Protein AF-0000000085999072 (afdb_homodimer)

Foldseek 3Di:
DPPPPPPVRVVVVVVVVLQVQLVVLLQCQPPVRNPPFQAWEDEPPDTGTDHLVLLLVQFVQSVVVQVPDDPPPNHSYHYDYLAHPVLVVQLVSCSRRVDGDDDDLVSLLRNLVVCQVRVRVSSNVVSLVVCLVVDDLVCLLVQLVSCVVGNVVSNVSSLVVCLVVVVCVVVSCPDPSLVCCCVPPVVSNVVSVVSNVVSVVD/DPPPPPPVRVVVVVVVVLQVQLVVLLQCQPPVRNPPFQAWEDEPPDTGTDHLVLLLVQFVQSVVVQVPPDPPPNHSYHYDHLAHPVLVVQLVSCSRRVDGDDDDLVSLLRNLVVCQVRVRVSSNVVSLVVCLVVDDLVCLLVQLVSCVVGNVVSNVSSLVVCLVVVVCVVVSCPDPSLVCCCVPPVVSNVVSVVSNVVSVVD

Sequence (404 aa):
MRVIPKVDDEKDIKNKFLNELSNDLSRLLDPETASFVDVHLKCGSVAIPAHKSILSMRSPVFSAMFSSEMEETRQNEVNITDVDVPVLRMMLKYVYTGKVENLTVSSAGDLLYAADKYQLKGLKTRCSDYLKSTVSIENVLGILSLGDLLDPDLKMFAMDFICEKCDEFPDLERTEEWKNLQKEKVPLAFEVLTSLVKSKGKMRVIPKVDDEKDIKNKFLNELSNDLSRLLDPETASFVDVHLKCGSVAIPAHKSILSMRSPVFSAMFSSEMEETRQNEVNITDVDVPVLRMMLKYVYTGKVENLTVSSAGDLLYAADKYQLKGLKTRCSDYLKSTVSIENVLGILSLGDLLDPDLKMFAMDFICEKCDEFPDLERTEEWKNLQKEKVPLAFEVLTSLVKSKGK

pLDDT: mean 90.83, std 13.06, range [29.77, 98.75]

Secondary structure (DSSP, 8-state):
------HHHHHHHHHHHHHHHHHHHHGGGSTTT--S--EEEEETTEEEEE-HHHHHHH-HHHHHHHHSS-GGG--SEEE--SS-HHHHHHHHHHHHHS---S--HHHHHHHHHHHHHTT-HHHHHHHHHHHHHT--TTTHHHHHHHHHHH-HHHHHHHHHHHHHTGGGHHHHHTSHHHHHHHHH-HHHHHHHHHHHHHHHT-/------HHHHHHHHHHHHHHHHHHHHGGGSTTT--S--EEEEETTEEEEE-HHHHHHH-HHHHHHHHSS-GGG--SEEE--SS-HHHHHHHHHHHHHS---S--HHHHHHHHHHHHHTT-HHHHHHHHHHHHHT--TTTHHHHHHHHHHH-HHHHHHHHHHHHHTGGGHHHHHTSHHHHHHHHH-HHHHHHHHHHHHHHHT-

InterPro domains:
  IPR000210 BTB/POZ domain [PF00651] (34-133)
  IPR000210 BTB/POZ domain [PS50097] (37-104)
  IPR000210 BTB/POZ domain [SM00225] (37-135)
  IPR011333 SKP1/BTB/POZ domain superfamily [G3DSA:3.30.710.10] (9-135)
  IPR011333 SKP1/BTB/POZ domain superfamily [SSF54695] (17-133)

Structure (mmCIF, N/CA/C/O backbone):
data_AF-0000000085999072-model_v1
#
loop_
_entity.id
_entity.type
_entity.pdbx_description
1 polymer 'Speckle-type POZ protein'
#
loop_
_atom_site.group_PDB
_atom_site.id
_atom_site.type_symbol
_atom_site.label_atom_id
_atom_site.label_alt_id
_atom_site.label_comp_id
_atom_site.label_asym_id
_atom_site.label_entity_id
_atom_site.label_seq_id
_atom_site.pdbx_PDB_ins_code
_atom_site.Cartn_x
_atom_site.Cartn_y
_atom_site.Cartn_z
_atom_site.occupancy
_atom_site.B_iso_or_equiv
_atom_site.auth_seq_id
_atom_site.auth_comp_id
_atom_site.auth_asym_id
_atom_site.auth_atom_id
_atom_site.pdbx_PDB_model_num
ATOM 1 N N . MET A 1 1 ? -24.406 -23.891 -7.879 1 29.77 1 MET A N 1
ATOM 2 C CA . MET A 1 1 ? -24.578 -22.438 -7.906 1 29.77 1 MET A CA 1
ATOM 3 C C . MET A 1 1 ? -23.25 -21.734 -7.676 1 29.77 1 MET A C 1
ATOM 5 O O . MET A 1 1 ? -22.531 -22.031 -6.719 1 29.77 1 MET A O 1
ATOM 9 N N . ARG A 1 2 ? -22.734 -21.234 -8.734 1 36.88 2 ARG A N 1
ATOM 10 C CA . ARG A 1 2 ? -21.438 -20.547 -8.844 1 36.88 2 ARG A CA 1
ATOM 11 C C . ARG A 1 2 ? -21.328 -19.422 -7.824 1 36.88 2 ARG A C 1
ATOM 13 O O . ARG A 1 2 ? -22.078 -18.438 -7.895 1 36.88 2 ARG A O 1
ATOM 20 N N . VAL A 1 3 ? -20.969 -19.75 -6.637 1 39.78 3 VAL A N 1
ATOM 21 C CA . VAL A 1 3 ? -21.031 -18.672 -5.645 1 39.78 3 VAL A CA 1
ATOM 22 C C . VAL A 1 3 ? -20.141 -17.516 -6.078 1 39.78 3 VAL A C 1
ATOM 24 O O . VAL A 1 3 ? -18.906 -17.656 -6.129 1 39.78 3 VAL A O 1
ATOM 27 N N . ILE A 1 4 ? -20.672 -16.734 -7.016 1 45.19 4 ILE A N 1
ATOM 28 C CA . ILE A 1 4 ? -20.062 -15.445 -7.332 1 45.19 4 ILE A CA 1
ATOM 29 C C . ILE A 1 4 ? -19.797 -14.672 -6.043 1 45.19 4 ILE A C 1
ATOM 31 O O . ILE A 1 4 ? -20.703 -14.43 -5.25 1 45.19 4 ILE A O 1
ATOM 35 N N . PRO A 1 5 ? -18.609 -14.844 -5.699 1 51.5 5 PRO A N 1
ATOM 36 C CA . PRO A 1 5 ? -18.438 -14.055 -4.477 1 51.5 5 PRO A CA 1
ATOM 37 C C . PRO A 1 5 ? -19.172 -12.711 -4.543 1 51.5 5 PRO A C 1
ATOM 39 O O . PRO A 1 5 ? -19.156 -12.047 -5.582 1 51.5 5 PRO A O 1
ATOM 42 N N . LYS A 1 6 ? -19.938 -12.438 -3.668 1 56.44 6 LYS A N 1
ATOM 43 C CA . LYS A 1 6 ? -20.656 -11.172 -3.57 1 56.44 6 LYS A CA 1
ATOM 44 C C . LYS A 1 6 ? -19.703 -9.984 -3.617 1 56.44 6 LYS A C 1
ATOM 46 O O . LYS A 1 6 ? -18.562 -10.086 -3.16 1 56.44 6 LYS A O 1
ATOM 51 N N . VAL A 1 7 ? -20.031 -9.078 -4.395 1 52.16 7 VAL A N 1
ATOM 52 C CA . VAL A 1 7 ? -19.328 -7.816 -4.602 1 52.16 7 VAL A CA 1
ATOM 53 C C . VAL A 1 7 ? -18.672 -7.379 -3.299 1 52.16 7 VAL A C 1
ATOM 55 O O . VAL A 1 7 ? -17.531 -6.91 -3.305 1 52.16 7 VAL A O 1
ATOM 58 N N . ASP A 1 8 ? -19.344 -7.488 -2.303 1 62.47 8 ASP A N 1
ATOM 59 C CA . ASP A 1 8 ? -18.844 -7.129 -0.979 1 62.47 8 ASP A CA 1
ATOM 60 C C . ASP A 1 8 ? -17.641 -7.992 -0.591 1 62.47 8 ASP A C 1
ATOM 62 O O . ASP A 1 8 ? -16.719 -7.516 0.059 1 62.47 8 ASP A O 1
ATOM 66 N N . ASP A 1 9 ? -17.625 -9.117 -1.223 1 74.94 9 ASP A N 1
ATOM 67 C CA . ASP A 1 9 ? -16.562 -10.07 -0.912 1 74.94 9 ASP A CA 1
ATOM 68 C C . ASP A 1 9 ? -15.258 -9.688 -1.609 1 74.94 9 ASP A C 1
ATOM 70 O O . ASP A 1 9 ? -14.188 -9.703 -0.993 1 74.94 9 ASP A O 1
ATOM 74 N N . GLU A 1 10 ? -15.445 -9.023 -2.77 1 80.56 10 GLU A N 1
ATOM 75 C CA . GLU A 1 10 ? -14.258 -8.656 -3.533 1 80.56 10 GLU A CA 1
ATOM 76 C C . GLU A 1 10 ? -13.57 -7.43 -2.939 1 80.56 10 GLU A C 1
ATOM 78 O O . GLU A 1 10 ? -12.344 -7.359 -2.898 1 80.56 10 GLU A O 1
ATOM 83 N N . LYS A 1 11 ? -14.43 -6.492 -2.482 1 83.38 11 LYS A N 1
ATOM 84 C CA . LYS A 1 11 ? -13.883 -5.301 -1.841 1 83.38 11 LYS A CA 1
ATOM 85 C C . LYS A 1 11 ? -13.125 -5.66 -0.567 1 83.38 11 LYS A C 1
ATOM 87 O O . LYS A 1 11 ? -12.062 -5.094 -0.288 1 83.38 11 LYS A O 1
ATOM 92 N N . ASP A 1 12 ? -13.664 -6.582 0.081 1 86.94 12 ASP A N 1
ATOM 93 C CA . ASP A 1 12 ? -13.039 -7.004 1.332 1 86.94 12 ASP A CA 1
ATOM 94 C C . ASP A 1 12 ? -11.711 -7.711 1.074 1 86.94 12 ASP A C 1
ATOM 96 O O . ASP A 1 12 ? -10.75 -7.516 1.814 1 86.94 12 ASP A O 1
ATOM 100 N N . ILE A 1 13 ? -11.695 -8.453 0.094 1 87.5 13 ILE A N 1
ATOM 101 C CA . ILE A 1 13 ? -10.484 -9.18 -0.268 1 87.5 13 ILE A CA 1
ATOM 102 C C . ILE A 1 13 ? -9.398 -8.195 -0.715 1 87.5 13 ILE A C 1
ATOM 104 O O . ILE A 1 13 ? -8.25 -8.289 -0.276 1 87.5 13 ILE A O 1
ATOM 108 N N . LYS A 1 14 ? -9.82 -7.242 -1.545 1 89.5 14 LYS A N 1
ATOM 109 C CA . LYS A 1 14 ? -8.891 -6.215 -2.004 1 89.5 14 LYS A CA 1
ATOM 110 C C . LYS A 1 14 ? -8.305 -5.441 -0.828 1 89.5 14 LYS A C 1
ATOM 112 O O . LYS A 1 14 ? -7.094 -5.207 -0.775 1 89.5 14 LYS A O 1
ATOM 117 N N . ASN A 1 15 ? -9.172 -5.109 0.082 1 92.88 15 ASN A N 1
ATOM 118 C CA . ASN A 1 15 ? -8.734 -4.355 1.251 1 92.88 15 ASN A CA 1
ATOM 119 C C . ASN A 1 15 ? -7.746 -5.148 2.1 1 92.88 15 ASN A C 1
ATOM 121 O O . ASN A 1 15 ? -6.828 -4.578 2.688 1 92.88 15 ASN A O 1
ATOM 125 N N . LYS A 1 16 ? -7.961 -6.434 2.102 1 93.62 16 LYS A N 1
ATOM 126 C CA . LYS A 1 16 ? -7.059 -7.297 2.855 1 93.62 16 LYS A CA 1
ATOM 127 C C . LYS A 1 16 ? -5.645 -7.25 2.285 1 93.62 16 LYS A C 1
ATOM 129 O O . LYS A 1 16 ? -4.672 -7.109 3.029 1 93.62 16 LYS A O 1
ATOM 134 N N . PHE A 1 17 ? -5.492 -7.305 1.039 1 94.56 17 PHE A N 1
ATOM 135 C CA . PHE A 1 17 ? -4.188 -7.332 0.393 1 94.56 17 PHE A CA 1
ATOM 136 C C . PHE A 1 17 ? -3.52 -5.961 0.462 1 94.56 17 PHE A C 1
ATOM 138 O O . PHE A 1 17 ? -2.301 -5.867 0.625 1 94.56 17 PHE A O 1
ATOM 145 N N . LEU A 1 18 ? -4.363 -4.945 0.362 1 96.19 18 LEU A N 1
ATOM 146 C CA . LEU A 1 18 ? -3.824 -3.596 0.5 1 96.19 18 LEU A CA 1
ATOM 147 C C . LEU A 1 18 ? -3.283 -3.367 1.907 1 96.19 18 LEU A C 1
ATOM 149 O O . LEU A 1 18 ? -2.236 -2.738 2.08 1 96.19 18 LEU A O 1
ATOM 153 N N . ASN A 1 19 ? -3.969 -3.896 2.85 1 96.38 19 ASN A N 1
ATOM 154 C CA . ASN A 1 19 ? -3.5 -3.791 4.227 1 96.38 19 ASN A CA 1
ATOM 155 C C . ASN A 1 19 ? -2.203 -4.566 4.438 1 96.38 19 ASN A C 1
ATOM 157 O O . ASN A 1 19 ? -1.328 -4.129 5.188 1 96.38 19 ASN A O 1
ATOM 161 N N . GLU A 1 20 ? -2.146 -5.707 3.814 1 96.56 20 GLU A N 1
ATOM 162 C CA . GLU A 1 20 ? -0.912 -6.484 3.885 1 96.56 20 GLU A CA 1
ATOM 163 C C . GLU A 1 20 ? 0.271 -5.691 3.338 1 96.56 20 GLU A C 1
ATOM 165 O O . GLU A 1 20 ? 1.336 -5.645 3.957 1 96.56 20 GLU A O 1
ATOM 170 N N . LEU A 1 21 ? 0.053 -5.09 2.221 1 97.75 21 LEU A N 1
ATOM 171 C CA . LEU A 1 21 ? 1.086 -4.25 1.623 1 97.75 21 LEU A CA 1
ATOM 172 C C . LEU A 1 21 ? 1.495 -3.133 2.576 1 97.75 21 LEU A C 1
ATOM 174 O O . LEU A 1 21 ? 2.684 -2.947 2.848 1 97.75 21 LEU A O 1
ATOM 178 N N . SER A 1 22 ? 0.526 -2.428 3.031 1 98.06 22 SER A N 1
ATOM 179 C CA . SER A 1 22 ? 0.737 -1.31 3.945 1 98.06 22 SER A CA 1
ATOM 180 C C . SER A 1 22 ? 1.521 -1.743 5.18 1 98.06 22 SER A C 1
ATOM 182 O O . SER A 1 22 ? 2.473 -1.071 5.586 1 98.06 22 SER A O 1
ATOM 184 N N . ASN A 1 23 ? 1.133 -2.865 5.723 1 97 23 ASN A N 1
ATOM 185 C CA . ASN A 1 23 ? 1.793 -3.375 6.922 1 97 23 ASN A CA 1
ATOM 186 C C . ASN A 1 23 ? 3.25 -3.738 6.648 1 97 23 ASN A C 1
ATOM 188 O O . ASN A 1 23 ? 4.125 -3.486 7.477 1 97 23 ASN A O 1
ATOM 192 N N . ASP A 1 24 ? 3.461 -4.312 5.57 1 97.06 24 ASP A N 1
ATOM 193 C CA . ASP A 1 24 ? 4.832 -4.66 5.211 1 97.06 24 ASP A CA 1
ATOM 194 C C . ASP A 1 24 ? 5.695 -3.41 5.062 1 97.06 24 ASP A C 1
ATOM 196 O O . ASP A 1 24 ? 6.816 -3.359 5.566 1 97.06 24 ASP A O 1
ATOM 200 N N . LEU A 1 25 ? 5.164 -2.441 4.406 1 97.62 25 LEU A N 1
ATOM 201 C CA . LEU A 1 25 ? 5.93 -1.224 4.16 1 97.62 25 LEU A CA 1
ATOM 202 C C . LEU A 1 25 ? 6.191 -0.473 5.461 1 97.62 25 LEU A C 1
ATOM 204 O O . LEU A 1 25 ? 7.184 0.249 5.574 1 97.62 25 LEU A O 1
ATOM 208 N N . SER A 1 26 ? 5.289 -0.641 6.422 1 97.56 26 SER A N 1
ATOM 209 C CA . SER A 1 26 ? 5.504 -0.017 7.723 1 97.56 26 SER A CA 1
ATOM 210 C C . SER A 1 26 ? 6.801 -0.507 8.359 1 97.56 26 SER A C 1
ATOM 212 O O . SER A 1 26 ? 7.449 0.231 9.109 1 97.56 26 SER A O 1
ATOM 214 N N . ARG A 1 27 ? 7.168 -1.698 8.016 1 97.06 27 ARG A N 1
ATOM 215 C CA . ARG A 1 27 ? 8.367 -2.295 8.602 1 97.06 27 ARG A CA 1
ATOM 216 C C . ARG A 1 27 ? 9.625 -1.647 8.055 1 97.06 27 ARG A C 1
ATOM 218 O O . ARG A 1 27 ? 10.703 -1.758 8.648 1 97.06 27 ARG A O 1
ATOM 225 N N . LEU A 1 28 ? 9.516 -0.99 6.965 1 96.81 28 LEU A N 1
ATOM 226 C CA . LEU A 1 28 ? 10.656 -0.272 6.398 1 96.81 28 LEU A CA 1
ATOM 227 C C . LEU A 1 28 ? 11.008 0.946 7.25 1 96.81 28 LEU A C 1
ATOM 229 O O . LEU A 1 28 ? 12.117 1.466 7.164 1 96.81 28 LEU A O 1
ATOM 233 N N . LEU A 1 29 ? 10.055 1.404 8.008 1 95.25 29 LEU A N 1
ATOM 234 C CA . LEU A 1 29 ? 10.258 2.578 8.852 1 95.25 29 LEU A CA 1
ATOM 235 C C . LEU A 1 29 ? 10.82 2.182 10.211 1 95.25 29 LEU A C 1
ATOM 237 O O . LEU A 1 29 ? 11.25 3.039 10.984 1 95.25 29 LEU A O 1
ATOM 241 N N . ASP A 1 30 ? 10.773 0.914 10.453 1 93.88 30 ASP A N 1
ATOM 242 C CA . ASP A 1 30 ? 11.297 0.401 11.719 1 93.88 30 ASP A CA 1
ATOM 243 C C . ASP A 1 30 ? 12.82 0.287 11.672 1 93.88 30 ASP A C 1
ATOM 245 O O . ASP A 1 30 ? 13.367 -0.466 10.867 1 93.88 30 ASP A O 1
ATOM 249 N N . PRO A 1 31 ? 13.477 1.003 12.586 1 89 31 PRO A N 1
ATOM 250 C CA . PRO A 1 31 ? 14.945 0.998 12.578 1 89 31 PRO A CA 1
ATOM 251 C C . PRO A 1 31 ? 15.531 -0.407 12.703 1 89 31 PRO A C 1
ATOM 253 O O . PRO A 1 31 ? 16.641 -0.663 12.234 1 89 31 PRO A O 1
ATOM 256 N N . GLU A 1 32 ? 14.852 -1.344 13.242 1 90.19 32 GLU A N 1
ATOM 257 C CA . GLU A 1 32 ? 15.344 -2.701 13.461 1 90.19 32 GLU A CA 1
ATOM 258 C C . GLU A 1 32 ? 15.25 -3.533 12.188 1 90.19 32 GLU A C 1
ATOM 260 O O . GLU A 1 32 ? 16 -4.496 12.008 1 90.19 32 GLU A O 1
ATOM 265 N N . THR A 1 33 ? 14.359 -3.135 11.305 1 89.06 33 THR A N 1
ATOM 266 C CA . THR A 1 33 ? 14.109 -3.988 10.148 1 89.06 33 THR A CA 1
ATOM 267 C C . THR A 1 33 ? 14.391 -3.24 8.852 1 89.06 33 THR A C 1
ATOM 269 O O . THR A 1 33 ? 14.391 -3.836 7.77 1 89.06 33 THR A O 1
ATOM 272 N N . ALA A 1 34 ? 14.602 -1.971 9.016 1 87.19 34 ALA A N 1
ATOM 273 C CA . ALA A 1 34 ? 14.836 -1.176 7.816 1 87.19 34 ALA A CA 1
ATOM 274 C C . ALA A 1 34 ? 16.078 -1.667 7.07 1 87.19 34 ALA A C 1
ATOM 276 O O . ALA A 1 34 ? 17.094 -1.988 7.688 1 87.19 34 ALA A O 1
ATOM 277 N N . SER A 1 35 ? 15.883 -1.943 5.828 1 90.38 35 SER A N 1
ATOM 278 C CA . SER A 1 35 ? 16.984 -2.361 4.965 1 90.38 35 SER A CA 1
ATOM 279 C C . SER A 1 35 ? 17.062 -1.488 3.719 1 90.38 35 SER A C 1
ATOM 281 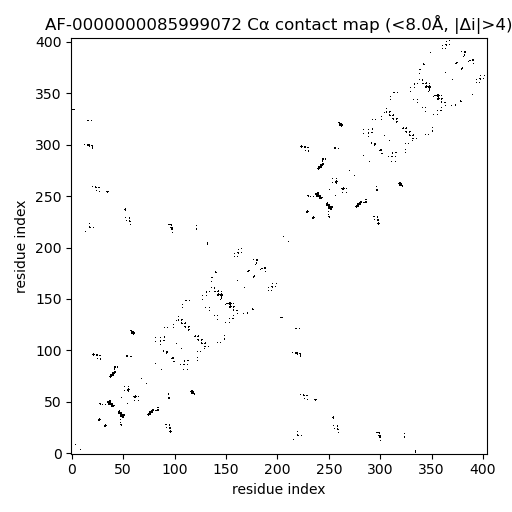O O . SER A 1 35 ? 16.094 -0.833 3.346 1 90.38 35 SER A O 1
ATOM 283 N N . PHE A 1 36 ? 18.281 -1.332 3.246 1 92.94 36 PHE A N 1
ATOM 284 C CA . PHE A 1 36 ? 18.547 -0.635 1.995 1 92.94 36 PHE A CA 1
ATOM 285 C C . PHE A 1 36 ? 18.188 0.842 2.109 1 92.94 36 PHE A C 1
ATOM 287 O O . PHE A 1 36 ? 17.641 1.429 1.174 1 92.94 36 PHE A O 1
ATOM 294 N N . VAL A 1 37 ? 18.422 1.36 3.283 1 94.06 37 VAL A N 1
ATOM 295 C CA . VAL A 1 37 ? 18.281 2.793 3.527 1 94.06 37 VAL A CA 1
ATOM 296 C C . VAL A 1 37 ? 19.266 3.566 2.654 1 94.06 37 VAL A C 1
ATOM 298 O O . VAL A 1 37 ? 20.438 3.203 2.561 1 94.06 37 VAL A O 1
ATOM 301 N N . ASP A 1 38 ? 18.719 4.629 2.016 1 93.62 38 ASP A N 1
ATOM 302 C CA . ASP A 1 38 ? 19.625 5.367 1.147 1 93.62 38 ASP A CA 1
ATOM 303 C C . ASP A 1 38 ? 19.531 6.871 1.396 1 93.62 38 ASP A C 1
ATOM 305 O O . ASP A 1 38 ? 20.141 7.664 0.681 1 93.62 38 ASP A O 1
ATOM 309 N N . VAL A 1 39 ? 18.812 7.27 2.424 1 94.69 39 VAL A N 1
ATOM 310 C CA . VAL A 1 39 ? 18.766 8.664 2.834 1 94.69 39 VAL A CA 1
ATOM 311 C C . VAL A 1 39 ? 18.391 8.758 4.312 1 94.69 39 VAL A C 1
ATOM 313 O O . VAL A 1 39 ? 17.672 7.895 4.836 1 94.69 39 VAL A O 1
ATOM 316 N N . HIS A 1 40 ? 18.891 9.711 4.965 1 95.94 40 HIS A N 1
ATOM 317 C CA . HIS A 1 40 ? 18.516 10.023 6.34 1 95.94 40 HIS A CA 1
ATOM 318 C C . HIS A 1 40 ? 17.875 11.406 6.438 1 95.94 40 HIS A C 1
ATOM 320 O O . HIS A 1 40 ? 18.453 12.391 5.98 1 95.94 40 HIS A O 1
ATOM 326 N N . LEU A 1 41 ? 16.719 11.5 7.004 1 96.38 41 LEU A N 1
ATOM 327 C CA . LEU A 1 41 ? 16.047 12.766 7.273 1 96.38 41 LEU A CA 1
ATOM 328 C C . LEU A 1 41 ? 16.422 13.297 8.656 1 96.38 41 LEU A C 1
ATOM 330 O O . LEU A 1 41 ? 16.016 12.727 9.672 1 96.38 41 LEU A O 1
ATOM 334 N N . LYS A 1 42 ? 17.125 14.312 8.625 1 96.75 42 LYS A N 1
ATOM 335 C CA . LYS A 1 42 ? 17.609 14.898 9.867 1 96.75 42 LYS A CA 1
ATOM 336 C C . LYS A 1 42 ? 16.641 15.961 10.391 1 96.75 42 LYS A C 1
ATOM 338 O O . LYS A 1 42 ? 16.281 16.875 9.656 1 96.75 42 LYS A O 1
ATOM 343 N N . CYS A 1 43 ? 16.203 15.82 11.531 1 96.31 43 CYS A N 1
ATOM 344 C CA . CYS A 1 43 ? 15.305 16.734 12.227 1 96.31 43 CYS A CA 1
ATOM 345 C C . CYS A 1 43 ? 15.789 16.984 13.656 1 96.31 43 CYS A C 1
ATOM 347 O O . CYS A 1 43 ? 15.547 16.156 14.547 1 96.31 43 CYS A O 1
ATOM 349 N N . GLY A 1 44 ? 16.406 18.109 13.898 1 92.62 44 GLY A N 1
ATOM 350 C CA . GLY A 1 44 ? 17.094 18.328 15.172 1 92.62 44 GLY A CA 1
ATOM 351 C C . GLY A 1 44 ? 18.203 17.328 15.422 1 92.62 44 GLY A C 1
ATOM 352 O O . GLY A 1 44 ? 19.125 17.219 14.609 1 92.62 44 GLY A O 1
ATOM 353 N N . SER A 1 45 ? 18.094 16.547 16.516 1 94 45 SER A N 1
ATOM 354 C CA . SER A 1 45 ? 19.141 15.602 16.891 1 94 45 SER A CA 1
ATOM 355 C C . SER A 1 45 ? 18.844 14.203 16.359 1 94 45 SER A C 1
ATOM 357 O O . SER A 1 45 ? 19.641 13.289 16.531 1 94 45 SER A O 1
ATOM 359 N N . VAL A 1 46 ? 17.766 14.141 15.695 1 95.81 46 VAL A N 1
ATOM 360 C CA . VAL A 1 46 ? 17.359 12.812 15.258 1 95.81 46 VAL A CA 1
ATOM 361 C C . VAL A 1 46 ? 17.578 12.672 13.75 1 95.81 46 VAL A C 1
ATOM 363 O O . VAL A 1 46 ? 17.406 13.633 13 1 95.81 46 VAL A O 1
ATOM 366 N N . ALA A 1 47 ? 18 11.523 13.398 1 95.38 47 ALA A N 1
ATOM 367 C CA . ALA A 1 47 ? 18.125 11.156 11.992 1 95.38 47 ALA A CA 1
ATOM 368 C C . ALA A 1 47 ? 17.281 9.922 11.672 1 95.38 47 ALA A C 1
ATOM 370 O O . ALA A 1 47 ? 17.531 8.836 12.203 1 95.38 47 ALA A O 1
ATOM 371 N N . ILE A 1 48 ? 16.328 10.078 10.805 1 96.5 48 ILE A N 1
ATOM 372 C CA . ILE A 1 48 ? 15.414 8.992 10.492 1 96.5 48 ILE A CA 1
ATOM 373 C C . ILE A 1 48 ? 15.797 8.352 9.156 1 96.5 48 ILE A C 1
ATOM 375 O O . ILE A 1 48 ? 15.797 9.023 8.125 1 96.5 48 ILE A O 1
ATOM 379 N N . PRO A 1 49 ? 16.156 7.07 9.227 1 96.5 49 PRO A N 1
ATOM 380 C CA . PRO A 1 49 ? 16.438 6.379 7.965 1 96.5 49 PRO A CA 1
ATOM 381 C C . PRO A 1 49 ? 15.195 6.266 7.074 1 96.5 49 PRO A C 1
ATOM 383 O O . PRO A 1 49 ? 14.094 6.039 7.57 1 96.5 49 PRO A O 1
ATOM 386 N N . ALA A 1 50 ? 15.367 6.508 5.742 1 96.81 50 ALA A N 1
ATOM 387 C CA . ALA A 1 50 ? 14.266 6.465 4.789 1 96.81 50 ALA A CA 1
ATOM 388 C C . ALA A 1 50 ? 14.742 6 3.414 1 96.81 50 ALA A C 1
ATOM 390 O O . ALA A 1 50 ? 15.867 5.531 3.268 1 96.81 50 ALA A O 1
ATOM 391 N N . HIS A 1 51 ? 13.914 5.945 2.469 1 96.5 51 HIS A N 1
ATOM 392 C CA . HIS A 1 51 ? 14.18 5.457 1.121 1 96.5 51 HIS A CA 1
ATOM 393 C C . HIS A 1 51 ? 13.773 6.48 0.07 1 96.5 51 HIS A C 1
ATOM 395 O O . HIS A 1 51 ? 12.602 6.852 -0.02 1 96.5 51 HIS A O 1
ATOM 401 N N . LYS A 1 52 ? 14.703 6.895 -0.735 1 96.06 52 LYS A N 1
ATOM 402 C CA . LYS A 1 52 ? 14.461 7.953 -1.712 1 96.06 52 LYS A CA 1
ATOM 403 C C . LYS A 1 52 ? 13.359 7.559 -2.691 1 96.06 52 LYS A C 1
ATOM 405 O O . LYS A 1 52 ? 12.547 8.398 -3.09 1 96.06 52 LYS A O 1
ATOM 410 N N . SER A 1 53 ? 13.312 6.281 -3.084 1 95.81 53 SER A N 1
ATOM 411 C CA . SER A 1 53 ? 12.336 5.824 -4.066 1 95.81 53 SER A CA 1
ATOM 412 C C . SER A 1 53 ? 10.906 6.035 -3.568 1 95.81 53 SE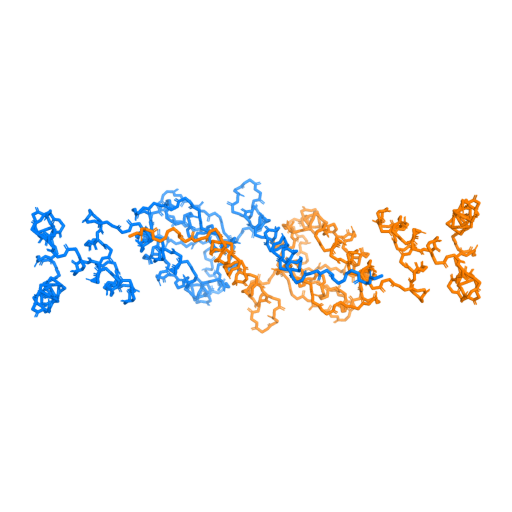R A C 1
ATOM 414 O O . SER A 1 53 ? 10.062 6.555 -4.297 1 95.81 53 SER A O 1
ATOM 416 N N . ILE A 1 54 ? 10.664 5.672 -2.312 1 97.44 54 ILE A N 1
ATOM 417 C CA . ILE A 1 54 ? 9.328 5.777 -1.729 1 97.44 54 ILE A CA 1
ATOM 418 C C . ILE A 1 54 ? 8.984 7.246 -1.489 1 97.44 54 ILE A C 1
ATOM 420 O O . ILE A 1 54 ? 7.902 7.703 -1.868 1 97.44 54 ILE A O 1
ATOM 424 N N . LEU A 1 55 ? 9.945 7.984 -0.939 1 97.44 55 LEU A N 1
ATOM 425 C CA . LEU A 1 55 ? 9.719 9.398 -0.663 1 97.44 55 LEU A CA 1
ATOM 426 C C . LEU A 1 55 ? 9.422 10.164 -1.948 1 97.44 55 LEU A C 1
ATOM 428 O O . LEU A 1 55 ? 8.461 10.93 -2.012 1 97.44 55 LEU A O 1
ATOM 432 N N . SER A 1 56 ? 10.242 9.953 -2.967 1 96.38 56 SER A N 1
ATOM 433 C CA . SER A 1 56 ? 10.125 10.688 -4.219 1 96.38 56 SER A CA 1
ATOM 434 C C . SER A 1 56 ? 8.82 10.352 -4.938 1 96.38 56 SER A C 1
ATOM 436 O O . SER A 1 56 ? 8.227 11.211 -5.594 1 96.38 56 SER A O 1
ATOM 438 N N . MET A 1 57 ? 8.445 9.109 -4.82 1 96.94 57 MET A N 1
ATOM 439 C CA . MET A 1 57 ? 7.238 8.688 -5.523 1 96.94 57 MET A CA 1
ATOM 440 C C . MET A 1 57 ? 5.992 9.281 -4.875 1 96.94 57 MET A C 1
ATOM 442 O O . MET A 1 57 ? 5.027 9.617 -5.562 1 96.94 57 MET A O 1
ATOM 446 N N . ARG A 1 58 ? 5.992 9.445 -3.586 1 97.75 58 ARG A N 1
ATOM 447 C CA . ARG A 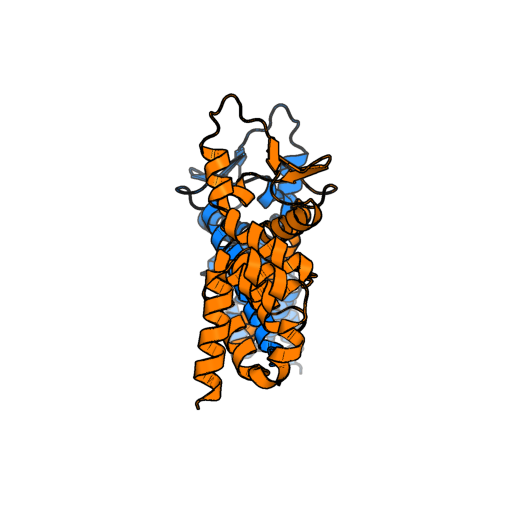1 58 ? 4.793 9.836 -2.854 1 97.75 58 ARG A CA 1
ATOM 448 C C . ARG A 1 58 ? 4.719 11.352 -2.701 1 97.75 58 ARG A C 1
ATOM 450 O O . ARG A 1 58 ? 3.639 11.914 -2.494 1 97.75 58 ARG A O 1
ATOM 457 N N . SER A 1 59 ? 5.832 12.047 -2.818 1 98 59 SER A N 1
ATOM 458 C CA . SER A 1 59 ? 5.891 13.484 -2.617 1 98 59 SER A CA 1
ATOM 459 C C . SER A 1 59 ? 6.676 14.172 -3.73 1 98 59 SER A C 1
ATOM 461 O O . SER A 1 59 ? 7.891 13.977 -3.848 1 98 59 SER A O 1
ATOM 463 N N . PRO A 1 60 ? 6.078 15.062 -4.469 1 96.88 60 PRO A N 1
ATOM 464 C CA . PRO A 1 60 ? 6.793 15.836 -5.484 1 96.88 60 PRO A CA 1
ATOM 465 C C . PRO A 1 60 ? 7.93 16.672 -4.898 1 96.88 60 PRO A C 1
ATOM 467 O O . PRO A 1 60 ? 8.93 16.922 -5.574 1 96.88 60 PRO A O 1
ATOM 470 N N . VAL A 1 61 ? 7.793 17.062 -3.736 1 96.81 61 VAL A N 1
ATOM 471 C CA . VAL A 1 61 ? 8.812 17.875 -3.08 1 96.81 61 VAL A CA 1
ATOM 472 C C . VAL A 1 61 ? 10.062 17.031 -2.834 1 96.81 61 VAL A C 1
ATOM 474 O O . VAL A 1 61 ? 11.18 17.453 -3.162 1 96.81 61 VAL A O 1
ATOM 477 N N . PHE A 1 62 ? 9.867 15.852 -2.297 1 95.62 62 PHE A N 1
ATOM 478 C CA . PHE A 1 62 ? 11.016 14.961 -2.135 1 95.62 62 PHE A CA 1
ATOM 479 C C . PHE A 1 62 ? 11.602 14.578 -3.488 1 95.62 62 PHE A C 1
ATOM 481 O O . PHE A 1 62 ? 12.82 14.469 -3.633 1 95.62 62 PHE A O 1
ATOM 488 N N . SER A 1 63 ? 10.695 14.375 -4.453 1 94.88 63 SER A N 1
ATOM 489 C CA . SER A 1 63 ? 11.156 14.055 -5.801 1 94.88 63 SER A CA 1
ATOM 490 C C . SER A 1 63 ? 12.086 15.141 -6.336 1 94.88 63 SER A C 1
ATOM 492 O O . SER A 1 63 ? 13.164 14.844 -6.852 1 94.88 63 SER A O 1
ATOM 494 N N . ALA A 1 64 ? 11.727 16.344 -6.191 1 93.19 64 ALA A N 1
ATOM 495 C CA . ALA A 1 64 ? 12.523 17.484 -6.648 1 93.19 64 ALA A CA 1
ATOM 496 C C . ALA A 1 64 ? 13.836 17.578 -5.875 1 93.19 64 ALA A C 1
ATOM 498 O O . ALA A 1 64 ? 14.891 17.859 -6.453 1 93.19 64 ALA A O 1
ATOM 499 N N . MET A 1 65 ? 13.734 17.297 -4.629 1 90.5 65 MET A N 1
ATOM 500 C CA . MET A 1 65 ? 14.898 17.391 -3.758 1 90.5 65 MET A CA 1
ATOM 501 C C . MET A 1 65 ? 15.977 16.391 -4.199 1 90.5 65 MET A C 1
ATOM 503 O O . MET A 1 65 ? 17.172 16.719 -4.18 1 90.5 65 MET A O 1
ATOM 507 N N . PHE A 1 66 ? 15.531 15.242 -4.602 1 90.88 66 PHE A N 1
ATOM 508 C CA . PHE A 1 66 ? 16.484 14.188 -4.914 1 90.88 66 PHE A CA 1
ATOM 509 C C . PHE A 1 66 ? 16.875 14.234 -6.387 1 90.88 66 PHE A C 1
ATOM 511 O O . PHE A 1 66 ? 17.859 13.609 -6.789 1 90.88 66 PHE A O 1
ATOM 518 N N . SER A 1 67 ? 16.109 14.812 -7.25 1 84.38 67 SER A N 1
ATOM 519 C CA . SER A 1 67 ? 16.453 14.945 -8.664 1 84.38 67 SER A CA 1
ATOM 520 C C . SER A 1 67 ? 17.516 16.016 -8.867 1 84.38 67 SER A C 1
ATOM 522 O O . SER A 1 67 ? 18.328 15.938 -9.797 1 84.38 67 SER A O 1
ATOM 524 N N . SER A 1 68 ? 17.375 17.156 -8.203 1 71.88 68 SER A N 1
ATOM 525 C CA . SER A 1 68 ? 18.312 18.266 -8.344 1 71.88 68 SER A CA 1
ATOM 526 C C . SER A 1 68 ? 19.703 17.891 -7.824 1 71.88 68 SER A C 1
ATOM 528 O O . SER A 1 68 ? 20.688 18.578 -8.133 1 71.88 68 SER A O 1
ATOM 530 N N . GLU A 1 69 ? 19.781 16.984 -6.938 1 56.84 69 GLU A N 1
ATOM 531 C CA . GLU A 1 69 ? 21.078 16.672 -6.379 1 56.84 69 GLU A CA 1
ATOM 532 C C . GLU A 1 69 ? 22 16.062 -7.43 1 56.84 69 GLU A C 1
ATOM 534 O O . GLU A 1 69 ? 21.609 15.133 -8.141 1 56.84 69 GLU A O 1
ATOM 539 N N . MET A 1 70 ? 22.906 16.859 -7.965 1 51.22 70 MET A N 1
ATOM 540 C CA . MET A 1 70 ? 24 16.375 -8.781 1 51.22 70 MET A CA 1
ATOM 541 C C . MET A 1 70 ? 24.578 15.086 -8.195 1 51.22 70 MET A C 1
ATOM 543 O O . MET A 1 70 ? 24.562 14.891 -6.977 1 51.22 70 MET A O 1
ATOM 547 N N . GLU A 1 71 ? 24.797 14.047 -9.039 1 49.22 71 GLU A N 1
ATOM 548 C CA . GLU A 1 71 ? 25.297 12.695 -8.789 1 49.22 71 GLU A CA 1
ATOM 549 C C . GLU A 1 71 ? 26.328 12.688 -7.664 1 49.22 71 GLU A C 1
ATOM 551 O O . GLU A 1 71 ? 26.328 11.773 -6.836 1 49.22 71 GLU A O 1
ATOM 556 N N . GLU A 1 72 ? 27.328 13.625 -7.773 1 47.97 72 GLU A N 1
ATOM 557 C CA . GLU A 1 72 ? 28.562 13.609 -6.988 1 47.97 72 GLU A CA 1
ATOM 558 C C . GLU A 1 72 ? 28.281 13.906 -5.52 1 47.97 72 GLU A C 1
ATOM 560 O O . GLU A 1 72 ? 29.031 13.469 -4.637 1 47.97 72 GLU A O 1
ATOM 565 N N . THR A 1 73 ? 27.438 14.891 -5.184 1 49.22 73 THR A N 1
ATOM 566 C CA . THR A 1 73 ? 27.359 15.305 -3.789 1 49.22 73 THR A CA 1
ATOM 567 C C . THR A 1 73 ? 26.078 14.773 -3.148 1 49.22 73 THR A C 1
ATOM 569 O O . THR A 1 73 ? 25.141 15.531 -2.9 1 49.22 73 THR A O 1
ATOM 572 N N . ARG A 1 74 ? 25.516 13.648 -3.672 1 51.53 74 ARG A N 1
ATOM 573 C CA . ARG A 1 74 ? 24.297 13.07 -3.092 1 51.53 74 ARG A CA 1
ATOM 574 C C . ARG A 1 74 ? 24.484 12.82 -1.599 1 51.53 74 ARG A C 1
ATOM 576 O O . ARG A 1 74 ? 25.156 11.867 -1.2 1 51.53 74 ARG A O 1
ATOM 583 N N . GLN A 1 75 ? 24.484 13.812 -0.728 1 62.12 75 GLN A N 1
ATOM 584 C CA . GLN A 1 75 ? 24.484 13.586 0.714 1 62.12 75 GLN A CA 1
ATOM 585 C C . GLN A 1 75 ? 23.25 12.805 1.144 1 62.12 75 GLN A C 1
ATOM 587 O O . GLN A 1 75 ? 22.125 13.133 0.743 1 62.12 75 GLN A O 1
ATOM 592 N N . ASN A 1 76 ? 23.344 11.562 1.385 1 85.5 76 ASN A N 1
ATOM 593 C CA . ASN A 1 76 ? 22.312 10.664 1.889 1 85.5 76 ASN A CA 1
ATOM 594 C C . ASN A 1 76 ? 21.688 11.195 3.174 1 85.5 76 ASN A C 1
ATOM 596 O O . ASN A 1 76 ? 21.438 10.43 4.109 1 85.5 76 ASN A O 1
ATOM 600 N N . GLU A 1 77 ? 21.672 12.695 3.141 1 91.62 77 GLU A N 1
ATOM 601 C CA . GLU A 1 77 ? 21 13.32 4.281 1 91.62 77 GLU A CA 1
ATOM 602 C C . GLU A 1 77 ? 20.156 14.516 3.846 1 91.62 77 GLU A C 1
ATOM 604 O O . GLU A 1 77 ? 20.578 15.289 2.984 1 91.62 77 GLU A O 1
ATOM 609 N N . VAL A 1 78 ? 19.016 14.703 4.355 1 93.44 78 VAL A N 1
ATOM 610 C CA . VAL A 1 78 ? 18.125 15.836 4.148 1 93.44 78 VAL A CA 1
ATOM 611 C C . VAL A 1 78 ? 17.781 16.484 5.492 1 93.44 78 VAL A C 1
ATOM 613 O O . VAL A 1 78 ? 17.344 15.805 6.422 1 93.44 78 VAL A O 1
ATOM 616 N N . ASN A 1 79 ? 18 17.75 5.578 1 94.88 79 ASN A N 1
ATOM 617 C CA . ASN A 1 79 ? 17.688 18.484 6.805 1 94.88 79 ASN A CA 1
ATOM 618 C C . ASN A 1 79 ? 16.25 18.984 6.801 1 94.88 79 ASN A C 1
ATOM 620 O O . ASN A 1 79 ? 15.867 19.781 5.934 1 94.88 79 ASN A O 1
ATOM 624 N N . ILE A 1 80 ? 15.5 18.5 7.758 1 96.25 80 ILE A N 1
ATOM 625 C CA . ILE A 1 80 ? 14.117 18.922 7.941 1 96.25 80 ILE A CA 1
ATOM 626 C C . ILE A 1 80 ? 14.023 19.891 9.125 1 96.25 80 ILE A C 1
ATOM 628 O O . ILE A 1 80 ? 14.172 19.469 10.273 1 96.25 80 ILE A O 1
ATOM 632 N N . THR A 1 81 ? 13.711 21.109 8.852 1 95.12 81 THR A N 1
ATOM 633 C CA . THR A 1 81 ? 13.75 22.125 9.906 1 95.12 81 THR A CA 1
ATOM 634 C C . THR A 1 81 ? 12.359 22.703 10.148 1 95.12 81 THR A C 1
ATOM 636 O O . THR A 1 81 ? 12.133 23.391 11.141 1 95.12 81 THR A O 1
ATOM 639 N N . ASP A 1 82 ? 11.453 22.375 9.344 1 94.56 82 ASP A N 1
ATOM 640 C CA . ASP A 1 82 ? 10.156 23.047 9.352 1 94.56 82 ASP A CA 1
ATOM 641 C C . ASP A 1 82 ? 9.109 22.203 10.078 1 94.56 82 ASP A C 1
ATOM 643 O O . ASP A 1 82 ? 7.965 22.641 10.242 1 94.56 82 ASP A O 1
ATOM 647 N N . VAL A 1 83 ? 9.461 21.047 10.469 1 95.06 83 VAL A N 1
ATOM 648 C CA . VAL A 1 83 ? 8.547 20.141 11.164 1 95.06 83 VAL A CA 1
ATOM 649 C C . VAL A 1 83 ? 9.258 19.531 12.375 1 95.06 83 VAL A C 1
ATOM 651 O O . VAL A 1 83 ? 10.469 19.312 12.352 1 95.06 83 VAL A O 1
ATOM 654 N N . ASP A 1 84 ? 8.5 19.312 13.469 1 96.19 84 ASP A N 1
ATOM 655 C CA . ASP A 1 84 ? 9.109 18.641 14.609 1 96.19 84 ASP A CA 1
ATOM 656 C C . ASP A 1 84 ? 9.094 17.125 14.422 1 96.19 84 ASP A C 1
ATOM 658 O O . ASP A 1 84 ? 8.461 16.609 13.492 1 96.19 84 ASP A O 1
ATOM 662 N N . VAL A 1 85 ? 9.797 16.422 15.281 1 97.06 85 VAL A N 1
ATOM 663 C CA . VAL A 1 85 ? 10.07 15 15.109 1 97.06 85 VAL A CA 1
ATOM 664 C C . VAL A 1 85 ? 8.766 14.211 15.141 1 97.06 85 VAL A C 1
ATOM 666 O O . VAL A 1 85 ? 8.523 13.367 14.273 1 97.06 85 VAL A O 1
ATOM 669 N N . PRO A 1 86 ? 7.84 14.5 16.094 1 96.94 86 PRO A N 1
ATOM 670 C CA . PRO A 1 86 ? 6.602 13.719 16.109 1 96.94 86 PRO A CA 1
ATOM 671 C C . PRO A 1 86 ? 5.777 13.883 14.836 1 96.94 86 PRO A C 1
ATOM 673 O O . PRO A 1 86 ? 5.23 12.898 14.32 1 96.94 86 PRO A O 1
ATOM 676 N N . VAL A 1 87 ? 5.75 15.062 14.297 1 97.38 87 VAL A N 1
ATOM 677 C CA . VAL A 1 87 ? 4.98 15.344 13.086 1 97.38 87 VAL A CA 1
ATOM 678 C C . VAL A 1 87 ? 5.668 14.711 11.883 1 97.38 87 VAL A C 1
ATOM 680 O O . VAL A 1 87 ? 5.004 14.156 11 1 97.38 87 VAL A O 1
ATOM 683 N N . LEU A 1 88 ? 6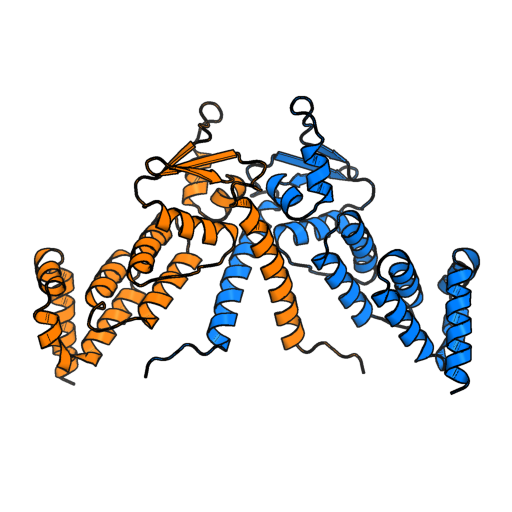.992 14.773 11.891 1 98 88 LEU A N 1
ATOM 684 C CA . LEU A 1 88 ? 7.742 14.133 10.812 1 98 88 LEU A CA 1
ATOM 685 C C . LEU A 1 88 ? 7.465 12.633 10.781 1 98 88 LEU A C 1
ATOM 687 O O . LEU A 1 88 ? 7.25 12.062 9.711 1 98 88 LEU A O 1
ATOM 691 N N . ARG A 1 89 ? 7.43 12.047 11.945 1 97.44 89 ARG A N 1
ATOM 692 C CA . ARG A 1 89 ? 7.18 10.617 12.031 1 97.44 89 ARG A CA 1
ATOM 693 C C . ARG A 1 89 ? 5.777 10.273 11.531 1 97.44 89 ARG A C 1
ATOM 695 O O . ARG A 1 89 ? 5.582 9.266 10.852 1 97.44 89 ARG A O 1
ATOM 702 N N . MET A 1 90 ? 4.793 11.102 11.859 1 98.06 90 MET A N 1
ATOM 703 C CA . MET A 1 90 ? 3.436 10.883 11.367 1 98.06 90 MET A CA 1
ATOM 704 C C . MET A 1 90 ? 3.379 11.031 9.852 1 98.06 90 MET A C 1
ATOM 706 O O . MET A 1 90 ? 2.721 10.242 9.172 1 98.06 90 MET A O 1
ATOM 710 N N . MET A 1 91 ? 4.051 12.031 9.367 1 98.5 91 MET A N 1
ATOM 711 C CA . MET A 1 91 ? 4.102 12.242 7.922 1 98.5 91 MET A CA 1
ATOM 712 C C . MET A 1 91 ? 4.734 11.055 7.215 1 98.5 91 MET A C 1
ATOM 714 O O . MET A 1 91 ? 4.203 10.562 6.219 1 98.5 91 MET A O 1
ATOM 718 N N . LEU A 1 92 ? 5.828 10.547 7.762 1 98.38 92 LEU A N 1
ATOM 719 C CA . LEU A 1 92 ? 6.527 9.414 7.16 1 98.38 92 LEU A CA 1
ATOM 720 C C . LEU A 1 92 ? 5.668 8.148 7.219 1 98.38 92 LEU A C 1
ATOM 722 O O . LEU A 1 92 ? 5.676 7.348 6.281 1 98.38 92 LEU A O 1
ATOM 726 N N . LYS A 1 93 ? 5.012 8.008 8.312 1 98.31 93 LYS A N 1
ATOM 727 C CA . LYS A 1 93 ? 4.102 6.867 8.406 1 98.31 93 LYS A CA 1
ATOM 728 C C . LYS A 1 93 ? 3.086 6.883 7.27 1 98.31 93 LYS A C 1
ATOM 730 O O . LYS A 1 93 ? 2.85 5.855 6.629 1 98.31 93 LYS A O 1
ATOM 735 N N . TYR A 1 94 ? 2.529 8.016 6.996 1 98.56 94 TYR A N 1
ATOM 736 C CA . TYR A 1 94 ? 1.582 8.125 5.895 1 98.56 94 TYR A CA 1
ATOM 737 C C . TYR A 1 94 ? 2.258 7.832 4.559 1 98.56 94 TYR A C 1
ATOM 739 O O . TYR A 1 94 ? 1.694 7.141 3.709 1 98.56 94 TYR A O 1
ATOM 747 N N . VAL A 1 95 ? 3.381 8.375 4.383 1 98.75 95 VAL A N 1
ATOM 748 C CA . VAL A 1 95 ? 4.094 8.227 3.121 1 98.75 95 VAL A CA 1
ATOM 749 C C . VAL A 1 95 ? 4.34 6.75 2.838 1 98.75 95 VAL A C 1
ATOM 751 O O . VAL A 1 95 ? 4.16 6.289 1.708 1 98.75 95 VAL A O 1
ATOM 754 N N . TYR A 1 96 ? 4.676 5.992 3.857 1 98.38 96 TYR A N 1
ATOM 755 C CA . TYR A 1 96 ? 5.047 4.594 3.658 1 98.38 96 TYR A CA 1
ATOM 756 C C . TYR A 1 96 ? 3.814 3.699 3.645 1 98.38 96 TYR A C 1
ATOM 758 O O . TYR A 1 96 ? 3.791 2.674 2.961 1 98.38 96 TYR A O 1
ATOM 766 N N . THR A 1 97 ? 2.773 4.078 4.355 1 98.12 97 THR A N 1
ATOM 767 C CA . THR A 1 97 ? 1.753 3.072 4.629 1 98.12 97 THR A CA 1
ATOM 768 C C . THR A 1 97 ? 0.386 3.541 4.137 1 98.12 97 THR A C 1
ATOM 770 O O . THR A 1 97 ? -0.548 2.742 4.031 1 98.12 97 THR A O 1
ATOM 773 N N . GLY A 1 98 ? 0.227 4.809 3.941 1 97.69 98 GLY A N 1
ATOM 774 C CA . GLY A 1 98 ? -1.069 5.363 3.588 1 97.69 98 GLY A CA 1
ATOM 775 C C . GLY A 1 98 ? -1.997 5.52 4.777 1 97.69 98 GLY A C 1
ATOM 776 O O . GLY A 1 98 ? -3.166 5.875 4.617 1 97.69 98 GLY A O 1
ATOM 777 N N . LYS A 1 99 ? -1.489 5.348 5.965 1 96.75 99 LYS A N 1
ATOM 778 C CA . LYS A 1 99 ? -2.328 5.387 7.16 1 96.75 99 LYS A CA 1
ATOM 779 C C . LYS A 1 99 ? -1.998 6.598 8.023 1 96.75 99 LYS A C 1
ATOM 781 O O . LYS A 1 99 ? -0.853 7.055 8.055 1 96.75 99 LYS A O 1
ATOM 786 N N . VAL A 1 100 ? -2.938 7.086 8.547 1 94.56 100 VAL A N 1
ATOM 787 C CA . VAL A 1 100 ? -2.812 8.148 9.539 1 94.56 100 VAL A CA 1
ATOM 788 C C . VAL A 1 100 ? -3.439 7.695 10.859 1 94.56 100 VAL A C 1
ATOM 790 O O . VAL A 1 100 ? -4.625 7.359 10.906 1 94.56 100 VAL A O 1
ATOM 793 N N . GLU A 1 101 ? -2.629 7.645 11.883 1 91.62 101 GLU A N 1
ATOM 794 C CA . GLU A 1 101 ? -3.127 7.152 13.164 1 91.62 101 GLU A CA 1
ATOM 795 C C . GLU A 1 101 ? -2.869 8.156 14.281 1 91.62 101 GLU A C 1
ATOM 797 O O . GLU A 1 101 ? -1.996 9.023 14.156 1 91.62 101 GLU A O 1
ATOM 802 N N . ASN A 1 102 ? -3.727 8.156 15.234 1 92.5 102 ASN A N 1
ATOM 803 C CA . ASN A 1 102 ? -3.535 8.844 16.5 1 92.5 102 ASN A CA 1
ATOM 804 C C . ASN A 1 102 ? -3.477 10.359 16.328 1 92.5 102 ASN A C 1
ATOM 806 O O . ASN A 1 102 ? -2.605 11.023 16.891 1 92.5 102 ASN A O 1
ATOM 810 N N . LEU A 1 103 ? -4.348 10.836 15.547 1 95.44 103 LEU A N 1
ATOM 811 C CA . LEU A 1 103 ? -4.418 12.273 15.352 1 95.44 103 LEU A CA 1
ATOM 812 C C . LEU A 1 103 ? -5.016 12.969 16.562 1 95.44 103 LEU A C 1
ATOM 814 O O . LEU A 1 103 ? -5.957 12.453 17.172 1 95.44 103 LEU A O 1
ATOM 818 N N . THR A 1 104 ? -4.465 14.023 16.938 1 95.25 104 THR A N 1
ATOM 819 C CA . THR A 1 104 ? -5.035 14.984 17.875 1 95.25 104 THR A CA 1
ATOM 820 C C . THR A 1 104 ? -5.281 16.328 17.188 1 95.25 104 THR A C 1
ATOM 822 O O . THR A 1 104 ? -4.773 16.562 16.094 1 95.25 104 THR A O 1
ATOM 825 N N . VAL A 1 105 ? -6.047 17.156 17.844 1 92.25 105 VAL A N 1
ATOM 826 C CA . VAL A 1 105 ? -6.336 18.453 17.234 1 92.25 105 VAL A CA 1
ATOM 827 C C . VAL A 1 105 ? -5.035 19.219 17 1 92.25 105 VAL A C 1
ATOM 829 O O . VAL A 1 105 ? -4.828 19.781 15.922 1 92.25 105 VAL A O 1
ATOM 832 N N . SER A 1 106 ? -4.18 19.172 17.953 1 92.69 106 SER A N 1
ATOM 833 C CA . SER A 1 106 ? -2.914 19.891 17.844 1 92.69 106 SER A CA 1
ATOM 834 C C . SER A 1 106 ? -2.035 19.297 16.75 1 92.69 106 SER A C 1
ATOM 836 O O . SER A 1 106 ? -1.527 20.016 15.891 1 92.69 106 SER A O 1
ATOM 838 N N . SER A 1 107 ? -1.93 17.984 16.734 1 96.25 107 SER A N 1
ATOM 839 C CA . SER A 1 107 ? -1.057 17.359 15.742 1 96.25 107 SER A CA 1
ATOM 840 C C . SER A 1 107 ? -1.64 17.469 14.344 1 96.25 107 SER A C 1
ATOM 842 O O . SER A 1 107 ? -0.898 17.547 13.359 1 96.25 107 SER A O 1
ATOM 844 N N . ALA A 1 108 ? -2.936 17.469 14.312 1 97.5 108 ALA A N 1
ATOM 845 C CA . ALA A 1 108 ? -3.586 17.547 13.008 1 97.5 108 ALA A CA 1
ATOM 846 C C . ALA A 1 108 ? -3.266 18.875 12.32 1 97.5 108 ALA A C 1
ATOM 848 O O . ALA A 1 108 ? -3.053 18.922 11.102 1 97.5 108 ALA A O 1
ATOM 849 N N . GLY A 1 109 ? -3.266 19.953 13.039 1 97 109 GLY A N 1
ATOM 850 C CA . GLY A 1 109 ? -2.887 21.25 12.477 1 97 109 GLY A CA 1
ATOM 851 C C . GLY A 1 109 ? -1.467 21.266 11.945 1 97 109 GLY A C 1
ATOM 852 O O . GLY A 1 109 ? -1.228 21.703 10.82 1 97 109 GLY A O 1
ATOM 853 N N . ASP A 1 110 ? -0.592 20.781 12.781 1 97.19 110 ASP A N 1
ATOM 854 C CA . ASP A 1 110 ? 0.81 20.734 12.375 1 97.19 110 ASP A CA 1
ATOM 855 C C . ASP A 1 110 ? 1.004 19.828 11.164 1 97.19 110 ASP A C 1
ATOM 857 O O . ASP A 1 110 ? 1.776 20.141 10.258 1 97.19 110 ASP A O 1
ATOM 861 N N . LEU A 1 111 ? 0.325 18.734 11.18 1 98.19 111 LEU A N 1
ATOM 862 C CA . LEU A 1 111 ? 0.435 17.766 10.094 1 98.19 111 LEU A CA 1
ATOM 863 C C . LEU A 1 111 ? -0.167 18.328 8.805 1 98.19 111 LEU A C 1
ATOM 865 O O . LEU A 1 111 ? 0.322 18.047 7.711 1 98.19 111 LEU A O 1
ATOM 869 N N . LEU A 1 112 ? -1.214 19.141 8.953 1 98.19 112 LEU A N 1
ATOM 870 C CA . LEU A 1 112 ? -1.802 19.797 7.793 1 98.19 112 LEU A CA 1
ATOM 871 C C . LEU A 1 112 ? -0.785 20.688 7.105 1 98.19 112 LEU A C 1
ATOM 873 O O . LEU A 1 112 ? -0.671 20.688 5.879 1 98.19 112 LEU A O 1
ATOM 877 N N . TYR A 1 113 ? -0.019 21.391 7.859 1 97.19 113 TYR A N 1
ATOM 878 C CA . TYR A 1 113 ? 1.044 22.234 7.328 1 97.19 113 TYR A CA 1
ATOM 879 C C . TYR A 1 113 ? 2.084 21.406 6.59 1 97.19 113 TYR A C 1
ATOM 881 O O . TYR A 1 113 ? 2.488 21.75 5.473 1 97.19 113 TYR A O 1
ATOM 889 N N . ALA A 1 114 ? 2.502 20.359 7.211 1 98.12 114 ALA A N 1
ATOM 890 C CA . ALA A 1 114 ? 3.506 19.484 6.609 1 98.12 114 ALA A CA 1
ATOM 891 C C . ALA A 1 114 ? 2.982 18.859 5.32 1 98.12 114 ALA A C 1
ATOM 893 O O . ALA A 1 114 ? 3.693 18.797 4.316 1 98.12 114 ALA A O 1
ATOM 894 N N . ALA A 1 115 ? 1.741 18.406 5.426 1 98.5 115 ALA A N 1
ATOM 895 C CA . ALA A 1 115 ? 1.121 17.766 4.27 1 98.5 115 ALA A CA 1
ATOM 896 C C . ALA A 1 115 ? 1.059 18.719 3.082 1 98.5 115 ALA A C 1
ATOM 898 O O . ALA A 1 115 ? 1.31 18.328 1.942 1 98.5 115 ALA A O 1
ATOM 899 N N . ASP A 1 116 ? 0.689 19.938 3.354 1 98.19 116 ASP A N 1
ATOM 900 C CA . ASP A 1 116 ? 0.637 20.938 2.299 1 98.19 116 ASP A CA 1
ATOM 901 C C . ASP A 1 116 ? 2.031 21.234 1.747 1 98.19 116 ASP A C 1
ATOM 903 O O . ASP A 1 116 ? 2.223 21.297 0.531 1 98.19 116 ASP A O 1
ATOM 907 N N . LYS A 1 117 ? 2.961 21.375 2.574 1 98 117 LYS A N 1
ATOM 908 C CA . LYS A 1 117 ? 4.32 21.734 2.182 1 98 117 LYS A CA 1
ATOM 909 C C . LYS A 1 117 ? 4.957 20.625 1.348 1 98 117 LYS A C 1
ATOM 911 O O . LYS A 1 117 ? 5.652 20.891 0.366 1 98 117 LYS A O 1
ATOM 916 N N . TYR A 1 118 ? 4.738 19.422 1.736 1 98.19 118 TYR A N 1
ATOM 917 C CA . TYR A 1 118 ? 5.371 18.297 1.051 1 98.19 118 TYR A CA 1
ATOM 918 C C . TYR A 1 118 ? 4.441 17.703 0.001 1 98.19 118 TYR A C 1
ATOM 920 O O . TYR A 1 118 ? 4.715 16.641 -0.549 1 98.19 118 TYR A O 1
ATOM 928 N N . GLN A 1 119 ? 3.348 18.344 -0.21 1 98.31 119 GLN A N 1
ATOM 929 C CA . GLN A 1 119 ? 2.389 18.031 -1.265 1 98.31 119 GLN A CA 1
ATOM 930 C C . GLN A 1 119 ? 1.882 16.594 -1.144 1 98.31 119 GLN A C 1
ATOM 932 O O . GLN A 1 119 ? 1.929 15.836 -2.111 1 98.31 119 GLN A O 1
ATOM 937 N N . LEU A 1 120 ? 1.443 16.281 0.011 1 98.19 120 LEU A N 1
ATOM 938 C CA . LEU A 1 120 ? 0.781 15.016 0.294 1 98.19 120 LEU A CA 1
ATOM 939 C C . LEU A 1 120 ? -0.733 15.188 0.343 1 98.19 120 LEU A C 1
ATOM 941 O O . LEU A 1 120 ? -1.304 15.398 1.416 1 98.19 120 LEU A O 1
ATOM 945 N N . LYS A 1 121 ? -1.343 15.016 -0.761 1 96.31 121 LYS A N 1
ATOM 946 C CA . LYS A 1 121 ? -2.744 15.383 -0.933 1 96.31 121 LYS A CA 1
ATOM 947 C C . LYS A 1 121 ? -3.646 14.555 -0.021 1 96.31 121 LYS A C 1
ATOM 949 O O . LYS A 1 121 ? -4.527 15.102 0.648 1 96.31 121 LYS A O 1
ATOM 954 N N . GLY A 1 122 ? -3.424 13.242 -0.019 1 96.62 122 GLY A N 1
ATOM 955 C CA . GLY A 1 122 ? -4.25 12.406 0.833 1 96.62 122 GLY A CA 1
ATOM 956 C C . GLY A 1 122 ? -4.105 12.727 2.309 1 96.62 122 GLY A C 1
ATOM 957 O O . GLY A 1 122 ? -5.09 12.734 3.047 1 96.62 122 GLY A O 1
ATOM 958 N N . LEU A 1 123 ? -2.963 12.961 2.707 1 98 123 LEU A N 1
ATOM 959 C CA . LEU A 1 123 ? -2.711 13.312 4.102 1 98 123 LEU A CA 1
ATOM 960 C C . LEU A 1 123 ? -3.383 14.633 4.465 1 98 123 LEU A C 1
ATOM 962 O O . LEU A 1 123 ? -3.969 14.758 5.543 1 98 123 LEU A O 1
ATOM 966 N N . LYS A 1 124 ? -3.268 15.586 3.574 1 97.69 124 LYS A N 1
ATOM 967 C CA . LYS A 1 124 ? -3.916 16.875 3.783 1 97.69 124 LYS A CA 1
ATOM 968 C C . LYS A 1 124 ? -5.422 16.719 3.963 1 97.69 124 LYS A C 1
ATOM 970 O O . LYS A 1 124 ? -6.008 17.281 4.891 1 97.69 124 LYS A O 1
ATOM 975 N N . THR A 1 125 ? -5.953 15.938 3.15 1 96.44 125 THR A N 1
ATOM 976 C CA . THR A 1 125 ? -7.387 15.688 3.211 1 96.44 125 THR A CA 1
ATOM 977 C C . THR A 1 125 ? -7.77 15.039 4.539 1 96.44 125 THR A C 1
ATOM 979 O O . THR A 1 125 ? -8.75 15.438 5.172 1 96.44 125 THR A O 1
ATOM 982 N N . ARG A 1 126 ? -7.016 14.062 4.922 1 95.94 126 ARG A N 1
ATOM 983 C CA . ARG A 1 126 ? -7.297 13.359 6.168 1 95.94 126 ARG A CA 1
ATOM 984 C C . ARG A 1 126 ? -7.23 14.297 7.363 1 95.94 126 ARG A C 1
ATOM 986 O O . ARG A 1 126 ? -8.078 14.234 8.258 1 95.94 126 ARG A O 1
ATOM 993 N N . CYS A 1 127 ? -6.254 15.109 7.371 1 97.5 127 CYS A N 1
ATOM 994 C CA . CYS A 1 127 ? -6.117 16.062 8.461 1 97.5 127 CYS A CA 1
ATOM 995 C C . CYS A 1 127 ? -7.281 17.047 8.477 1 97.5 127 CYS A C 1
ATOM 997 O O . CYS A 1 127 ? -7.855 17.328 9.531 1 97.5 127 CYS A O 1
ATOM 999 N N . SER A 1 128 ? -7.641 17.547 7.312 1 97.06 128 SER A N 1
ATOM 1000 C CA . SER A 1 128 ? -8.766 18.469 7.207 1 97.06 128 SER A CA 1
ATOM 1001 C C . SER A 1 128 ? -10.062 17.828 7.688 1 97.06 128 SER A C 1
ATOM 1003 O O . SER A 1 128 ? -10.812 18.422 8.461 1 97.06 128 SER A O 1
ATOM 1005 N N . ASP A 1 129 ? -10.258 16.641 7.262 1 95.94 129 ASP A N 1
ATOM 1006 C CA . ASP A 1 129 ? -11.453 15.914 7.672 1 95.94 129 ASP A CA 1
ATOM 1007 C C . ASP A 1 129 ? -11.484 15.719 9.188 1 95.94 129 ASP A C 1
ATOM 1009 O O . ASP A 1 129 ? -12.547 15.828 9.812 1 95.94 129 ASP A O 1
ATOM 1013 N N . TYR A 1 130 ? -10.438 15.383 9.742 1 96.62 130 TYR A N 1
ATOM 1014 C CA . TYR A 1 130 ? -10.352 15.195 11.188 1 96.62 130 TYR A CA 1
ATOM 1015 C C . TYR A 1 130 ? -10.688 16.484 11.93 1 96.62 130 TYR A C 1
ATOM 1017 O O . TYR A 1 130 ? -11.461 16.469 12.891 1 96.62 130 TYR A O 1
ATOM 1025 N N . LEU A 1 131 ? -10.125 17.547 11.469 1 97.25 131 LEU A N 1
ATOM 1026 C CA . LEU A 1 131 ? -10.359 18.828 12.102 1 97.25 131 LEU A CA 1
ATOM 1027 C C . LEU A 1 131 ? -11.828 19.234 12 1 97.25 131 LEU A C 1
ATOM 1029 O O . LEU A 1 131 ? -12.398 19.766 12.953 1 97.25 131 LEU A O 1
ATOM 1033 N N . LYS A 1 132 ? -12.438 18.953 10.883 1 97.12 132 LYS A N 1
ATOM 1034 C CA . LYS A 1 132 ? -13.859 19.219 10.719 1 97.12 132 LYS A CA 1
ATOM 1035 C C . LYS A 1 132 ? -14.688 18.406 11.711 1 97.12 132 LYS A C 1
ATOM 1037 O O . LYS A 1 132 ? -15.656 18.906 12.289 1 97.12 132 LYS A O 1
ATOM 1042 N N . SER A 1 133 ? -14.211 17.219 11.906 1 95.94 133 SER A N 1
ATOM 1043 C CA . SER A 1 133 ? -14.984 16.297 12.742 1 95.94 133 SER A CA 1
ATOM 1044 C C . SER A 1 133 ? -14.812 16.641 14.227 1 95.94 133 SER A C 1
ATOM 1046 O O . SER A 1 133 ? -15.602 16.203 15.062 1 95.94 133 SER A O 1
ATOM 1048 N N . THR A 1 134 ? -13.82 17.391 14.547 1 96 134 THR A N 1
ATOM 1049 C CA . THR A 1 134 ? -13.523 17.672 15.945 1 96 134 THR A CA 1
ATOM 1050 C C . THR A 1 134 ? -13.734 19.156 16.266 1 96 134 THR A C 1
ATOM 1052 O O . THR A 1 134 ? -13.266 19.641 17.297 1 96 134 THR A O 1
ATOM 1055 N N . VAL A 1 135 ? -14.391 19.828 15.422 1 96.5 135 VAL A N 1
ATOM 1056 C CA . VAL A 1 135 ? -14.547 21.266 15.555 1 96.5 135 VAL A CA 1
ATOM 1057 C C . VAL A 1 135 ? -15.383 21.594 16.797 1 96.5 135 VAL A C 1
ATOM 1059 O O . VAL A 1 135 ? -16.312 20.859 17.125 1 96.5 135 VAL A O 1
ATOM 1062 N N . SER A 1 136 ? -15.047 22.516 17.516 1 94.19 136 SER A N 1
ATOM 1063 C CA . SER A 1 136 ? -15.75 23.078 18.656 1 94.19 136 SER A CA 1
ATOM 1064 C C . SER A 1 136 ? -15.484 24.562 18.812 1 94.19 136 SER A C 1
ATOM 1066 O O . SER A 1 136 ? -14.672 25.141 18.062 1 94.19 136 SER A O 1
ATOM 1068 N N . ILE A 1 137 ? -16.156 25.188 19.703 1 91.94 137 ILE A N 1
ATOM 1069 C CA . ILE A 1 137 ? -16 26.609 19.953 1 91.94 137 ILE A CA 1
ATOM 1070 C C . ILE A 1 137 ? -14.586 26.891 20.438 1 91.94 137 ILE A C 1
ATOM 1072 O O . ILE A 1 137 ? -14.023 27.953 20.172 1 91.94 137 ILE A O 1
ATOM 1076 N N . GLU A 1 138 ? -13.961 25.922 21.062 1 91.56 138 GLU A N 1
ATOM 1077 C CA . GLU A 1 138 ? -12.648 26.094 21.672 1 91.56 138 GLU A CA 1
ATOM 1078 C C . GLU A 1 138 ? -11.547 26.078 20.609 1 91.56 138 GLU A C 1
ATOM 1080 O O . GLU A 1 138 ? -10.484 26.688 20.812 1 91.56 138 GLU A O 1
ATOM 1085 N N . ASN A 1 139 ? -11.859 25.391 19.484 1 94.44 139 ASN A N 1
ATOM 1086 C CA . ASN A 1 139 ? -10.758 25.234 18.547 1 94.44 139 ASN A CA 1
ATOM 1087 C C . ASN A 1 139 ? -11.102 25.812 17.172 1 94.44 139 ASN A C 1
ATOM 1089 O O . ASN A 1 139 ? -10.258 25.828 16.281 1 94.44 139 ASN A O 1
ATOM 1093 N N . VAL A 1 140 ? -12.227 26.422 16.969 1 96.44 140 VAL A N 1
ATOM 1094 C CA . VAL A 1 140 ? -12.742 26.812 15.664 1 96.44 140 VAL A CA 1
ATOM 1095 C C . VAL A 1 140 ? -11.891 27.922 15.078 1 96.44 140 VAL A C 1
ATOM 1097 O O . VAL A 1 140 ? -11.672 27.984 13.867 1 96.44 140 VAL A O 1
ATOM 1100 N N . LEU A 1 141 ? -11.406 28.828 15.867 1 95.62 141 LEU A N 1
ATOM 1101 C CA . LEU A 1 141 ? -10.602 29.938 15.352 1 95.62 141 LEU A CA 1
ATOM 1102 C C . LEU A 1 141 ? -9.266 29.438 14.812 1 95.62 141 LEU A C 1
ATOM 1104 O O . LEU A 1 141 ? -8.773 29.938 13.797 1 95.62 141 LEU A O 1
ATOM 1108 N N . GLY A 1 142 ? -8.703 28.484 15.531 1 95.25 142 GLY A N 1
ATOM 1109 C CA . GLY A 1 142 ? -7.504 27.844 15.016 1 95.25 142 GLY A CA 1
ATOM 1110 C C . GLY A 1 142 ? -7.723 27.141 13.688 1 95.25 142 GLY A C 1
ATOM 1111 O O . GLY A 1 142 ? -6.898 27.25 12.781 1 95.25 142 GLY A O 1
ATOM 1112 N N . ILE A 1 143 ? -8.812 26.469 13.578 1 97.12 143 ILE A N 1
ATOM 1113 C CA . ILE A 1 143 ? -9.18 25.766 12.359 1 97.12 143 ILE A CA 1
ATOM 1114 C C . ILE A 1 143 ? -9.391 26.766 11.227 1 97.12 143 ILE A C 1
ATOM 1116 O O . ILE A 1 143 ? -8.969 26.531 10.094 1 97.12 143 ILE A O 1
ATOM 1120 N N . LEU A 1 144 ?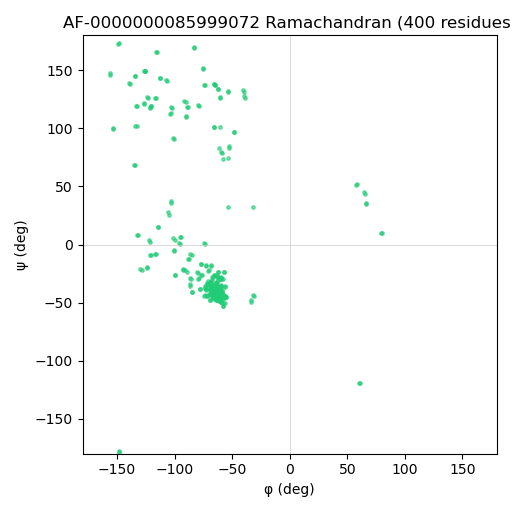 -10.023 27.859 11.562 1 97.38 144 LEU A N 1
ATOM 1121 C CA . LEU A 1 144 ? -10.258 28.922 10.586 1 97.38 144 LEU A CA 1
ATOM 1122 C C . LEU A 1 144 ? -8.945 29.469 10.039 1 97.38 144 LEU A C 1
ATOM 1124 O O . LEU A 1 144 ? -8.789 29.625 8.828 1 97.38 144 LEU A O 1
ATOM 1128 N N . SER A 1 145 ? -8.047 29.719 10.883 1 95.88 145 SER A N 1
ATOM 1129 C CA . SER A 1 145 ? -6.746 30.25 10.477 1 95.88 145 SER A CA 1
ATOM 1130 C C . SER A 1 145 ? -6.004 29.266 9.578 1 95.88 145 SER A C 1
ATOM 1132 O O . SER A 1 145 ? -5.422 29.656 8.562 1 95.88 145 SER A O 1
ATOM 1134 N N . LEU A 1 146 ? -6.016 28.016 9.992 1 96.06 146 LEU A N 1
ATOM 1135 C CA . LEU A 1 146 ? -5.387 26.953 9.195 1 96.06 146 LEU A CA 1
ATOM 1136 C C . LEU A 1 146 ? -6.031 26.859 7.816 1 96.06 146 LEU A C 1
ATOM 1138 O O . LEU A 1 146 ? -5.332 26.75 6.809 1 96.06 146 LEU A O 1
ATOM 1142 N N . GLY A 1 147 ? -7.344 26.859 7.84 1 97.81 147 GLY A N 1
ATOM 1143 C CA . GLY A 1 147 ? -8.062 26.812 6.578 1 97.81 147 GLY A CA 1
ATOM 1144 C C . GLY A 1 147 ? -7.746 28 5.676 1 97.81 147 GLY A C 1
ATOM 1145 O O . GLY A 1 147 ? -7.559 27.828 4.469 1 97.81 147 GLY A O 1
ATOM 1146 N N . ASP A 1 148 ? -7.676 29.125 6.254 1 97.19 148 ASP A N 1
ATOM 1147 C CA . ASP A 1 148 ? -7.391 30.344 5.496 1 97.19 148 ASP A CA 1
ATOM 1148 C C . ASP A 1 148 ? -6.043 30.25 4.789 1 97.19 148 ASP A C 1
ATOM 1150 O O . ASP A 1 148 ? -5.883 30.75 3.672 1 97.19 148 ASP A O 1
ATOM 1154 N N . LEU A 1 149 ? -5.164 29.641 5.391 1 95.81 149 LEU A N 1
ATOM 1155 C CA . LEU A 1 149 ? -3.801 29.562 4.879 1 95.81 149 LEU A CA 1
ATOM 1156 C C . LEU A 1 149 ? -3.656 28.391 3.916 1 95.81 149 LEU A C 1
ATOM 1158 O O . LEU A 1 149 ? -2.965 28.484 2.9 1 95.81 149 LEU A O 1
ATOM 1162 N N . LEU A 1 150 ? -4.367 27.25 4.18 1 96.94 150 LEU A N 1
ATOM 1163 C CA . LEU A 1 150 ? -3.922 26.016 3.537 1 96.94 150 LEU A CA 1
ATOM 1164 C C . LEU A 1 150 ? -5.078 25.328 2.822 1 96.94 150 LEU A C 1
ATOM 1166 O O . LEU A 1 150 ? -4.859 24.5 1.938 1 96.94 150 LEU A O 1
ATOM 1170 N N . ASP A 1 151 ? -6.301 25.594 3.191 1 97.12 151 ASP A N 1
ATOM 1171 C CA . ASP A 1 151 ? -7.43 24.797 2.723 1 97.12 151 ASP A CA 1
ATOM 1172 C C . ASP A 1 151 ? -8.719 25.625 2.715 1 97.12 151 ASP A C 1
ATOM 1174 O O . ASP A 1 151 ? -9.453 25.641 3.703 1 97.12 151 ASP A O 1
ATOM 1178 N N . PRO A 1 152 ? -9.102 26.109 1.604 1 97.12 152 PRO A N 1
ATOM 1179 C CA . PRO A 1 152 ? -10.289 26.953 1.515 1 97.12 152 PRO A CA 1
ATOM 1180 C C . PRO A 1 152 ? -11.555 26.25 1.979 1 97.12 152 PRO A C 1
ATOM 1182 O O . PRO A 1 152 ? -12.445 26.891 2.551 1 97.12 152 PRO A O 1
ATOM 1185 N N . ASP A 1 153 ? -11.641 25.031 1.699 1 97.38 153 ASP A N 1
ATOM 1186 C CA . ASP A 1 153 ? -12.82 24.297 2.141 1 97.38 153 ASP A CA 1
ATOM 1187 C C . ASP A 1 153 ? -12.883 24.219 3.664 1 97.38 153 ASP A C 1
ATOM 1189 O O . ASP A 1 153 ? -13.969 24.312 4.25 1 97.38 153 ASP A O 1
ATOM 1193 N N . LEU A 1 154 ? -11.789 24.016 4.234 1 97.94 154 LEU A N 1
ATOM 1194 C CA . LEU A 1 154 ? -11.727 23.984 5.691 1 97.94 154 LEU A CA 1
ATOM 1195 C C . LEU A 1 154 ? -12.07 25.344 6.273 1 97.94 154 LEU A C 1
ATOM 1197 O O . LEU A 1 154 ? -12.75 25.438 7.297 1 97.94 154 LEU A O 1
ATOM 1201 N N . LYS A 1 155 ? -11.625 26.391 5.617 1 97.94 155 LYS A N 1
ATOM 1202 C CA . LYS A 1 155 ? -11.961 27.75 6.031 1 97.94 155 LYS A CA 1
ATOM 1203 C C . LYS A 1 155 ? -13.477 27.969 6.004 1 97.94 155 LYS A C 1
ATOM 1205 O O . LYS A 1 155 ? -14.047 28.453 6.977 1 97.94 155 LYS A O 1
ATOM 1210 N N . MET A 1 156 ? -14.031 27.594 4.91 1 97.38 156 MET A N 1
ATOM 1211 C CA . MET A 1 156 ? -15.469 27.781 4.75 1 97.38 156 MET A CA 1
ATOM 1212 C C . MET A 1 156 ? -16.234 26.984 5.805 1 97.38 156 MET A C 1
ATOM 1214 O O . MET A 1 156 ? -17.234 27.469 6.352 1 97.38 156 MET A O 1
ATOM 1218 N N . PHE A 1 157 ? -15.781 25.859 6.051 1 97.88 157 PHE A N 1
ATOM 1219 C CA . PHE A 1 157 ? -16.422 25.031 7.062 1 97.88 157 PHE A CA 1
ATOM 1220 C C . PHE A 1 157 ? -16.375 25.703 8.43 1 97.88 157 PHE A C 1
ATOM 1222 O O . PHE A 1 157 ? -17.391 25.75 9.133 1 97.88 157 PHE A O 1
ATOM 1229 N N . ALA A 1 158 ? -15.219 26.172 8.789 1 97.38 158 ALA A N 1
ATOM 1230 C CA . ALA A 1 158 ? -15.055 26.859 10.078 1 97.38 158 ALA A CA 1
ATOM 1231 C C . ALA A 1 158 ? -15.938 28.094 10.156 1 97.38 158 ALA A C 1
ATOM 1233 O O . ALA A 1 158 ? -16.578 28.344 11.18 1 97.38 158 ALA A O 1
ATOM 1234 N N . MET A 1 159 ? -16.031 28.766 9.055 1 96.38 159 MET A N 1
ATOM 1235 C CA . MET A 1 159 ? -16.875 29.953 8.969 1 96.38 159 MET A CA 1
ATOM 1236 C C . MET A 1 159 ? -18.328 29.594 9.18 1 96.38 159 MET A C 1
ATOM 1238 O O . MET A 1 159 ? -19.047 30.266 9.93 1 96.38 159 MET A O 1
ATOM 1242 N N . ASP A 1 160 ? -18.734 28.609 8.539 1 96.62 160 ASP A N 1
ATOM 1243 C CA . ASP A 1 160 ? -20.109 28.156 8.672 1 96.62 160 ASP A CA 1
ATOM 1244 C C . ASP A 1 160 ? -20.406 27.734 10.109 1 96.62 160 ASP A C 1
ATOM 1246 O O . ASP A 1 160 ? -21.5 28.016 10.625 1 96.62 160 ASP A O 1
ATOM 1250 N N . PHE A 1 161 ? -19.531 27.109 10.695 1 96.75 161 PHE A N 1
ATOM 1251 C CA . PHE A 1 161 ? -19.703 26.672 12.078 1 96.75 161 PHE A CA 1
ATOM 1252 C C . PHE A 1 161 ? -19.875 27.875 13 1 96.75 161 PHE A C 1
ATOM 1254 O O . PHE A 1 161 ? -20.75 27.891 13.867 1 96.75 161 PHE A O 1
ATOM 1261 N N . ILE A 1 162 ? -19.016 28.828 12.812 1 95.38 162 ILE A N 1
ATOM 1262 C CA . ILE A 1 162 ? -19.062 30.047 13.625 1 95.38 162 ILE A CA 1
ATOM 1263 C C . ILE A 1 162 ? -20.422 30.719 13.453 1 95.38 162 ILE A C 1
ATOM 1265 O O . ILE A 1 162 ? -21.031 31.156 14.43 1 95.38 162 ILE A O 1
ATOM 1269 N N . CYS A 1 163 ? -20.891 30.766 12.266 1 94 163 CYS A N 1
ATOM 1270 C CA . CYS A 1 163 ? -22.156 31.406 11.977 1 94 163 CYS A CA 1
ATOM 1271 C C . CYS A 1 163 ? -23.312 30.625 12.586 1 94 163 CYS A C 1
ATOM 1273 O O . CYS A 1 163 ? -24.281 31.203 13.07 1 94 163 CYS A O 1
ATOM 1275 N N . GLU A 1 164 ? -23.172 29.391 12.492 1 93.62 164 GLU A N 1
ATOM 1276 C CA . GLU A 1 164 ? -24.203 28.531 13.078 1 93.62 164 GLU A CA 1
ATOM 1277 C C . GLU A 1 164 ? -24.281 28.703 14.586 1 93.62 164 GLU A C 1
ATOM 1279 O O . GLU A 1 164 ? -25.359 28.594 15.188 1 93.62 164 GLU A O 1
ATOM 1284 N N . LYS A 1 165 ? -23.172 28.953 15.172 1 91.56 165 LYS A N 1
ATOM 1285 C CA . LYS A 1 165 ? -23.109 29.109 16.625 1 91.56 165 LYS A CA 1
ATOM 1286 C C . LYS A 1 165 ? -23 30.578 17.016 1 91.56 165 LYS A C 1
ATOM 1288 O O . LYS A 1 165 ? -22.312 30.922 17.984 1 91.56 165 LYS A O 1
ATOM 1293 N N . CYS A 1 166 ? -23.688 31.359 16.281 1 85.88 166 CYS A N 1
ATOM 1294 C CA . CYS A 1 166 ? -23.578 32.812 16.422 1 85.88 166 CYS A CA 1
ATOM 1295 C C . CYS A 1 166 ? -23.953 33.25 17.828 1 85.88 166 CYS A C 1
ATOM 1297 O O . CYS A 1 166 ? -23.375 34.219 18.359 1 85.88 166 CYS A O 1
ATOM 1299 N N . ASP A 1 167 ? -24.797 32.5 18.453 1 88.62 167 ASP A N 1
ATOM 1300 C CA . ASP A 1 167 ? -25.234 32.844 19.797 1 88.62 167 ASP A CA 1
ATOM 1301 C C . ASP A 1 167 ? -24.094 32.688 20.797 1 88.62 167 ASP A C 1
ATOM 1303 O O . ASP A 1 167 ? -24.109 33.312 21.859 1 88.62 167 ASP A O 1
ATOM 1307 N N . GLU A 1 168 ? -23.094 31.984 20.438 1 89 168 GLU A N 1
ATOM 1308 C CA . GLU A 1 168 ? -21.969 31.734 21.328 1 89 168 GLU A CA 1
ATOM 1309 C C . GLU A 1 168 ? -20.781 32.625 20.984 1 89 168 GLU A C 1
ATOM 1311 O O . GLU A 1 168 ? -19.719 32.531 21.594 1 89 168 GLU A O 1
ATOM 1316 N N . PHE A 1 169 ? -21.031 33.469 20.094 1 89.56 169 PHE A N 1
ATOM 1317 C CA 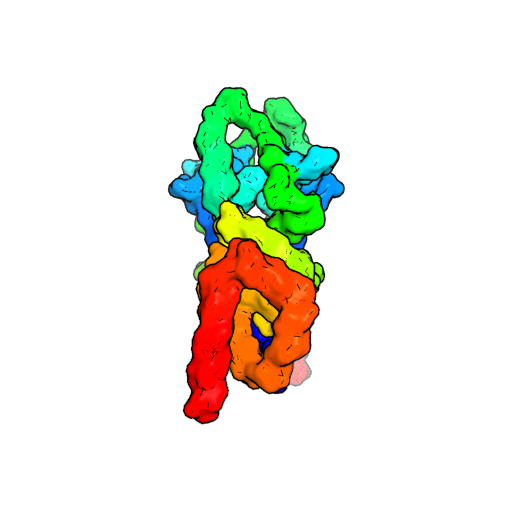. PHE A 1 169 ? -19.953 34.344 19.609 1 89.56 169 PHE A CA 1
ATOM 1318 C C . PHE A 1 169 ? -19.406 35.219 20.734 1 89.56 169 PHE A C 1
ATOM 1320 O O . PHE A 1 169 ? -18.203 35.438 20.828 1 89.56 169 PHE A O 1
ATOM 1327 N N . PRO A 1 170 ? -20.234 35.688 21.625 1 90.19 170 PRO A N 1
ATOM 1328 C CA . PRO A 1 170 ? -19.688 36.469 22.719 1 90.19 170 PRO A CA 1
ATOM 1329 C C . PRO A 1 170 ? -18.625 35.719 23.516 1 90.19 170 PRO A C 1
ATOM 1331 O O . PRO A 1 170 ? -17.656 36.344 23.969 1 90.19 170 PRO A O 1
ATOM 1334 N N . ASP A 1 171 ? -18.75 34.469 23.703 1 91.19 171 ASP A N 1
ATOM 1335 C CA . ASP A 1 171 ? -17.75 33.656 24.391 1 91.19 171 ASP A CA 1
ATOM 1336 C C . ASP A 1 171 ? -16.469 33.531 23.547 1 91.19 171 ASP A C 1
ATOM 1338 O O . ASP A 1 171 ? -15.359 33.594 24.078 1 91.19 171 ASP A O 1
ATOM 1342 N N . LEU A 1 172 ? -16.656 33.438 22.281 1 92.31 172 LEU A N 1
ATOM 1343 C CA . LEU A 1 172 ? -15.555 33.344 21.344 1 92.31 172 LEU A CA 1
ATOM 1344 C C . LEU A 1 172 ? -14.75 34.625 21.297 1 92.31 172 LEU A C 1
ATOM 1346 O O . LEU A 1 172 ? -13.523 34.594 21.234 1 92.31 172 LEU A O 1
ATOM 1350 N N . GLU A 1 173 ? -15.43 35.688 21.344 1 91.69 173 GLU A N 1
ATOM 1351 C CA . GLU A 1 173 ? -14.828 37 21.281 1 91.69 173 GLU A CA 1
ATOM 1352 C C . GLU A 1 173 ? -13.891 37.25 22.453 1 91.69 173 GLU A C 1
ATOM 1354 O O . GLU A 1 173 ? -12.914 38 22.344 1 91.69 173 GLU A O 1
ATOM 1359 N N . ARG A 1 174 ? -14.109 36.625 23.609 1 92.19 174 ARG A N 1
ATOM 1360 C CA . ARG A 1 174 ? -13.359 36.844 24.844 1 92.19 174 ARG A CA 1
ATOM 1361 C C . ARG A 1 174 ? -12.078 36 24.875 1 92.19 174 ARG A C 1
ATOM 1363 O O . ARG A 1 174 ? -11.211 36.219 25.719 1 92.19 174 ARG A O 1
ATOM 1370 N N . THR A 1 175 ? -12 35.156 23.953 1 91.94 175 THR A N 1
ATOM 1371 C CA . THR A 1 175 ? -10.844 34.281 23.938 1 91.94 175 THR A CA 1
ATOM 1372 C C . THR A 1 175 ? -9.602 35 23.453 1 91.94 175 THR A C 1
ATOM 1374 O O . THR A 1 175 ? -9.703 36 22.734 1 91.94 175 THR A O 1
ATOM 1377 N N . GLU A 1 176 ? -8.438 34.531 23.953 1 93.56 176 GLU A N 1
ATOM 1378 C CA . GLU A 1 176 ? -7.16 35.094 23.484 1 93.56 176 GLU A CA 1
ATOM 1379 C C . GLU A 1 176 ? -6.965 34.844 22 1 93.56 176 GLU A C 1
ATOM 1381 O O . GLU A 1 176 ? -6.352 35.656 21.297 1 93.56 176 GLU A O 1
ATOM 1386 N N . GLU A 1 177 ? -7.504 33.781 21.531 1 92.62 177 GLU A N 1
ATOM 1387 C CA . GLU A 1 177 ? -7.379 33.406 20.125 1 92.62 177 GLU A CA 1
ATOM 1388 C C . GLU A 1 177 ? -8.039 34.469 19.219 1 92.62 177 GLU A C 1
ATOM 1390 O O . GLU A 1 177 ? -7.5 34.812 18.172 1 92.62 177 GLU A O 1
ATOM 1395 N N . TRP A 1 178 ? -9.141 34.906 19.625 1 94.75 178 TRP A N 1
ATOM 1396 C CA . TRP A 1 178 ? -9.844 35.938 18.859 1 94.75 178 TRP A CA 1
ATOM 1397 C C . TRP A 1 178 ? -9.07 37.25 18.844 1 94.75 178 TRP A C 1
ATOM 1399 O O . TRP A 1 178 ? -8.93 37.875 17.797 1 94.75 178 TRP A O 1
ATOM 1409 N N . LYS A 1 179 ? -8.555 37.594 19.984 1 94.75 179 LYS A N 1
ATOM 1410 C CA . LYS A 1 179 ? -7.762 38.812 20.078 1 94.75 179 LYS A CA 1
ATOM 1411 C C . LYS A 1 179 ? -6.523 38.719 19.188 1 94.75 179 LYS A C 1
ATOM 1413 O O . LYS A 1 179 ? -6.18 39.719 18.516 1 94.75 179 LYS A O 1
ATOM 1418 N N . ASN A 1 180 ? -5.949 37.625 19.219 1 94.25 180 ASN A N 1
ATOM 1419 C CA . ASN A 1 180 ? -4.785 37.406 18.359 1 94.25 180 ASN A CA 1
ATOM 1420 C C . ASN A 1 180 ? -5.156 37.5 16.891 1 94.25 180 ASN A C 1
ATOM 1422 O O . ASN A 1 180 ? -4.398 38.031 16.078 1 94.25 180 ASN A O 1
ATOM 1426 N N . LEU A 1 181 ? -6.281 36.938 16.562 1 93.88 181 LEU A N 1
ATOM 1427 C CA . LEU A 1 181 ? -6.762 36.969 15.195 1 93.88 181 LEU A CA 1
ATOM 1428 C C . LEU A 1 181 ? -6.996 38.406 14.75 1 93.88 181 LEU A C 1
ATOM 1430 O O . LEU A 1 181 ? -6.645 38.781 13.625 1 93.88 181 LEU A O 1
ATOM 1434 N N . GLN A 1 182 ? -7.539 39.188 15.586 1 93.62 182 GLN A N 1
ATOM 1435 C CA . GLN A 1 182 ? -7.828 40.594 15.312 1 93.62 182 GLN A CA 1
ATOM 1436 C C . GLN A 1 182 ? -6.547 41.375 15.094 1 93.62 182 GLN A C 1
ATOM 1438 O O . GLN A 1 182 ? -6.527 42.344 14.312 1 93.62 182 GLN A O 1
ATOM 1443 N N . LYS A 1 183 ? -5.516 41 15.758 1 94.69 183 LYS A N 1
ATOM 1444 C CA . LYS A 1 183 ? -4.254 41.719 15.688 1 94.69 183 LYS A CA 1
ATOM 1445 C C . LYS A 1 183 ? -3.422 41.25 14.492 1 94.69 183 LYS A C 1
ATOM 1447 O O . LYS A 1 183 ? -2.834 42.062 13.781 1 94.69 183 LYS A O 1
ATOM 1452 N N . GLU A 1 184 ? -3.428 39.969 14.273 1 94.5 184 GLU A N 1
ATOM 1453 C CA . GLU A 1 184 ? -2.463 39.406 13.344 1 94.5 184 GLU A CA 1
ATOM 1454 C C . GLU A 1 184 ? -3.098 39.156 11.977 1 94.5 184 GLU A C 1
ATOM 1456 O O . GLU A 1 184 ? -2.4 39.125 10.961 1 94.5 184 GLU A O 1
ATOM 1461 N N . LYS A 1 185 ? -4.434 38.938 11.945 1 95.06 185 LYS A N 1
ATOM 1462 C CA . LYS A 1 185 ? -5.152 38.625 10.711 1 95.06 185 LYS A CA 1
ATOM 1463 C C . LYS A 1 185 ? -6.445 39.438 10.609 1 95.06 185 LYS A C 1
ATOM 1465 O O . LYS A 1 185 ? -7.531 38.875 10.5 1 95.06 185 LYS A O 1
ATOM 1470 N N . VAL A 1 186 ? -6.266 40.688 10.445 1 93.81 186 VAL A N 1
ATOM 1471 C CA . VAL A 1 186 ? -7.363 41.656 10.492 1 93.81 186 VAL A CA 1
ATOM 1472 C C . VAL A 1 186 ? -8.375 41.344 9.398 1 93.81 186 VAL A C 1
ATOM 1474 O O . VAL A 1 186 ? -9.578 41.25 9.656 1 93.81 186 VAL A O 1
ATOM 1477 N N . PRO A 1 187 ? -7.891 41.031 8.211 1 95.62 187 PRO A N 1
ATOM 1478 C CA . PRO A 1 187 ? -8.883 40.75 7.172 1 95.62 187 PRO A CA 1
ATOM 1479 C C . PRO A 1 187 ? -9.75 39.531 7.496 1 95.62 187 PRO A C 1
ATOM 1481 O O . PRO A 1 187 ? -10.945 39.531 7.215 1 95.62 187 PRO A O 1
ATOM 1484 N N . LEU A 1 188 ? -9.172 38.562 8.102 1 96 188 LEU A N 1
ATOM 1485 C CA . LEU A 1 188 ? -9.906 37.344 8.453 1 96 188 LEU A CA 1
ATOM 1486 C C . LEU A 1 188 ? -10.93 37.625 9.555 1 96 188 LEU A C 1
ATOM 1488 O O . LEU A 1 188 ? -12.055 37.125 9.5 1 96 188 LEU A O 1
ATOM 1492 N N . ALA A 1 189 ? -10.516 38.375 10.516 1 94.94 189 ALA A N 1
ATOM 1493 C CA . ALA A 1 189 ? -11.422 38.781 11.586 1 94.94 189 ALA A CA 1
ATOM 1494 C C . ALA A 1 189 ? -12.617 39.562 11.031 1 94.94 189 ALA A C 1
ATOM 1496 O O . ALA A 1 189 ? -13.758 39.344 11.445 1 94.94 189 ALA A O 1
ATOM 1497 N N . PHE A 1 190 ? -12.32 40.406 10.141 1 94.69 190 PHE A N 1
ATOM 1498 C CA . PHE A 1 190 ? -13.367 41.188 9.508 1 94.69 190 PHE A CA 1
ATOM 1499 C C . PHE A 1 190 ? -14.352 40.312 8.75 1 94.69 190 PHE A C 1
ATOM 1501 O O . PHE A 1 190 ? -15.562 40.531 8.781 1 94.69 190 PHE A O 1
ATOM 1508 N N . GLU A 1 191 ? -13.82 39.406 8.094 1 95.25 191 GLU A N 1
ATOM 1509 C CA . GLU A 1 191 ? -14.664 38.469 7.344 1 95.25 191 GLU A CA 1
ATOM 1510 C C . GLU A 1 191 ? -15.609 37.719 8.266 1 95.25 191 GLU A C 1
ATOM 1512 O O . GLU A 1 191 ? -16.766 37.5 7.93 1 95.25 191 GLU A O 1
ATOM 1517 N N . VAL A 1 192 ? -15.07 37.25 9.367 1 94.62 192 VAL A N 1
ATOM 1518 C CA . VAL A 1 192 ? -15.883 36.562 10.352 1 94.62 192 VAL A CA 1
ATOM 1519 C C . VAL A 1 192 ? -17.031 37.438 10.812 1 94.62 192 VAL A C 1
ATOM 1521 O O . VAL A 1 192 ? -18.203 37.031 10.789 1 94.62 192 VAL A O 1
ATOM 1524 N N . LEU A 1 193 ? -16.719 38.656 11.188 1 93.06 193 LEU A N 1
ATOM 1525 C CA . LEU A 1 193 ? -17.719 39.562 11.703 1 93.06 193 LEU A CA 1
ATOM 1526 C C . LEU A 1 193 ? -18.766 39.906 10.641 1 93.06 193 LEU A C 1
ATOM 1528 O O . LEU A 1 193 ? -19.969 39.906 10.93 1 93.06 193 LEU A O 1
ATOM 1532 N N . THR A 1 194 ? -18.344 40.125 9.469 1 93.81 194 THR A N 1
ATOM 1533 C CA . THR A 1 194 ? -19.25 40.406 8.367 1 93.81 194 THR A CA 1
ATOM 1534 C C . THR A 1 194 ? -20.203 39.25 8.117 1 93.81 194 THR A C 1
ATOM 1536 O O . THR A 1 194 ? -21.391 39.438 7.871 1 93.81 194 THR A O 1
ATOM 1539 N N . SER A 1 195 ? -19.688 38.062 8.172 1 92.12 195 SER A N 1
ATOM 1540 C CA . SER A 1 195 ? -20.516 36.875 7.953 1 92.12 195 SER A CA 1
ATOM 1541 C C . SER A 1 195 ? -21.531 36.688 9.07 1 92.12 195 SER A C 1
ATOM 1543 O O . SER A 1 195 ? -22.656 36.25 8.828 1 92.12 195 SER A O 1
ATOM 1545 N N . LEU A 1 196 ? -21.141 36.969 10.242 1 90.06 196 LEU A N 1
ATOM 1546 C CA . LEU A 1 196 ? -22.031 36.875 11.391 1 90.06 196 LEU A CA 1
ATOM 1547 C C . LEU A 1 196 ? -23.188 37.844 11.266 1 90.06 196 LEU A C 1
ATOM 1549 O O . LEU A 1 196 ? -24.328 37.531 11.578 1 90.06 196 LEU A O 1
ATOM 1553 N N . VAL A 1 197 ? -22.859 39.031 10.82 1 88.31 197 VAL A N 1
ATOM 1554 C CA . VAL A 1 197 ? -23.875 40.062 10.648 1 88.31 197 VAL A CA 1
ATOM 1555 C C . VAL A 1 197 ? -24.891 39.625 9.594 1 88.31 197 VAL A C 1
ATOM 1557 O O . VAL A 1 197 ? -26.094 39.812 9.773 1 88.31 197 VAL A O 1
ATOM 1560 N N . LYS A 1 198 ? -24.406 39.062 8.594 1 87.19 198 LYS A N 1
ATOM 1561 C CA . LYS A 1 198 ? -25.266 38.625 7.504 1 87.19 198 LYS A CA 1
ATOM 1562 C C . LYS A 1 198 ? -26.141 37.438 7.941 1 87.19 198 LYS A C 1
ATOM 1564 O O . LYS A 1 198 ? -27.266 37.281 7.461 1 87.19 198 LYS A O 1
ATOM 1569 N N . SER A 1 199 ? -25.625 36.625 8.75 1 84.38 199 SER A N 1
ATOM 1570 C CA . SER A 1 199 ? -26.359 35.438 9.219 1 84.38 199 SER A CA 1
ATOM 1571 C C . SER A 1 199 ? -27.453 35.812 10.211 1 84.38 199 SER A C 1
ATOM 1573 O O . SER A 1 199 ? -28.516 35.188 10.258 1 84.38 199 SER A O 1
ATOM 1575 N N . LYS A 1 200 ? -27.219 36.781 11.086 1 77 200 LYS A N 1
ATOM 1576 C CA . LYS A 1 200 ? -28.203 37.25 12.055 1 77 200 LYS A CA 1
ATOM 1577 C C . LYS A 1 200 ? -29.359 37.969 11.359 1 77 200 LYS A C 1
ATOM 1579 O O . LYS A 1 200 ? -30.484 37.969 11.852 1 77 200 LYS A O 1
ATOM 1584 N N . GLY A 1 201 ? -29.188 38.625 10.258 1 65 201 GLY A N 1
ATOM 1585 C CA . GLY A 1 201 ? -30.25 39.312 9.539 1 65 201 GLY A CA 1
ATOM 1586 C C . GLY A 1 201 ? -31.188 38.344 8.82 1 65 201 GLY A C 1
ATOM 1587 O O . GLY A 1 201 ? -32.219 38.75 8.273 1 65 201 GLY A O 1
ATOM 1588 N N . LYS A 1 202 ? -30.969 37.062 8.922 1 54.31 202 LYS A N 1
ATOM 1589 C CA . LYS A 1 202 ? -31.891 36.125 8.305 1 54.31 202 LYS A CA 1
ATOM 1590 C C . LYS A 1 202 ? -32.75 35.469 9.359 1 54.31 202 LYS A C 1
ATOM 1592 O O . LYS A 1 202 ? -32.312 35.219 10.484 1 54.31 202 LYS A O 1
ATOM 1597 N N . MET B 1 1 ? -25.641 17.891 15.648 1 30 1 MET B N 1
ATOM 1598 C CA . MET B 1 1 ? -25.438 16.438 15.711 1 30 1 MET B CA 1
ATOM 1599 C C . MET B 1 1 ? -24.141 16.031 15.039 1 30 1 MET B C 1
ATOM 1601 O O . MET B 1 1 ? -23.875 16.422 13.906 1 30 1 MET B O 1
ATOM 1605 N N . ARG B 1 2 ? -23.188 15.766 15.867 1 36.31 2 ARG B N 1
ATOM 1606 C CA . ARG B 1 2 ? -21.812 15.414 15.508 1 36.31 2 ARG B CA 1
ATOM 1607 C C . ARG B 1 2 ? -21.781 14.258 14.516 1 36.31 2 ARG B C 1
ATOM 1609 O O . ARG B 1 2 ? -22.219 13.148 14.828 1 36.31 2 ARG B O 1
ATOM 1616 N N . VAL B 1 3 ? -21.906 14.578 13.273 1 39.97 3 VAL B N 1
ATOM 1617 C CA . VAL B 1 3 ? -22.047 13.469 12.328 1 39.97 3 VAL B CA 1
ATOM 1618 C C . VAL B 1 3 ? -20.828 12.562 12.414 1 39.97 3 VAL B C 1
ATOM 1620 O O . VAL B 1 3 ? -19.719 12.961 12.055 1 39.97 3 VAL B O 1
ATOM 1623 N N . ILE B 1 4 ? -20.844 11.703 13.445 1 45.22 4 ILE B N 1
ATOM 1624 C CA . ILE B 1 4 ? -19.891 10.602 13.5 1 45.22 4 ILE B CA 1
ATOM 1625 C C . ILE B 1 4 ? -19.875 9.867 12.164 1 45.22 4 ILE B C 1
ATOM 1627 O O . ILE B 1 4 ? -20.922 9.398 11.695 1 45.22 4 ILE B O 1
ATOM 1631 N N . PRO B 1 5 ? -18.938 10.289 11.461 1 51.53 5 PRO B N 1
ATOM 1632 C CA . PRO B 1 5 ? -19 9.508 10.219 1 51.53 5 PRO B CA 1
ATOM 1633 C C . PRO B 1 5 ? -19.344 8.039 10.461 1 51.53 5 PRO B C 1
ATOM 1635 O O . PRO B 1 5 ? -18.859 7.438 11.414 1 51.53 5 PRO B O 1
ATOM 1638 N N . LYS B 1 6 ? -20.25 7.547 9.852 1 56.47 6 LYS B N 1
ATOM 1639 C CA . LYS B 1 6 ? -20.641 6.145 9.922 1 56.47 6 LYS B CA 1
ATOM 1640 C C . LYS B 1 6 ? -19.469 5.223 9.633 1 56.47 6 LYS B C 1
ATOM 1642 O O . LYS B 1 6 ? -18.578 5.57 8.852 1 56.47 6 LYS B O 1
ATOM 1647 N N . VAL B 1 7 ? -19.312 4.305 10.438 1 52.12 7 VAL B N 1
ATOM 1648 C CA . VAL B 1 7 ? -18.312 3.252 10.375 1 52.12 7 VAL B CA 1
ATOM 1649 C C . VAL B 1 7 ? -17.984 2.936 8.914 1 52.12 7 VAL B C 1
ATOM 1651 O O . VAL B 1 7 ? -16.828 2.752 8.547 1 52.12 7 VAL B O 1
ATOM 1654 N N . ASP B 1 8 ? -18.938 2.848 8.164 1 62.47 8 ASP B N 1
ATOM 1655 C CA . ASP B 1 8 ? -18.797 2.568 6.734 1 62.47 8 ASP B CA 1
ATOM 1656 C C . ASP B 1 8 ? -18.016 3.674 6.031 1 62.47 8 ASP B C 1
ATOM 1658 O O . ASP B 1 8 ? -17.25 3.406 5.105 1 62.47 8 ASP B O 1
ATOM 1662 N N . ASP B 1 9 ? -18.062 4.805 6.664 1 75 9 ASP B N 1
ATOM 1663 C CA . ASP B 1 9 ? -17.406 5.969 6.078 1 75 9 ASP B CA 1
ATOM 1664 C C . ASP B 1 9 ? -15.906 5.93 6.328 1 75 9 ASP B C 1
ATOM 1666 O O . ASP B 1 9 ? -15.109 6.172 5.418 1 75 9 ASP B O 1
ATOM 1670 N N . GLU B 1 10 ? -15.57 5.293 7.465 1 80.5 10 GLU B N 1
ATOM 1671 C CA . GLU B 1 10 ? -14.156 5.246 7.816 1 80.5 10 GLU B CA 1
ATOM 1672 C C . GLU B 1 10 ? -13.422 4.191 6.996 1 80.5 10 GLU B C 1
ATOM 1674 O O . GLU B 1 10 ? -12.281 4.406 6.578 1 80.5 10 GLU B O 1
ATOM 1679 N N . LYS B 1 11 ? -14.125 3.066 6.789 1 83.38 11 LYS B N 1
ATOM 1680 C CA . LYS B 1 11 ? -13.539 2.014 5.965 1 83.38 11 LYS B CA 1
ATOM 1681 C C . LYS B 1 11 ? -13.32 2.494 4.535 1 83.38 11 LYS B C 1
ATOM 1683 O O . LYS B 1 11 ? -12.297 2.188 3.924 1 83.38 11 LYS B O 1
ATOM 1688 N N . ASP B 1 12 ? -14.234 3.229 4.121 1 86.88 12 ASP B N 1
ATOM 1689 C CA . ASP B 1 12 ? -14.148 3.738 2.756 1 86.88 12 ASP B CA 1
ATOM 1690 C C . ASP B 1 12 ? -13.008 4.746 2.621 1 86.88 12 ASP B C 1
ATOM 1692 O O . ASP B 1 12 ? -12.297 4.754 1.614 1 86.88 12 ASP B O 1
ATOM 1696 N N . ILE B 1 13 ? -12.852 5.516 3.578 1 87.44 13 ILE B N 1
ATOM 1697 C CA . ILE B 1 13 ? -11.789 6.52 3.58 1 87.44 13 ILE B CA 1
ATOM 1698 C C . ILE B 1 13 ? -10.43 5.832 3.639 1 87.44 13 ILE B C 1
ATOM 1700 O O . ILE B 1 13 ? -9.523 6.168 2.873 1 87.44 13 ILE B O 1
ATOM 1704 N N . LYS B 1 14 ? -10.336 4.836 4.52 1 89.5 14 LYS B N 1
ATOM 1705 C CA . LYS B 1 14 ? -9.094 4.07 4.633 1 89.5 14 LYS B CA 1
ATOM 1706 C C . LYS B 1 14 ? -8.734 3.412 3.305 1 89.5 14 LYS B C 1
ATOM 1708 O O . LYS B 1 14 ? -7.578 3.467 2.875 1 89.5 14 LYS B O 1
ATOM 1713 N N . ASN B 1 15 ? -9.734 2.848 2.693 1 92.81 15 ASN B N 1
ATOM 1714 C CA . ASN B 1 15 ? -9.516 2.17 1.421 1 92.81 15 ASN B CA 1
ATOM 1715 C C . ASN B 1 15 ? -9.055 3.143 0.341 1 92.81 15 ASN B C 1
ATOM 1717 O O . ASN B 1 15 ? -8.25 2.781 -0.524 1 92.81 15 ASN B O 1
ATOM 1721 N N . LYS B 1 16 ? -9.547 4.344 0.447 1 93.4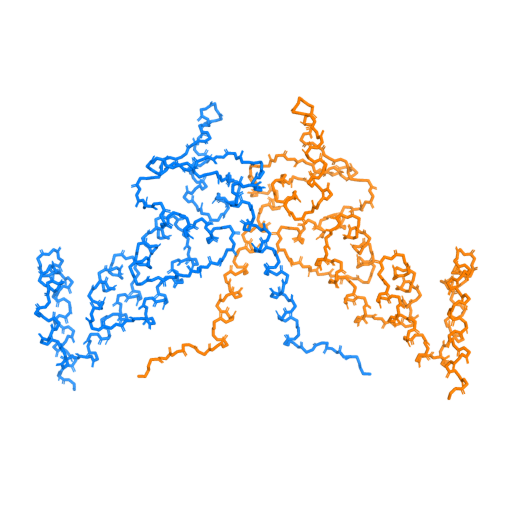4 16 LYS B N 1
ATOM 1722 C CA . LYS B 1 16 ? -9.156 5.367 -0.516 1 93.44 16 LYS B CA 1
ATOM 1723 C C . LYS B 1 16 ? -7.664 5.676 -0.407 1 93.44 16 LYS B C 1
ATOM 1725 O O . LYS B 1 16 ? -6.961 5.738 -1.418 1 93.44 16 LYS B O 1
ATOM 1730 N N . PHE B 1 17 ? -7.16 5.812 0.74 1 94.44 17 PHE B N 1
ATOM 1731 C CA . PHE B 1 17 ? -5.766 6.172 0.955 1 94.44 17 PHE B CA 1
ATOM 1732 C C . PHE B 1 17 ? -4.848 5 0.638 1 94.44 17 PHE B C 1
ATOM 1734 O O . PHE B 1 17 ? -3.75 5.188 0.107 1 94.44 17 PHE B O 1
ATOM 1741 N N . LEU B 1 18 ? -5.344 3.824 0.961 1 96.12 18 LEU B N 1
ATOM 1742 C CA . LEU B 1 18 ? -4.566 2.637 0.617 1 96.12 18 LEU B CA 1
ATOM 1743 C C . LEU B 1 18 ? -4.445 2.486 -0.896 1 96.12 18 LEU B C 1
ATOM 1745 O O . LEU B 1 18 ? -3.387 2.109 -1.403 1 96.12 18 LEU B O 1
ATOM 1749 N N . ASN B 1 19 ? -5.496 2.803 -1.572 1 96.31 19 ASN B N 1
ATOM 1750 C CA . ASN B 1 19 ? -5.457 2.758 -3.031 1 96.31 19 ASN B CA 1
ATOM 1751 C C . ASN B 1 19 ? -4.512 3.811 -3.6 1 96.31 19 ASN B C 1
ATOM 1753 O O . ASN B 1 19 ? -3.828 3.564 -4.594 1 96.31 19 ASN B O 1
ATOM 1757 N N . GLU B 1 20 ? -4.535 4.953 -2.971 1 96.44 20 GLU B N 1
ATOM 1758 C CA . GLU B 1 20 ? -3.598 5.996 -3.387 1 96.44 20 GLU B CA 1
ATOM 1759 C C . GLU B 1 20 ? -2.152 5.52 -3.254 1 96.44 20 GLU B C 1
ATOM 1761 O O . GLU B 1 20 ? -1.349 5.703 -4.172 1 96.44 20 GLU B O 1
ATOM 1766 N N . LEU B 1 21 ? -1.871 4.934 -2.148 1 97.75 21 LEU B N 1
ATOM 1767 C CA . LEU B 1 21 ? -0.539 4.383 -1.926 1 97.75 21 LEU B CA 1
ATOM 1768 C C . LEU B 1 21 ? -0.189 3.357 -3 1 97.75 21 LEU B C 1
ATOM 1770 O O . LEU B 1 21 ? 0.869 3.445 -3.627 1 97.75 21 LEU B O 1
ATOM 1774 N N . SER B 1 22 ? -1.063 2.424 -3.164 1 98.06 22 SER B N 1
ATOM 1775 C CA . SER B 1 22 ? -0.882 1.354 -4.141 1 98.06 22 SER B CA 1
ATOM 1776 C C . SER B 1 22 ? -0.636 1.916 -5.539 1 98.06 22 SER B C 1
ATOM 1778 O O . SER B 1 22 ? 0.277 1.476 -6.238 1 98.06 22 SER B O 1
ATOM 1780 N N . ASN B 1 23 ? -1.424 2.893 -5.902 1 97 23 ASN B N 1
ATOM 1781 C CA . ASN B 1 23 ? -1.298 3.5 -7.223 1 97 23 ASN B CA 1
ATOM 1782 C C . ASN B 1 23 ? 0.044 4.207 -7.391 1 97 23 ASN B C 1
ATOM 1784 O O . ASN B 1 23 ? 0.662 4.133 -8.453 1 97 23 ASN B O 1
ATOM 1788 N N . ASP B 1 24 ? 0.426 4.859 -6.402 1 97.12 24 ASP B N 1
ATOM 1789 C CA . ASP B 1 24 ? 1.72 5.535 -6.461 1 97.12 24 ASP B CA 1
ATOM 1790 C C . ASP B 1 24 ? 2.855 4.527 -6.629 1 97.12 24 ASP B C 1
ATOM 1792 O O . ASP B 1 24 ? 3.746 4.719 -7.461 1 97.12 24 ASP B O 1
ATOM 1796 N N . LEU B 1 25 ? 2.801 3.488 -5.875 1 97.62 25 LEU B N 1
ATOM 1797 C CA . LEU B 1 25 ? 3.871 2.498 -5.918 1 97.62 25 LEU B CA 1
ATOM 1798 C C . LEU B 1 25 ? 3.895 1.782 -7.266 1 97.62 25 LEU B C 1
ATOM 1800 O O . LEU B 1 25 ? 4.945 1.315 -7.707 1 97.62 25 LEU B O 1
ATOM 1804 N N . SER B 1 26 ? 2.727 1.688 -7.906 1 97.56 26 SER B N 1
ATOM 1805 C CA . SER B 1 26 ? 2.68 1.086 -9.234 1 97.56 26 SER B CA 1
ATOM 1806 C C . SER B 1 26 ? 3.564 1.845 -10.219 1 97.56 26 SER B C 1
ATOM 1808 O O . SER B 1 26 ? 4.113 1.254 -11.148 1 97.56 26 SER B O 1
ATOM 1810 N N . ARG B 1 27 ? 3.73 3.104 -9.961 1 97.12 27 ARG B N 1
ATOM 1811 C CA . ARG B 1 27 ? 4.516 3.943 -10.859 1 97.12 27 ARG B CA 1
ATOM 1812 C C . ARG B 1 27 ? 6.004 3.637 -10.734 1 97.12 27 ARG B C 1
ATOM 1814 O O . ARG B 1 27 ? 6.785 3.975 -11.625 1 97.12 27 ARG B O 1
ATOM 1821 N N . LEU B 1 28 ? 6.383 3.014 -9.688 1 96.88 28 LEU B N 1
ATOM 1822 C CA . LEU B 1 28 ? 7.773 2.607 -9.523 1 96.88 28 LEU B CA 1
ATOM 1823 C C . LEU B 1 28 ? 8.133 1.475 -10.477 1 96.88 28 LEU B C 1
ATOM 1825 O O . LEU B 1 28 ? 9.305 1.239 -10.758 1 96.88 28 LEU B O 1
ATOM 1829 N N . LEU B 1 29 ? 7.125 0.773 -10.914 1 95.25 29 LEU B N 1
ATOM 1830 C CA . LEU B 1 29 ? 7.34 -0.349 -11.82 1 95.25 29 LEU B CA 1
ATOM 1831 C C . LEU B 1 29 ? 7.352 0.119 -13.273 1 95.25 29 LEU B C 1
ATOM 1833 O O . LEU B 1 29 ? 7.719 -0.641 -14.172 1 95.25 29 LEU B O 1
ATOM 1837 N N . ASP B 1 30 ? 6.926 1.318 -13.453 1 93.88 30 ASP B N 1
ATOM 1838 C CA . ASP B 1 30 ? 6.906 1.892 -14.797 1 93.88 30 ASP B CA 1
ATOM 1839 C C . ASP B 1 30 ? 8.297 2.363 -15.219 1 93.88 30 ASP B C 1
ATOM 1841 O O . ASP B 1 30 ? 8.867 3.264 -14.594 1 93.88 30 ASP B O 1
ATOM 1845 N N . PRO B 1 31 ? 8.805 1.781 -16.297 1 88.81 31 PRO B N 1
ATOM 1846 C CA . PRO B 1 31 ? 10.156 2.135 -16.734 1 88.81 31 PRO B CA 1
ATOM 1847 C C . PRO B 1 31 ? 10.328 3.631 -17 1 88.81 31 PRO B C 1
ATOM 1849 O O . PRO B 1 31 ? 11.43 4.16 -16.875 1 88.81 31 PRO B O 1
ATOM 1852 N N . GLU B 1 32 ? 9.32 4.363 -17.281 1 90.19 32 GLU B N 1
ATOM 1853 C CA . GLU B 1 32 ? 9.375 5.789 -17.594 1 90.19 32 GLU B CA 1
ATOM 1854 C C . GLU B 1 32 ? 9.484 6.625 -16.312 1 90.19 32 GLU B C 1
ATOM 1856 O O . GLU B 1 32 ? 10 7.746 -16.344 1 90.19 32 GLU B O 1
ATOM 1861 N N . THR B 1 33 ? 9.016 6.062 -15.219 1 89.06 33 THR B N 1
ATOM 1862 C CA . THR B 1 33 ? 8.938 6.879 -14.016 1 89.06 33 THR B CA 1
ATOM 1863 C C . THR B 1 33 ? 9.773 6.273 -12.891 1 89.06 33 THR B C 1
ATOM 1865 O O . THR B 1 33 ? 9.953 6.895 -11.844 1 89.06 33 THR B O 1
ATOM 1868 N N . ALA B 1 34 ? 10.219 5.086 -13.164 1 87.06 34 ALA B N 1
ATOM 1869 C CA . ALA B 1 34 ? 10.992 4.418 -12.117 1 87.06 34 ALA B CA 1
ATOM 1870 C C . ALA B 1 34 ? 12.242 5.219 -11.766 1 87.06 34 ALA B C 1
ATOM 1872 O O . ALA B 1 34 ? 12.914 5.754 -12.648 1 87.06 34 ALA B O 1
ATOM 1873 N N . SER B 1 35 ? 12.383 5.488 -10.516 1 90.25 35 SER B N 1
ATOM 1874 C CA . SER B 1 35 ? 13.562 6.184 -10.008 1 90.25 35 SER B CA 1
ATOM 1875 C C . SER B 1 35 ? 14.227 5.398 -8.883 1 90.25 35 SER B C 1
ATOM 1877 O O . SER B 1 35 ? 13.594 4.547 -8.258 1 90.25 35 SER B O 1
ATOM 1879 N N . PHE B 1 36 ? 15.516 5.543 -8.797 1 92.94 36 PHE B N 1
ATOM 1880 C CA . PHE B 1 36 ? 16.312 4.977 -7.715 1 92.94 36 PHE B CA 1
ATOM 1881 C C . PHE B 1 36 ? 16.297 3.453 -7.77 1 92.94 36 PHE B C 1
ATOM 1883 O O . PHE B 1 36 ? 16.203 2.789 -6.734 1 92.94 36 PHE B O 1
ATOM 1890 N N . VAL B 1 37 ? 16.281 2.955 -8.969 1 94.06 37 VAL B N 1
ATOM 1891 C CA . VAL B 1 37 ? 16.406 1.522 -9.211 1 94.06 37 VAL B CA 1
ATOM 1892 C C . VAL B 1 37 ? 17.766 1.034 -8.711 1 94.06 37 VAL B C 1
ATOM 1894 O O . VAL B 1 37 ? 18.797 1.666 -8.961 1 94.06 37 VAL B O 1
ATOM 1897 N N . ASP B 1 38 ? 17.703 -0.102 -7.98 1 93.69 38 ASP B N 1
ATOM 1898 C CA . ASP B 1 38 ? 18.984 -0.572 -7.457 1 93.69 38 ASP B CA 1
ATOM 1899 C C . ASP B 1 38 ? 19.172 -2.064 -7.723 1 93.69 38 ASP B C 1
ATOM 1901 O O . ASP B 1 38 ? 20.141 -2.666 -7.262 1 93.69 38 ASP B O 1
ATOM 1905 N N . VAL B 1 39 ? 18.281 -2.66 -8.508 1 94.62 39 VAL B N 1
ATOM 1906 C CA . VAL B 1 39 ? 18.438 -4.047 -8.93 1 94.62 39 VAL B CA 1
ATOM 1907 C C . VAL B 1 39 ? 17.672 -4.281 -10.227 1 94.62 39 VAL B C 1
ATOM 1909 O O . VAL B 1 39 ? 16.656 -3.627 -10.477 1 94.62 39 VAL B O 1
ATOM 1912 N N . HIS B 1 40 ? 18.172 -5.105 -11.039 1 95.94 40 HIS B N 1
ATOM 1913 C CA . HIS B 1 40 ? 17.484 -5.547 -12.242 1 95.94 40 HIS B CA 1
ATOM 1914 C C . HIS B 1 40 ? 17.188 -7.043 -12.195 1 95.94 40 HIS B C 1
ATOM 1916 O O . HIS B 1 40 ? 18.094 -7.852 -11.969 1 95.94 40 HIS B O 1
ATOM 1922 N N . LEU B 1 41 ? 15.961 -7.438 -12.383 1 96.38 41 LEU B N 1
ATOM 1923 C CA . LEU B 1 41 ? 15.555 -8.836 -12.477 1 96.38 41 LEU B CA 1
ATOM 1924 C C . LEU B 1 41 ? 15.602 -9.32 -13.922 1 96.38 41 LEU B C 1
ATOM 1926 O O . LEU B 1 41 ? 14.781 -8.906 -14.75 1 96.38 41 LEU B O 1
ATOM 1930 N N . LYS B 1 42 ? 16.516 -10.125 -14.148 1 96.69 42 LYS B N 1
ATOM 1931 C CA . LYS B 1 42 ? 16.719 -10.633 -15.5 1 96.69 42 LYS B CA 1
ATOM 1932 C C . LYS B 1 42 ? 15.922 -11.914 -15.734 1 96.69 42 LYS B C 1
ATOM 1934 O O . LYS B 1 42 ? 16.047 -12.875 -14.977 1 96.69 42 LYS B O 1
ATOM 1939 N N . CYS B 1 43 ? 15.117 -11.922 -16.672 1 96.25 43 CYS B N 1
ATOM 1940 C CA . CYS B 1 43 ? 14.312 -13.062 -17.109 1 96.25 43 CYS B CA 1
ATOM 1941 C C . CYS B 1 43 ? 14.383 -13.242 -18.625 1 96.25 43 CYS B C 1
ATOM 1943 O O . CYS B 1 43 ? 13.695 -12.539 -19.375 1 96.25 43 CYS B O 1
ATOM 1945 N N . GLY B 1 44 ? 15.164 -14.195 -19.094 1 92.56 44 GLY B N 1
ATOM 1946 C CA . GLY B 1 44 ? 15.469 -14.289 -20.5 1 92.56 44 GLY B CA 1
ATOM 1947 C C . GLY B 1 44 ? 16.188 -13.062 -21.047 1 92.56 44 GLY B C 1
ATOM 1948 O O . GLY B 1 44 ? 17.25 -12.688 -20.516 1 92.56 44 GLY B O 1
ATOM 1949 N N . SER B 1 45 ? 15.57 -12.383 -22.016 1 94 45 SER B N 1
ATOM 1950 C CA . SER B 1 45 ? 16.203 -11.227 -22.656 1 94 45 SER B CA 1
ATOM 1951 C C . SER B 1 45 ? 15.742 -9.922 -22.016 1 94 45 SER B C 1
ATOM 1953 O O . SER B 1 45 ? 16.203 -8.844 -22.375 1 94 45 SER B O 1
ATOM 1955 N N . VAL B 1 46 ? 14.938 -10.102 -21.062 1 95.81 46 VAL B N 1
ATOM 1956 C CA . VAL B 1 46 ? 14.352 -8.898 -20.469 1 95.81 46 VAL B CA 1
ATOM 1957 C C . VAL B 1 46 ? 14.977 -8.648 -19.109 1 95.81 46 VAL B C 1
ATOM 1959 O O . VAL B 1 46 ? 15.25 -9.586 -18.359 1 95.81 46 VAL B O 1
ATOM 1962 N N . ALA B 1 47 ? 15.203 -7.41 -18.859 1 95.31 47 ALA B N 1
ATOM 1963 C CA . ALA B 1 47 ? 15.656 -6.965 -17.547 1 95.31 47 ALA B CA 1
ATOM 1964 C C . ALA B 1 47 ? 14.68 -5.957 -16.938 1 95.31 47 ALA B C 1
ATOM 1966 O O . ALA B 1 47 ? 14.492 -4.867 -17.484 1 95.31 47 ALA B O 1
ATOM 1967 N N . ILE B 1 48 ? 14.109 -6.293 -15.828 1 96.44 48 ILE B N 1
ATOM 1968 C CA . ILE B 1 48 ? 13.094 -5.438 -15.211 1 96.44 48 ILE B CA 1
ATOM 1969 C C . ILE B 1 48 ? 13.711 -4.684 -14.039 1 96.44 48 ILE B C 1
ATOM 1971 O O . ILE B 1 48 ? 14.172 -5.293 -13.07 1 96.44 48 ILE B O 1
ATOM 1975 N N . PRO B 1 49 ? 13.711 -3.352 -14.164 1 96.5 49 PRO B N 1
ATOM 1976 C CA . PRO B 1 49 ? 14.195 -2.568 -13.023 1 96.5 49 PRO B CA 1
ATOM 1977 C C . PRO B 1 49 ? 13.305 -2.713 -11.789 1 96.5 49 PRO B C 1
ATOM 1979 O O . PRO B 1 49 ? 12.078 -2.777 -11.914 1 96.5 49 PRO B O 1
ATOM 1982 N N . ALA B 1 50 ? 13.922 -2.865 -10.586 1 96.81 50 ALA B N 1
ATOM 1983 C CA . ALA B 1 50 ? 13.18 -3.047 -9.336 1 96.81 50 ALA B CA 1
ATOM 1984 C C . ALA B 1 50 ? 13.93 -2.434 -8.156 1 96.81 50 ALA B C 1
ATOM 1986 O O . ALA B 1 50 ? 14.906 -1.705 -8.352 1 96.81 50 ALA B O 1
ATOM 1987 N N . HIS B 1 51 ? 13.445 -2.523 -7.004 1 96.56 51 HIS B N 1
ATOM 1988 C CA . HIS B 1 51 ? 13.984 -1.932 -5.785 1 96.56 51 HIS B CA 1
ATOM 1989 C C . HIS B 1 51 ? 14.164 -2.984 -4.695 1 96.56 51 HIS B C 1
ATOM 1991 O O . HIS B 1 51 ? 13.195 -3.613 -4.266 1 96.56 51 HIS B O 1
ATOM 1997 N N . LYS B 1 52 ? 15.367 -3.139 -4.227 1 96 52 LYS B N 1
ATOM 1998 C CA . LYS B 1 52 ? 15.695 -4.188 -3.262 1 96 52 LYS B CA 1
ATOM 1999 C C . LYS B 1 52 ? 14.883 -4.027 -1.979 1 96 52 LYS B C 1
ATOM 2001 O O . LYS B 1 52 ? 14.453 -5.016 -1.382 1 96 52 LYS B O 1
ATOM 2006 N N . SER B 1 53 ? 14.656 -2.779 -1.544 1 95.81 53 SER B N 1
ATOM 2007 C CA . SER B 1 53 ? 13.945 -2.527 -0.295 1 95.81 53 SER B CA 1
ATOM 2008 C C . SER B 1 53 ? 12.531 -3.088 -0.344 1 95.81 53 SER B C 1
ATOM 2010 O O . SER B 1 53 ? 12.094 -3.766 0.588 1 95.81 53 SER B O 1
ATOM 2012 N N . ILE B 1 54 ? 11.828 -2.846 -1.446 1 97.44 54 ILE B N 1
ATOM 2013 C CA . ILE B 1 54 ? 10.445 -3.281 -1.599 1 97.44 54 ILE B CA 1
ATOM 2014 C C . ILE B 1 54 ? 10.398 -4.797 -1.773 1 97.44 54 ILE B C 1
ATOM 2016 O O . ILE B 1 54 ? 9.617 -5.48 -1.102 1 97.44 54 ILE B O 1
ATOM 2020 N N . LEU B 1 55 ? 11.297 -5.312 -2.619 1 97.44 55 LEU B N 1
ATOM 2021 C CA . LEU B 1 55 ? 11.336 -6.75 -2.865 1 97.44 55 LEU B CA 1
ATOM 2022 C C . LEU B 1 55 ? 11.633 -7.512 -1.58 1 97.44 55 LEU B C 1
ATOM 2024 O O . LEU B 1 55 ? 10.945 -8.484 -1.254 1 97.44 55 LEU B O 1
ATOM 2028 N N . SER B 1 56 ? 12.648 -7.066 -0.856 1 96.31 56 SER B N 1
ATOM 2029 C CA . SER B 1 56 ? 13.094 -7.766 0.345 1 96.31 56 SER B CA 1
ATOM 2030 C C . SER B 1 56 ? 12.031 -7.715 1.44 1 96.31 56 SER B C 1
ATOM 2032 O O . SER B 1 56 ? 11.891 -8.664 2.219 1 96.31 56 SER B O 1
ATOM 2034 N N . MET B 1 57 ? 11.344 -6.609 1.484 1 96.88 57 MET B N 1
ATOM 2035 C CA . MET B 1 57 ? 10.344 -6.457 2.537 1 96.88 57 MET B CA 1
ATOM 2036 C C . MET B 1 57 ? 9.141 -7.352 2.273 1 96.88 57 MET B C 1
ATOM 2038 O O . MET B 1 57 ? 8.531 -7.875 3.211 1 96.88 57 MET B O 1
ATOM 2042 N N . ARG B 1 58 ? 8.789 -7.562 1.048 1 97.75 58 ARG B N 1
ATOM 2043 C CA . ARG B 1 58 ? 7.555 -8.258 0.699 1 97.75 58 ARG B CA 1
ATOM 2044 C C . ARG B 1 58 ? 7.801 -9.75 0.522 1 97.75 58 ARG B C 1
ATOM 2046 O O . ARG B 1 58 ? 6.875 -10.562 0.65 1 97.75 58 ARG B O 1
ATOM 2053 N N . SER B 1 59 ? 9.023 -10.164 0.255 1 98 59 SER B N 1
ATOM 2054 C CA . SER B 1 59 ? 9.359 -11.562 -0.004 1 98 59 SER B CA 1
ATOM 2055 C C . SER B 1 59 ? 10.586 -12 0.789 1 98 59 SER B C 1
ATOM 2057 O O . SER B 1 59 ? 11.695 -11.523 0.537 1 98 59 SER B O 1
ATOM 2059 N N . PRO B 1 60 ? 10.461 -12.969 1.645 1 96.88 60 PRO B N 1
ATOM 2060 C CA . PRO B 1 60 ? 11.617 -13.516 2.365 1 96.88 60 PRO B CA 1
ATOM 2061 C C . PRO B 1 60 ? 12.68 -14.086 1.429 1 96.88 60 PRO B C 1
ATOM 2063 O O . PRO B 1 60 ? 13.875 -14.062 1.757 1 96.88 60 PRO B O 1
ATOM 2066 N N . VAL B 1 61 ? 12.297 -14.539 0.348 1 96.81 61 VAL B N 1
ATOM 2067 C CA . VAL B 1 61 ? 13.227 -15.117 -0.617 1 96.81 61 VAL B CA 1
ATOM 2068 C C . VAL B 1 61 ? 14.109 -14.016 -1.203 1 96.81 61 VAL B C 1
ATOM 2070 O O . VAL B 1 61 ? 15.336 -14.148 -1.245 1 96.81 61 VAL B O 1
ATOM 2073 N N . PHE B 1 62 ? 13.492 -12.93 -1.608 1 95.62 62 PHE B N 1
ATOM 2074 C CA . PHE B 1 62 ? 14.281 -11.797 -2.078 1 95.62 62 PHE B CA 1
ATOM 2075 C C . PHE B 1 62 ? 15.148 -11.242 -0.956 1 95.62 62 PHE B C 1
ATOM 2077 O O . PHE B 1 62 ? 16.297 -10.844 -1.187 1 95.62 62 PHE B O 1
ATOM 2084 N N . SER B 1 63 ? 14.555 -11.211 0.248 1 94.88 63 SER B N 1
ATOM 2085 C CA . SER B 1 63 ? 15.312 -10.742 1.4 1 94.88 63 SER B CA 1
ATOM 2086 C C . SER B 1 63 ? 16.594 -11.562 1.588 1 94.88 63 SER B C 1
ATOM 2088 O O . SER B 1 63 ? 17.672 -11 1.762 1 94.88 63 SER B O 1
ATOM 2090 N N . ALA B 1 64 ? 16.5 -12.812 1.517 1 93.19 64 ALA B N 1
ATOM 2091 C CA . ALA B 1 64 ? 17.641 -13.711 1.669 1 93.19 64 ALA B CA 1
ATOM 2092 C C . ALA B 1 64 ? 18.641 -13.523 0.528 1 93.19 64 ALA B C 1
ATOM 2094 O O . ALA B 1 64 ? 19.859 -13.531 0.749 1 93.19 64 ALA B O 1
ATOM 2095 N N . MET B 1 65 ? 18.094 -13.336 -0.617 1 90.5 65 MET B N 1
ATOM 2096 C CA . MET B 1 65 ? 18.938 -13.172 -1.805 1 90.5 65 MET B CA 1
ATOM 2097 C C . MET B 1 65 ? 19.828 -11.945 -1.678 1 90.5 65 MET B C 1
ATOM 2099 O O . MET B 1 65 ? 21 -11.984 -2.068 1 90.5 65 MET B O 1
ATOM 2103 N N . PHE B 1 66 ? 19.266 -10.922 -1.123 1 90.88 66 PHE B N 1
ATOM 2104 C CA . PHE B 1 66 ? 19.984 -9.656 -1.074 1 90.88 66 PHE B CA 1
ATOM 2105 C C . PHE B 1 66 ? 20.828 -9.562 0.2 1 90.88 66 PHE B C 1
ATOM 2107 O O . PHE B 1 66 ? 21.703 -8.711 0.307 1 90.88 66 PHE B O 1
ATOM 2114 N N . SER B 1 67 ? 20.5 -10.266 1.233 1 84.5 67 SER B N 1
ATOM 2115 C CA . SER B 1 67 ? 21.281 -10.266 2.463 1 84.5 67 SER B CA 1
ATOM 2116 C C . SER B 1 67 ? 22.578 -11.055 2.293 1 84.5 67 SER B C 1
ATOM 2118 O O . SER B 1 67 ? 23.578 -10.766 2.949 1 84.5 67 SER B O 1
ATOM 2120 N N . SER B 1 68 ? 22.5 -12.219 1.646 1 71.94 68 SER B N 1
ATOM 2121 C CA . SER B 1 68 ? 23.672 -13.086 1.446 1 71.94 68 SER B CA 1
ATOM 2122 C C . SER B 1 68 ? 24.703 -12.422 0.538 1 71.94 68 SER B C 1
ATOM 2124 O O . SER B 1 68 ? 25.859 -12.836 0.503 1 71.94 68 SER B O 1
ATOM 2126 N N . GLU B 1 69 ? 24.281 -11.547 -0.3 1 57.19 69 GLU B N 1
ATOM 2127 C CA . GLU B 1 69 ? 25.25 -10.961 -1.225 1 57.19 69 GLU B CA 1
ATOM 2128 C C . GLU B 1 69 ? 26.297 -10.125 -0.48 1 57.19 69 GLU B C 1
ATOM 2130 O O . GLU B 1 69 ? 25.938 -9.305 0.369 1 57.19 69 GLU B O 1
ATOM 2135 N N . MET B 1 70 ? 27.453 -10.711 -0.299 1 51.22 70 MET B N 1
ATOM 2136 C CA . MET B 1 70 ? 28.625 -9.953 0.156 1 51.22 70 MET B CA 1
ATOM 2137 C C . MET B 1 70 ? 28.672 -8.586 -0.515 1 51.22 70 MET B C 1
ATOM 2139 O O . MET B 1 70 ? 28.234 -8.43 -1.655 1 51.22 70 MET B O 1
ATOM 2143 N N . GLU B 1 71 ? 28.875 -7.516 0.272 1 49.47 71 GLU B N 1
ATOM 2144 C CA . GLU B 1 71 ? 28.953 -6.098 -0.066 1 49.47 71 GLU B CA 1
ATOM 2145 C C . GLU B 1 71 ? 29.578 -5.891 -1.446 1 49.47 71 GLU B C 1
ATOM 2147 O O . GLU B 1 71 ? 29.125 -5.027 -2.207 1 49.47 71 GLU B O 1
ATOM 2152 N N . GLU B 1 72 ? 30.719 -6.582 -1.687 1 48.19 72 GLU B N 1
ATOM 2153 C CA . GLU B 1 72 ? 31.625 -6.312 -2.807 1 48.19 72 GLU B CA 1
ATOM 2154 C C . GLU B 1 72 ? 30.984 -6.711 -4.133 1 48.19 72 GLU B C 1
ATOM 2156 O O . GLU B 1 72 ? 31.297 -6.141 -5.18 1 48.19 72 GLU B O 1
ATOM 2161 N N . THR B 1 73 ? 30.297 -7.859 -4.227 1 49.81 73 THR B N 1
ATOM 2162 C CA . THR B 1 73 ? 29.891 -8.328 -5.551 1 49.81 73 THR B CA 1
ATOM 2163 C C . THR B 1 73 ? 28.406 -8.117 -5.77 1 49.81 73 THR B C 1
ATOM 2165 O O . THR B 1 73 ? 27.641 -9.078 -5.867 1 49.81 73 THR B O 1
ATOM 2168 N N . ARG B 1 74 ? 27.797 -7.113 -5.109 1 52.12 74 ARG B N 1
ATOM 2169 C CA . ARG B 1 74 ? 26.375 -6.84 -5.289 1 52.12 74 ARG B CA 1
ATOM 2170 C C . ARG B 1 74 ? 26.047 -6.562 -6.75 1 52.12 74 ARG B C 1
ATOM 2172 O O . ARG B 1 74 ? 26.344 -5.484 -7.266 1 52.12 74 ARG B O 1
ATOM 2179 N N . GLN B 1 75 ? 26.016 -7.516 -7.695 1 62.09 75 GLN B N 1
ATOM 2180 C CA . GLN B 1 75 ? 25.562 -7.336 -9.07 1 62.09 75 GLN B CA 1
ATOM 2181 C C . GLN B 1 75 ? 24.094 -6.926 -9.125 1 62.09 75 GLN B C 1
ATOM 2183 O O . GLN B 1 75 ? 23.234 -7.578 -8.523 1 62.09 75 GLN B O 1
ATOM 2188 N N . ASN B 1 76 ? 23.828 -5.711 -8.977 1 85.5 76 ASN B N 1
ATOM 2189 C CA . ASN B 1 76 ? 22.516 -5.094 -9.125 1 85.5 76 ASN B CA 1
ATOM 2190 C C . ASN B 1 76 ? 21.672 -5.805 -10.18 1 85.5 76 ASN B C 1
ATOM 2192 O O . ASN B 1 76 ? 20.984 -5.16 -10.977 1 85.5 76 ASN B O 1
ATOM 2196 N N . GLU B 1 77 ? 22 -7.281 -10.227 1 91.69 77 GLU B N 1
ATOM 2197 C CA . GLU B 1 77 ? 21.203 -8.094 -11.141 1 91.69 77 GLU B CA 1
ATOM 2198 C C . GLU B 1 77 ? 20.828 -9.43 -10.516 1 91.69 77 GLU B C 1
ATOM 2200 O O . GLU B 1 77 ? 21.656 -10.055 -9.844 1 91.69 77 GLU B O 1
ATOM 2205 N N . VAL B 1 78 ? 19.656 -9.906 -10.672 1 93.38 78 VAL B N 1
ATOM 2206 C CA . VAL B 1 78 ? 19.156 -11.211 -10.242 1 93.38 78 VAL B CA 1
ATOM 2207 C C . VAL B 1 78 ? 18.594 -11.969 -11.445 1 93.38 78 VAL B C 1
ATOM 2209 O O . VAL B 1 78 ? 17.75 -11.445 -12.172 1 93.38 78 VAL B O 1
ATOM 2212 N N . ASN B 1 79 ? 19.062 -13.156 -11.641 1 94.81 79 ASN B N 1
ATOM 2213 C CA . ASN B 1 79 ? 18.578 -13.977 -12.742 1 94.81 79 ASN B CA 1
ATOM 2214 C C . ASN B 1 79 ? 17.375 -14.82 -12.312 1 94.81 79 ASN B C 1
ATOM 2216 O O . ASN B 1 79 ? 17.469 -15.633 -11.398 1 94.81 79 ASN B O 1
ATOM 2220 N N . ILE B 1 80 ? 16.266 -14.555 -12.984 1 96.19 80 ILE B N 1
ATOM 2221 C CA . ILE B 1 80 ? 15.039 -15.297 -12.75 1 96.19 80 ILE B CA 1
ATOM 2222 C C . ILE B 1 80 ? 14.812 -16.297 -13.875 1 96.19 80 ILE B C 1
ATOM 2224 O O . ILE B 1 80 ? 14.508 -15.914 -15.008 1 96.19 80 ILE B O 1
ATOM 2228 N N . THR B 1 81 ? 14.906 -17.562 -13.578 1 95.19 81 THR B N 1
ATOM 2229 C CA . THR B 1 81 ? 14.852 -18.578 -14.625 1 95.19 81 THR B CA 1
ATOM 2230 C C . THR B 1 81 ? 13.625 -19.469 -14.453 1 95.19 81 THR B C 1
ATOM 2232 O O . THR B 1 81 ? 13.281 -20.234 -15.352 1 95.19 81 THR B O 1
ATOM 2235 N N . ASP B 1 82 ? 12.961 -19.328 -13.398 1 94.5 82 ASP B N 1
ATOM 2236 C CA . ASP B 1 82 ? 11.914 -20.281 -13.031 1 94.5 82 ASP B CA 1
ATOM 2237 C C . ASP B 1 82 ? 10.531 -19.75 -13.375 1 94.5 82 ASP B C 1
ATOM 2239 O O . ASP B 1 82 ? 9.523 -20.438 -13.188 1 94.5 82 ASP B O 1
ATOM 2243 N N . VAL B 1 83 ? 10.453 -18.547 -13.812 1 95 83 VAL B N 1
ATOM 2244 C CA . VAL B 1 83 ? 9.188 -17.922 -14.164 1 95 83 VAL B CA 1
ATOM 2245 C C . VAL B 1 83 ? 9.328 -17.203 -15.508 1 95 83 VAL B C 1
ATOM 2247 O O . VAL B 1 83 ? 10.398 -16.688 -15.844 1 95 83 VAL B O 1
ATOM 2250 N N . ASP B 1 84 ? 8.25 -17.203 -16.312 1 96.19 84 ASP B N 1
ATOM 2251 C CA . ASP B 1 84 ? 8.305 -16.453 -17.562 1 96.19 84 ASP B CA 1
ATOM 2252 C C . ASP B 1 84 ? 7.992 -14.977 -17.328 1 96.19 84 ASP B C 1
ATOM 2254 O O . ASP B 1 84 ? 7.566 -14.594 -16.234 1 96.19 84 ASP B O 1
ATOM 2258 N N . VAL B 1 85 ? 8.219 -14.156 -18.328 1 97.06 85 VAL B N 1
ATOM 2259 C CA . VAL B 1 85 ? 8.195 -12.711 -18.188 1 97.06 85 VAL B CA 1
ATOM 2260 C C . VAL B 1 85 ? 6.793 -12.25 -17.797 1 97.06 85 VAL B C 1
ATOM 2262 O O . VAL B 1 85 ? 6.633 -11.453 -16.875 1 97.06 85 VAL B O 1
ATOM 2265 N N . PRO B 1 86 ? 5.719 -12.773 -18.438 1 96.94 86 PRO B N 1
ATOM 2266 C CA . PRO B 1 86 ? 4.383 -12.305 -18.047 1 96.94 86 PRO B CA 1
ATOM 2267 C C . PRO B 1 86 ? 4.047 -12.609 -16.594 1 96.94 86 PRO B C 1
ATOM 2269 O O . PRO B 1 86 ? 3.463 -11.773 -15.906 1 96.94 86 PRO B O 1
ATOM 2272 N N . VAL B 1 87 ? 4.457 -13.75 -16.109 1 97.38 87 VAL B N 1
ATOM 2273 C CA . VAL B 1 87 ? 4.176 -14.156 -14.742 1 97.38 87 VAL B CA 1
ATOM 2274 C C . VAL B 1 87 ? 5.027 -13.328 -13.781 1 97.38 87 VAL B C 1
ATOM 2276 O O . VAL B 1 87 ? 4.551 -12.914 -12.719 1 97.38 87 VAL B O 1
ATOM 2279 N N . LEU B 1 88 ? 6.262 -13.086 -14.188 1 97.94 88 LEU B N 1
ATOM 2280 C CA . LEU B 1 88 ? 7.129 -12.242 -13.367 1 97.94 88 LEU B CA 1
ATOM 2281 C C . LEU B 1 88 ? 6.531 -10.852 -13.195 1 97.94 88 LEU B C 1
ATOM 2283 O O . LEU B 1 88 ? 6.523 -10.305 -12.094 1 97.94 88 LEU B O 1
ATOM 2287 N N . ARG B 1 89 ? 6.016 -10.336 -14.281 1 97.44 89 ARG B N 1
ATOM 2288 C CA . ARG B 1 89 ? 5.422 -9.008 -14.234 1 97.44 89 ARG B CA 1
ATOM 2289 C C . ARG B 1 89 ? 4.199 -8.984 -13.32 1 97.44 89 ARG B C 1
ATOM 2291 O O . ARG B 1 89 ? 3.99 -8.031 -12.578 1 97.44 89 ARG B O 1
ATOM 2298 N N . MET B 1 90 ? 3.383 -10.031 -13.359 1 98.06 90 MET B N 1
ATOM 2299 C CA . MET B 1 90 ? 2.229 -10.125 -12.469 1 98.06 90 MET B CA 1
ATOM 2300 C C . MET B 1 90 ? 2.672 -10.219 -11.008 1 98.06 90 MET B C 1
ATOM 2302 O O . MET B 1 90 ? 2.084 -9.586 -10.133 1 98.06 90 MET B O 1
ATOM 2306 N N . MET B 1 91 ? 3.666 -11.016 -10.797 1 98.5 91 MET B N 1
ATOM 2307 C CA . MET B 1 91 ? 4.199 -11.156 -9.445 1 98.5 91 MET B CA 1
ATOM 2308 C C . MET B 1 91 ? 4.719 -9.828 -8.922 1 98.5 91 MET B C 1
ATOM 2310 O O . MET B 1 91 ? 4.418 -9.438 -7.789 1 98.5 91 MET B O 1
ATOM 2314 N N . LEU B 1 92 ? 5.445 -9.094 -9.75 1 98.38 92 LEU B N 1
ATOM 2315 C CA . LEU B 1 92 ? 6.008 -7.805 -9.352 1 98.38 92 LEU B CA 1
ATOM 2316 C C . LEU B 1 92 ? 4.902 -6.785 -9.102 1 98.38 92 LEU B C 1
ATOM 2318 O O . LEU B 1 92 ? 5.004 -5.965 -8.188 1 98.38 92 LEU B O 1
ATOM 2322 N N . LYS B 1 93 ? 3.934 -6.84 -9.945 1 98.38 93 LYS B N 1
ATOM 2323 C CA . LYS B 1 93 ? 2.797 -5.953 -9.719 1 98.38 93 LYS B CA 1
ATOM 2324 C C . LYS B 1 93 ? 2.207 -6.164 -8.328 1 98.38 93 LYS B C 1
ATOM 2326 O O . LYS B 1 93 ? 1.941 -5.199 -7.609 1 98.38 93 LYS B O 1
ATOM 2331 N N . TYR B 1 94 ? 2.043 -7.387 -7.941 1 98.56 94 TYR B N 1
ATOM 2332 C CA . TYR B 1 94 ? 1.529 -7.676 -6.605 1 98.56 94 TYR B CA 1
ATOM 2333 C C . TYR B 1 94 ? 2.49 -7.18 -5.531 1 98.56 94 TYR B C 1
ATOM 2335 O O . TYR B 1 94 ? 2.064 -6.605 -4.527 1 98.56 94 TYR B O 1
ATOM 2343 N N . VAL B 1 95 ? 3.707 -7.43 -5.723 1 98.75 95 VAL B N 1
ATOM 2344 C CA . VAL B 1 95 ? 4.715 -7.07 -4.73 1 98.75 95 VAL B CA 1
ATOM 2345 C C . VAL B 1 95 ? 4.684 -5.566 -4.484 1 98.75 95 VAL B C 1
ATOM 2347 O O . VAL B 1 95 ? 4.754 -5.117 -3.336 1 98.75 95 VAL B O 1
ATOM 2350 N N . TYR B 1 96 ? 4.5 -4.789 -5.523 1 98.38 96 TYR B N 1
ATOM 2351 C CA . TYR B 1 96 ? 4.574 -3.338 -5.395 1 98.38 96 TYR B CA 1
ATOM 2352 C C . TYR B 1 96 ? 3.227 -2.76 -4.98 1 98.38 96 TYR B C 1
ATOM 2354 O O . TYR B 1 96 ? 3.168 -1.736 -4.293 1 98.38 96 TYR B O 1
ATOM 2362 N N . THR B 1 97 ? 2.143 -3.404 -5.348 1 98.12 97 THR B N 1
ATOM 2363 C CA . THR B 1 97 ? 0.878 -2.682 -5.262 1 98.12 97 THR B CA 1
ATOM 2364 C C . THR B 1 97 ? -0.125 -3.441 -4.402 1 98.12 97 THR B C 1
ATOM 2366 O O . THR B 1 97 ? -1.146 -2.885 -3.99 1 98.12 97 THR B O 1
ATOM 2369 N N . GLY B 1 98 ? 0.077 -4.707 -4.219 1 97.69 98 GLY B N 1
ATOM 2370 C CA . GLY B 1 98 ? -0.882 -5.539 -3.512 1 97.69 98 GLY B CA 1
ATOM 2371 C C . GLY B 1 98 ? -2.059 -5.957 -4.375 1 97.69 98 GLY B C 1
ATOM 2372 O O . GLY B 1 98 ? -3.006 -6.574 -3.885 1 97.69 98 GLY B O 1
ATOM 2373 N N . LYS B 1 99 ? -1.979 -5.707 -5.652 1 96.75 99 LYS B N 1
ATOM 2374 C CA . LYS B 1 99 ? -3.107 -5.988 -6.539 1 96.75 99 LYS B CA 1
ATOM 2375 C C . LYS B 1 99 ? -2.779 -7.121 -7.508 1 96.75 99 LYS B C 1
ATOM 2377 O O . LYS B 1 99 ? -1.622 -7.293 -7.898 1 96.75 99 LYS B O 1
ATOM 2382 N N . VAL B 1 100 ? -3.695 -7.836 -7.734 1 94.69 100 VAL B N 1
ATOM 2383 C CA . VAL B 1 100 ? -3.633 -8.875 -8.758 1 94.69 100 VAL B CA 1
ATOM 2384 C C . VAL B 1 100 ? -4.719 -8.633 -9.805 1 94.69 100 VAL B C 1
ATOM 2386 O O . VAL B 1 100 ? -5.906 -8.594 -9.477 1 94.69 100 VAL B O 1
ATOM 2389 N N . GLU B 1 101 ? -4.281 -8.43 -11.023 1 91.69 101 GLU B N 1
ATOM 2390 C CA . GLU B 1 101 ? -5.246 -8.109 -12.07 1 91.69 101 GLU B CA 1
ATOM 2391 C C . GLU B 1 101 ? -5.117 -9.07 -13.25 1 91.69 101 GLU B C 1
ATOM 2393 O O . GLU B 1 101 ? -4.074 -9.703 -13.43 1 91.69 101 GLU B O 1
ATOM 2398 N N . ASN B 1 102 ? -6.207 -9.297 -13.898 1 92.62 102 ASN B N 1
ATOM 2399 C CA . ASN B 1 102 ? -6.258 -9.977 -15.188 1 92.62 102 ASN B CA 1
ATOM 2400 C C . ASN B 1 102 ? -5.793 -11.422 -15.078 1 92.62 102 ASN B C 1
ATOM 2402 O O . ASN B 1 102 ? -5.004 -11.891 -15.906 1 92.62 102 ASN B O 1
ATOM 2406 N N . LEU B 1 103 ? -6.246 -12.062 -14.109 1 95.44 103 LEU B N 1
ATOM 2407 C CA . LEU B 1 103 ? -5.91 -13.469 -13.945 1 95.44 103 LEU B CA 1
ATOM 2408 C C . LEU B 1 103 ? -6.672 -14.328 -14.945 1 95.44 103 LEU B C 1
ATOM 2410 O O . LEU B 1 103 ? -7.844 -14.078 -15.227 1 95.44 103 LEU B O 1
ATOM 2414 N N . THR B 1 104 ? -6.027 -15.234 -15.508 1 95.31 104 THR B N 1
ATOM 2415 C CA . THR B 1 104 ? -6.609 -16.344 -16.25 1 95.31 104 THR B CA 1
ATOM 2416 C C . THR B 1 104 ? -6.312 -17.672 -15.57 1 95.31 104 THR B C 1
ATOM 2418 O O . THR B 1 104 ? -5.453 -17.75 -14.688 1 95.31 104 THR B O 1
ATOM 2421 N N . VAL B 1 105 ? -7.023 -18.703 -15.977 1 92.44 105 VAL B N 1
ATOM 2422 C CA . VAL B 1 105 ? -6.801 -20 -15.359 1 92.44 105 VAL B CA 1
ATOM 2423 C C . VAL B 1 105 ? -5.348 -20.422 -15.547 1 92.44 105 VAL B C 1
ATOM 2425 O O . VAL B 1 105 ? -4.695 -20.875 -14.602 1 92.44 105 VAL B O 1
ATOM 2428 N N . SER B 1 106 ? -4.848 -20.234 -16.719 1 92.88 106 SER B N 1
ATOM 2429 C CA . SER B 1 106 ? -3.475 -20.625 -17.016 1 92.88 106 SER B CA 1
ATOM 2430 C C . SER B 1 106 ? -2.477 -19.797 -16.219 1 92.88 106 SER B C 1
ATOM 2432 O O . SER B 1 106 ? -1.578 -20.328 -15.578 1 92.88 106 SER B O 1
ATOM 2434 N N . SER B 1 107 ? -2.682 -18.5 -16.203 1 96.25 107 SER B N 1
ATOM 2435 C CA . SER B 1 107 ? -1.729 -17.625 -15.508 1 96.25 107 SER B CA 1
ATOM 2436 C C . SER B 1 107 ? -1.813 -17.828 -14 1 96.25 107 SER B C 1
ATOM 2438 O O . SER B 1 107 ? -0.812 -17.688 -13.297 1 96.25 107 SER B O 1
ATOM 2440 N N . ALA B 1 108 ? -3 -18.141 -13.57 1 97.5 108 ALA B N 1
ATOM 2441 C CA . ALA B 1 108 ? -3.184 -18.312 -12.133 1 97.5 108 ALA B CA 1
ATOM 2442 C C . ALA B 1 108 ? -2.365 -19.5 -11.625 1 97.5 108 ALA B C 1
ATOM 2444 O O . ALA B 1 108 ? -1.79 -19.438 -10.531 1 97.5 108 ALA B O 1
ATOM 2445 N N . GLY B 1 109 ? -2.332 -20.578 -12.359 1 97 109 GLY B N 1
ATOM 2446 C CA . GLY B 1 109 ? -1.509 -21.703 -11.984 1 97 109 GLY B CA 1
ATOM 2447 C C . GLY B 1 109 ? -0.03 -21.375 -11.914 1 97 109 GLY B C 1
ATOM 2448 O O . GLY B 1 109 ? 0.637 -21.703 -10.93 1 97 109 GLY B O 1
ATOM 2449 N N . ASP B 1 110 ? 0.411 -20.734 -12.953 1 97.19 110 ASP B N 1
ATOM 2450 C CA . ASP B 1 110 ? 1.815 -20.344 -13 1 97.19 110 ASP B CA 1
ATOM 2451 C C . ASP B 1 110 ? 2.15 -19.375 -11.867 1 97.19 110 ASP B C 1
ATOM 2453 O O . ASP B 1 110 ? 3.213 -19.469 -11.25 1 97.19 110 ASP B O 1
ATOM 2457 N N . LEU B 1 111 ? 1.266 -18.484 -11.641 1 98.19 111 LEU B N 1
ATOM 2458 C CA . LEU B 1 111 ? 1.47 -17.469 -10.602 1 98.19 111 LEU B CA 1
ATOM 2459 C C . LEU B 1 111 ? 1.437 -18.109 -9.219 1 98.19 111 LEU B C 1
ATOM 2461 O O . LEU B 1 111 ? 2.154 -17.672 -8.312 1 98.19 111 LEU B O 1
ATOM 2465 N N . LEU B 1 112 ? 0.609 -19.141 -9.062 1 98.19 112 LEU B N 1
ATOM 2466 C CA . LEU B 1 112 ? 0.573 -19.875 -7.805 1 98.19 112 LEU B CA 1
ATOM 2467 C C . LEU B 1 112 ? 1.934 -20.484 -7.496 1 98.19 112 LEU B C 1
ATOM 2469 O O . LEU B 1 112 ? 2.41 -20.406 -6.359 1 98.19 112 LEU B O 1
ATOM 2473 N N . TYR B 1 113 ? 2.572 -21 -8.477 1 97.12 113 TYR B N 1
ATOM 2474 C CA . TYR B 1 113 ? 3.914 -21.562 -8.32 1 97.12 113 TYR B CA 1
ATOM 2475 C C . TYR B 1 113 ? 4.906 -20.469 -7.906 1 97.12 113 TYR B C 1
ATOM 2477 O O . TYR B 1 113 ? 5.695 -20.672 -6.98 1 97.12 113 TYR B O 1
ATOM 2485 N N . ALA B 1 114 ? 4.855 -19.406 -8.586 1 98.12 114 ALA B N 1
ATOM 2486 C CA . ALA B 1 114 ? 5.762 -18.297 -8.289 1 98.12 114 ALA B CA 1
ATOM 2487 C C . ALA B 1 114 ? 5.523 -17.75 -6.879 1 98.12 114 ALA B C 1
ATOM 2489 O O . ALA B 1 114 ? 6.473 -17.5 -6.133 1 98.12 114 ALA B O 1
ATOM 2490 N N . ALA B 1 115 ? 4.242 -17.609 -6.578 1 98.56 115 ALA B N 1
ATOM 2491 C CA . ALA B 1 115 ? 3.873 -17.094 -5.262 1 98.56 115 ALA B CA 1
ATOM 2492 C C . ALA B 1 115 ? 4.398 -17.984 -4.148 1 98.56 115 ALA B C 1
ATOM 2494 O O . ALA B 1 115 ? 4.887 -17.5 -3.127 1 98.56 115 ALA B O 1
ATOM 2495 N N . ASP B 1 116 ? 4.258 -19.266 -4.348 1 98.19 116 ASP B N 1
ATOM 2496 C CA . ASP B 1 116 ? 4.766 -20.219 -3.365 1 98.19 116 ASP B CA 1
ATOM 2497 C C . ASP B 1 116 ? 6.289 -20.156 -3.273 1 98.19 116 ASP B C 1
ATOM 2499 O O . ASP B 1 116 ? 6.848 -20.109 -2.176 1 98.19 116 ASP B O 1
ATOM 2503 N N . LYS B 1 117 ? 6.93 -20.109 -4.352 1 98 117 LYS B N 1
ATOM 2504 C CA . LYS B 1 117 ? 8.391 -20.109 -4.398 1 98 117 LYS B CA 1
ATOM 2505 C C . LYS B 1 117 ? 8.969 -18.859 -3.76 1 98 117 LYS B C 1
ATOM 2507 O O . LYS B 1 117 ? 9.969 -18.922 -3.043 1 98 117 LYS B O 1
ATOM 2512 N N . TYR B 1 118 ? 8.375 -17.75 -4.02 1 98.19 118 TYR B N 1
ATOM 2513 C CA . TYR B 1 118 ? 8.898 -16.484 -3.521 1 98.19 118 TYR B CA 1
ATOM 2514 C C . TYR B 1 118 ? 8.227 -16.094 -2.215 1 98.19 118 TYR B C 1
ATOM 2516 O O . TYR B 1 118 ? 8.391 -14.961 -1.736 1 98.19 118 TYR B O 1
ATOM 2524 N N . GLN B 1 119 ? 7.43 -16.953 -1.703 1 98.31 119 GLN B N 1
ATOM 2525 C CA . GLN B 1 119 ? 6.793 -16.844 -0.396 1 98.31 119 GLN B CA 1
ATOM 2526 C C . GLN B 1 119 ? 5.957 -15.57 -0.304 1 98.31 119 GLN B C 1
ATOM 2528 O O . GLN B 1 119 ? 6.117 -14.781 0.629 1 98.31 119 GLN B O 1
ATOM 2533 N N . LEU B 1 120 ? 5.121 -15.414 -1.254 1 98.25 120 LEU B N 1
ATOM 2534 C CA . LEU B 1 120 ? 4.125 -14.344 -1.274 1 98.25 120 LEU B CA 1
ATOM 2535 C C . LEU B 1 120 ? 2.756 -14.875 -0.867 1 98.25 120 LEU B C 1
ATOM 2537 O O . LEU B 1 120 ? 1.949 -15.242 -1.724 1 98.25 120 LEU B O 1
ATOM 2541 N N . LYS B 1 121 ? 2.482 -14.805 0.38 1 96.5 121 LYS B N 1
ATOM 2542 C CA . LYS B 1 121 ? 1.327 -15.484 0.956 1 96.5 121 LYS B CA 1
ATOM 2543 C C . LYS B 1 121 ? 0.023 -14.93 0.395 1 96.5 121 LYS B C 1
ATOM 2545 O O . LYS B 1 121 ? -0.87 -15.688 0.013 1 96.5 121 LYS B O 1
ATOM 2550 N N . GLY B 1 122 ? -0.081 -13.602 0.374 1 96.75 122 GLY B N 1
ATOM 2551 C CA . GLY B 1 122 ? -1.3 -13.008 -0.154 1 96.75 122 GLY B CA 1
ATOM 2552 C C . GLY B 1 122 ? -1.539 -13.336 -1.615 1 96.75 122 GLY B C 1
ATOM 2553 O O . GLY B 1 122 ? -2.672 -13.609 -2.018 1 96.75 122 GLY B O 1
ATOM 2554 N N . LEU B 1 123 ? -0.548 -13.32 -2.357 1 98.06 123 LEU B N 1
ATOM 2555 C CA . LEU B 1 123 ? -0.661 -13.648 -3.775 1 98.06 123 LEU B CA 1
ATOM 2556 C C . LEU B 1 123 ? -1.079 -15.102 -3.965 1 98.06 123 LEU B C 1
ATOM 2558 O O . LEU B 1 123 ? -1.917 -15.406 -4.816 1 98.06 123 LEU B O 1
ATOM 2562 N N . LYS B 1 124 ? -0.478 -15.969 -3.186 1 97.75 124 LYS B N 1
ATOM 2563 C CA . LYS B 1 124 ? -0.836 -17.375 -3.236 1 97.75 124 LYS B CA 1
ATOM 2564 C C . LYS B 1 124 ? -2.318 -17.578 -2.941 1 97.75 124 LYS B C 1
ATOM 2566 O O . LYS B 1 124 ? -3.01 -18.297 -3.672 1 97.75 124 LYS B O 1
ATOM 2571 N N . THR B 1 125 ? -2.744 -16.922 -1.972 1 96.62 125 THR B N 1
ATOM 2572 C CA . THR B 1 125 ? -4.145 -17.031 -1.583 1 96.62 125 THR B CA 1
ATOM 2573 C C . THR B 1 125 ? -5.055 -16.531 -2.707 1 96.62 125 THR B C 1
ATOM 2575 O O . THR B 1 125 ? -6.059 -17.172 -3.025 1 96.62 125 THR B O 1
ATOM 2578 N N . ARG B 1 126 ? -4.695 -15.422 -3.266 1 96.12 126 ARG B N 1
ATOM 2579 C CA . ARG B 1 126 ? -5.5 -14.844 -4.336 1 96.12 126 ARG B CA 1
ATOM 2580 C C . ARG B 1 126 ? -5.582 -15.789 -5.531 1 96.12 126 ARG B C 1
ATOM 2582 O O . ARG B 1 126 ? -6.652 -15.969 -6.117 1 96.12 126 ARG B O 1
ATOM 2589 N N . CYS B 1 127 ? -4.504 -16.344 -5.863 1 97.56 127 CYS B N 1
ATOM 2590 C CA . CYS B 1 127 ? -4.484 -17.281 -6.98 1 97.56 127 CYS B CA 1
ATOM 2591 C C . CYS B 1 127 ? -5.336 -18.516 -6.676 1 97.56 127 CYS B C 1
ATOM 2593 O O . CYS B 1 127 ? -6.121 -18.953 -7.52 1 97.56 127 CYS B O 1
ATOM 2595 N N . SER B 1 128 ? -5.191 -19.047 -5.48 1 97.12 128 SER B N 1
ATOM 2596 C CA . SER B 1 128 ? -5.984 -20.203 -5.07 1 97.12 128 SER B CA 1
ATOM 2597 C C . SER B 1 128 ? -7.477 -19.891 -5.113 1 97.12 128 SER B C 1
ATOM 2599 O O . SER B 1 128 ? -8.266 -20.672 -5.641 1 97.12 128 SER B O 1
ATOM 2601 N N . ASP B 1 129 ? -7.801 -18.766 -4.598 1 96 129 ASP B N 1
ATOM 2602 C CA . ASP B 1 129 ? -9.203 -18.359 -4.602 1 96 129 ASP B CA 1
ATOM 2603 C C . ASP B 1 129 ? -9.734 -18.234 -6.023 1 96 129 ASP B C 1
ATOM 2605 O O . ASP B 1 129 ? -10.875 -18.625 -6.301 1 96 129 ASP B O 1
ATOM 2609 N N . TYR B 1 130 ? -9.016 -17.688 -6.863 1 96.75 130 TYR B N 1
ATOM 2610 C CA . TYR B 1 130 ? -9.422 -17.531 -8.258 1 96.75 130 TYR B CA 1
ATOM 2611 C C . TYR B 1 130 ? -9.648 -18.891 -8.906 1 96.75 130 TYR B C 1
ATOM 2613 O O . TYR B 1 130 ? -10.656 -19.109 -9.586 1 96.75 130 TYR B O 1
ATOM 2621 N N . LEU B 1 131 ? -8.75 -19.766 -8.68 1 97.31 131 LEU B N 1
ATOM 2622 C CA . LEU B 1 131 ? -8.859 -21.109 -9.258 1 97.31 131 LEU B CA 1
ATOM 2623 C C . LEU B 1 131 ? -10.094 -21.828 -8.727 1 97.31 131 LEU B C 1
ATOM 2625 O O . LEU B 1 131 ? -10.789 -22.516 -9.484 1 97.31 131 LEU B O 1
ATOM 2629 N N . LYS B 1 132 ? -10.375 -21.656 -7.469 1 97.25 132 LYS B N 1
ATOM 2630 C CA . LYS B 1 132 ? -11.578 -22.25 -6.895 1 97.25 132 LYS B CA 1
ATOM 2631 C C . LYS B 1 132 ? -12.836 -21.688 -7.555 1 97.25 132 LYS B C 1
ATOM 2633 O O . LYS B 1 132 ? -13.781 -22.438 -7.836 1 97.25 132 LYS B O 1
ATOM 2638 N N . SER B 1 133 ? -12.734 -20.422 -7.832 1 96 133 SER B N 1
ATOM 2639 C CA . SER B 1 133 ? -13.914 -19.75 -8.359 1 96 133 SER B CA 1
ATOM 2640 C C . SER B 1 133 ? -14.125 -20.094 -9.836 1 96 133 SER B C 1
ATOM 2642 O O . SER B 1 133 ? -15.211 -19.891 -10.375 1 96 133 SER B O 1
ATOM 2644 N N . THR B 1 134 ? -13.133 -20.609 -10.477 1 96.12 134 THR B N 1
ATOM 2645 C CA . THR B 1 134 ? -13.219 -20.859 -11.914 1 96.12 134 THR B CA 1
ATOM 2646 C C . THR B 1 134 ? -13.164 -22.359 -12.203 1 96.12 134 THR B C 1
ATOM 2648 O O . THR B 1 134 ? -12.938 -22.766 -13.344 1 96.12 134 THR B O 1
ATOM 2651 N N . VAL B 1 135 ? -13.352 -23.125 -11.219 1 96.56 135 VAL B N 1
ATOM 2652 C CA . VAL B 1 135 ? -13.203 -24.578 -11.352 1 96.56 135 VAL B CA 1
ATOM 2653 C C . VAL B 1 135 ? -14.273 -25.125 -12.289 1 96.56 135 VAL B C 1
ATOM 2655 O O . VAL B 1 135 ? -15.414 -24.656 -12.281 1 96.56 135 VAL B O 1
ATOM 2658 N N . SER B 1 136 ? -13.961 -25.984 -13.109 1 94.38 136 SER B N 1
ATOM 2659 C CA . SER B 1 136 ? -14.828 -26.734 -14.016 1 94.38 136 SER B CA 1
ATOM 2660 C C . SER B 1 136 ? -14.273 -28.125 -14.281 1 94.38 136 SER B C 1
ATOM 2662 O O . SER B 1 136 ? -13.172 -28.453 -13.844 1 94.38 136 SER B O 1
ATOM 2664 N N . ILE B 1 137 ? -15.039 -28.906 -14.945 1 92.31 137 ILE B N 1
ATOM 2665 C CA . ILE B 1 137 ? -14.633 -30.281 -15.273 1 92.31 137 ILE B CA 1
ATOM 2666 C C . ILE B 1 137 ? -13.406 -30.234 -16.188 1 92.31 137 ILE B C 1
ATOM 2668 O O . ILE B 1 137 ? -12.555 -31.125 -16.125 1 92.31 137 ILE B O 1
ATOM 2672 N N . GLU B 1 138 ? -13.25 -29.188 -16.938 1 91.81 138 GLU B N 1
ATOM 2673 C CA . GLU B 1 138 ? -12.18 -29.062 -17.922 1 91.81 138 GLU B CA 1
ATOM 2674 C C . GLU B 1 138 ? -10.844 -28.75 -17.266 1 91.81 138 GLU B C 1
ATOM 2676 O O . GLU B 1 138 ? -9.781 -29.109 -17.781 1 91.81 138 GLU B O 1
ATOM 2681 N N . ASN B 1 139 ? -10.953 -28.109 -16.078 1 94.5 139 ASN B N 1
ATOM 2682 C CA . ASN B 1 139 ? -9.688 -27.672 -15.508 1 94.5 139 ASN B CA 1
ATOM 2683 C C . ASN B 1 139 ? -9.445 -28.266 -14.125 1 94.5 139 ASN B C 1
ATOM 2685 O O . ASN B 1 139 ? -8.398 -28.031 -13.523 1 94.5 139 ASN B O 1
ATOM 2689 N N . VAL B 1 140 ? -10.281 -29.094 -13.602 1 96.5 140 VAL B N 1
ATOM 2690 C CA . VAL B 1 140 ? -10.266 -29.547 -12.211 1 96.5 140 VAL B CA 1
ATOM 2691 C C . VAL B 1 140 ? -9.039 -30.406 -11.961 1 96.5 140 VAL B C 1
ATOM 2693 O O . VAL B 1 140 ? -8.445 -30.375 -10.875 1 96.5 140 VAL B O 1
ATOM 2696 N N . LEU B 1 141 ? -8.617 -31.203 -12.891 1 95.75 141 LEU B N 1
ATOM 2697 C CA . LEU B 1 141 ? -7.461 -32.062 -12.68 1 95.75 141 LEU B CA 1
ATOM 2698 C C . LEU B 1 141 ? -6.184 -31.25 -12.555 1 95.75 141 LEU B C 1
ATOM 2700 O O . LEU B 1 141 ? -5.301 -31.578 -11.766 1 95.75 141 LEU B O 1
ATOM 2704 N N . GLY B 1 142 ? -6.105 -30.234 -13.391 1 95.31 142 GLY B N 1
ATOM 2705 C CA . GLY B 1 142 ? -4.988 -29.312 -13.242 1 95.31 142 GLY B CA 1
ATOM 2706 C C . GLY B 1 142 ? -4.949 -28.625 -11.891 1 95.31 142 GLY B C 1
ATOM 2707 O O . GLY B 1 142 ? -3.887 -28.5 -11.281 1 95.31 142 GLY B O 1
ATOM 2708 N N . ILE B 1 143 ? -6.082 -28.219 -11.422 1 97.19 143 ILE B N 1
ATOM 2709 C CA . ILE B 1 143 ? -6.211 -27.578 -10.125 1 97.19 143 ILE B CA 1
ATOM 2710 C C . ILE B 1 143 ? -5.832 -28.547 -9.016 1 97.19 143 ILE B C 1
ATOM 2712 O O . ILE B 1 143 ? -5.148 -28.188 -8.062 1 97.19 143 ILE B O 1
ATOM 2716 N N . LEU B 1 144 ? -6.262 -29.781 -9.18 1 97.5 144 LEU B N 1
ATOM 2717 C CA . LEU B 1 144 ? -5.934 -30.828 -8.219 1 97.5 144 LEU B CA 1
ATOM 2718 C C . LEU B 1 144 ? -4.426 -31.031 -8.117 1 97.5 144 LEU B C 1
ATOM 2720 O O . LEU B 1 144 ? -3.875 -31.109 -7.016 1 97.5 144 LEU B O 1
ATOM 2724 N N . SER B 1 145 ? -3.789 -31.094 -9.203 1 95.94 145 SER B N 1
ATOM 2725 C CA . SER B 1 145 ? -2.342 -31.281 -9.234 1 95.94 145 SER B CA 1
ATOM 2726 C C . SER B 1 145 ? -1.616 -30.125 -8.57 1 95.94 145 SER B C 1
ATOM 2728 O O . SER B 1 145 ? -0.678 -30.328 -7.797 1 95.94 145 SER B O 1
ATOM 2730 N N . LEU B 1 146 ? -2.045 -28.922 -8.922 1 96.12 146 LEU B N 1
ATOM 2731 C CA . LEU B 1 146 ? -1.469 -27.734 -8.32 1 96.12 146 LEU B CA 1
ATOM 2732 C C . LEU B 1 146 ? -1.665 -27.734 -6.805 1 96.12 146 LEU B C 1
ATOM 2734 O O . LEU B 1 146 ? -0.738 -27.422 -6.055 1 96.12 146 LEU B O 1
ATOM 2738 N N . GLY B 1 147 ? -2.881 -28.031 -6.418 1 97.81 147 GLY B N 1
ATOM 2739 C CA . GLY B 1 147 ? -3.168 -28.109 -4.996 1 97.81 147 GLY B CA 1
ATOM 2740 C C . GLY B 1 147 ? -2.324 -29.141 -4.273 1 97.81 147 GLY B C 1
ATOM 2741 O O . GLY B 1 147 ? -1.827 -28.891 -3.176 1 97.81 147 GLY B O 1
ATOM 2742 N N . ASP B 1 148 ? -2.168 -30.25 -4.887 1 97.25 148 ASP B N 1
ATOM 2743 C CA . ASP B 1 148 ? -1.391 -31.344 -4.297 1 97.25 148 ASP B CA 1
ATOM 2744 C C . ASP B 1 148 ? 0.049 -30.906 -4.035 1 97.25 148 ASP B C 1
ATOM 2746 O O . ASP B 1 148 ? 0.652 -31.297 -3.037 1 97.25 148 ASP B O 1
ATOM 2750 N N . LEU B 1 149 ? 0.529 -30.141 -4.863 1 95.88 149 LEU B N 1
ATOM 2751 C CA . LEU B 1 149 ? 1.924 -29.719 -4.785 1 95.88 149 LEU B CA 1
ATOM 2752 C C . LEU B 1 149 ? 2.076 -28.5 -3.873 1 95.88 149 LEU B C 1
ATOM 2754 O O . LEU B 1 149 ? 3.047 -28.406 -3.117 1 95.88 149 LEU B O 1
ATOM 2758 N N . LEU B 1 150 ? 1.07 -27.594 -3.855 1 97 150 LEU B N 1
ATOM 2759 C CA . LEU B 1 150 ? 1.391 -26.266 -3.336 1 97 150 LEU B CA 1
ATOM 2760 C C . LEU B 1 150 ? 0.377 -25.828 -2.279 1 97 150 LEU B C 1
ATOM 2762 O O . LEU B 1 150 ? 0.653 -24.938 -1.477 1 97 150 LEU B O 1
ATOM 2766 N N . ASP B 1 151 ? -0.795 -26.391 -2.264 1 97.12 151 ASP B N 1
ATOM 2767 C CA . ASP B 1 151 ? -1.881 -25.859 -1.443 1 97.12 151 ASP B CA 1
ATOM 2768 C C . ASP B 1 151 ? -2.875 -26.969 -1.074 1 97.12 151 ASP B C 1
ATOM 2770 O O . ASP B 1 151 ? -3.85 -27.203 -1.794 1 97.12 151 ASP B O 1
ATOM 2774 N N . PRO B 1 152 ? -2.771 -27.469 0.079 1 97.12 152 PRO B N 1
ATOM 2775 C CA . PRO B 1 152 ? -3.641 -28.578 0.496 1 97.12 152 PRO B CA 1
ATOM 2776 C C . PRO B 1 152 ? -5.121 -28.203 0.471 1 97.12 152 PRO B C 1
ATOM 2778 O O . PRO B 1 152 ? -5.969 -29.047 0.178 1 97.12 152 PRO B O 1
ATOM 2781 N N . ASP B 1 153 ? -5.398 -27.031 0.803 1 97.38 153 ASP B N 1
ATOM 2782 C CA . ASP B 1 153 ? -6.793 -26.609 0.771 1 97.38 153 ASP B CA 1
ATOM 2783 C C . ASP B 1 153 ? -7.336 -26.609 -0.656 1 97.38 153 ASP B C 1
ATOM 2785 O O . ASP B 1 153 ? -8.492 -26.969 -0.885 1 97.38 153 ASP B O 1
ATOM 2789 N N . LEU B 1 154 ? -6.555 -26.172 -1.533 1 98 154 LEU B N 1
ATOM 2790 C CA . LEU B 1 154 ? -6.945 -26.188 -2.938 1 98 154 LEU B CA 1
ATOM 2791 C C . LEU B 1 154 ? -7.125 -27.625 -3.436 1 98 154 LEU B C 1
ATOM 2793 O O . LEU B 1 154 ? -8.047 -27.906 -4.203 1 98 154 LEU B O 1
ATOM 2797 N N . LYS B 1 155 ? -6.262 -28.5 -2.986 1 97.94 155 LYS B N 1
ATOM 2798 C CA . LYS B 1 155 ? -6.387 -29.906 -3.324 1 97.94 155 LYS B CA 1
ATOM 2799 C C . LYS B 1 155 ? -7.719 -30.469 -2.848 1 97.94 155 LYS B C 1
ATOM 2801 O O . LYS B 1 155 ? -8.438 -31.125 -3.611 1 97.94 155 LYS B O 1
ATOM 2806 N N . MET B 1 156 ? -7.984 -30.203 -1.625 1 97.44 156 MET B N 1
ATOM 2807 C CA . MET B 1 156 ? -9.219 -30.703 -1.038 1 97.44 156 MET B CA 1
ATOM 2808 C C . MET B 1 156 ? -10.438 -30.156 -1.777 1 97.44 156 MET B C 1
ATOM 2810 O O . MET B 1 156 ? -11.406 -30.891 -2.016 1 97.44 156 MET B O 1
ATOM 2814 N N . PHE B 1 157 ? -10.367 -28.969 -2.098 1 97.88 157 PHE B N 1
ATOM 2815 C CA . PHE B 1 157 ? -11.453 -28.344 -2.84 1 97.88 157 PHE B CA 1
ATOM 2816 C C . PHE B 1 157 ? -11.672 -29.047 -4.172 1 97.88 157 PHE B C 1
ATOM 2818 O O . PHE B 1 157 ? -12.812 -29.359 -4.539 1 97.88 157 PHE B O 1
ATOM 2825 N N . ALA B 1 158 ? -10.609 -29.25 -4.895 1 97.5 158 ALA B N 1
ATOM 2826 C CA . ALA B 1 158 ? -10.688 -29.922 -6.188 1 97.5 158 ALA B CA 1
ATOM 2827 C C . ALA B 1 158 ? -11.234 -31.344 -6.039 1 97.5 158 ALA B C 1
ATOM 2829 O O . ALA B 1 158 ? -12.078 -31.781 -6.832 1 97.5 158 ALA B O 1
ATOM 2830 N N . MET B 1 159 ? -10.828 -31.969 -4.996 1 96.5 159 MET B N 1
ATOM 2831 C CA . MET B 1 159 ? -11.305 -33.312 -4.707 1 96.5 159 MET B CA 1
ATOM 2832 C C . MET B 1 159 ? -12.805 -33.312 -4.441 1 96.5 159 MET B C 1
ATOM 2834 O O . MET B 1 159 ? -13.531 -34.156 -4.98 1 96.5 159 MET B O 1
ATOM 2838 N N . ASP B 1 160 ? -13.195 -32.438 -3.67 1 96.69 160 ASP B N 1
ATOM 2839 C CA . ASP B 1 160 ? -14.617 -32.312 -3.359 1 96.69 160 ASP B CA 1
ATOM 2840 C C . ASP B 1 160 ? -15.438 -32.031 -4.621 1 96.69 160 ASP B C 1
ATOM 2842 O O . ASP B 1 160 ? -16.531 -32.594 -4.793 1 96.69 160 ASP B O 1
ATOM 2846 N N . PHE B 1 161 ? -14.953 -31.234 -5.418 1 96.75 161 PHE B N 1
ATOM 2847 C CA . PHE B 1 161 ? -15.633 -30.906 -6.664 1 96.75 161 PHE B CA 1
ATOM 2848 C C . PHE B 1 161 ? -15.789 -32.156 -7.535 1 96.75 161 PHE B C 1
ATOM 2850 O O . PHE B 1 161 ? -16.859 -32.375 -8.094 1 96.75 161 PHE B O 1
ATOM 2857 N N . ILE B 1 162 ? -14.719 -32.875 -7.66 1 95.44 162 ILE B N 1
ATOM 2858 C CA . ILE B 1 162 ? -14.727 -34.094 -8.461 1 95.44 162 ILE B CA 1
ATOM 2859 C C . ILE B 1 162 ? -15.766 -35.062 -7.91 1 95.44 162 ILE B C 1
ATOM 2861 O O . ILE B 1 162 ? -16.547 -35.656 -8.672 1 95.44 162 ILE B O 1
ATOM 2865 N N . CYS B 1 163 ? -15.812 -35.156 -6.645 1 94.19 163 CYS B N 1
ATOM 2866 C CA . CYS B 1 163 ? -16.75 -36.094 -6.004 1 94.19 163 CYS B CA 1
ATOM 2867 C C . CYS B 1 163 ? -18.188 -35.625 -6.199 1 94.19 163 CYS B C 1
ATOM 2869 O O . CYS B 1 163 ? -19.094 -36.438 -6.387 1 94.19 163 CYS B O 1
ATOM 2871 N N . GLU B 1 164 ? -18.312 -34.375 -6.109 1 93.75 164 GLU B N 1
ATOM 2872 C CA . GLU B 1 164 ? -19.656 -33.812 -6.316 1 93.75 164 GLU B CA 1
ATOM 2873 C C . GLU B 1 164 ? -20.141 -34.062 -7.742 1 93.75 164 GLU B C 1
ATOM 2875 O O . GLU B 1 164 ? -21.328 -34.219 -7.98 1 93.75 164 GLU B O 1
ATOM 2880 N N . LYS B 1 165 ? -19.234 -34.062 -8.656 1 91.62 165 LYS B N 1
ATOM 2881 C CA . LYS B 1 165 ? -19.578 -34.219 -10.062 1 91.62 165 LYS B CA 1
ATOM 2882 C C . LYS B 1 165 ? -19.266 -35.656 -10.523 1 91.62 165 LYS B C 1
ATOM 2884 O O . LYS B 1 165 ? -18.828 -35.875 -11.664 1 91.62 165 LYS B O 1
ATOM 2889 N N . CYS B 1 166 ? -19.469 -36.562 -9.641 1 86.06 166 CYS B N 1
ATOM 2890 C CA . CYS B 1 166 ? -19.078 -37.938 -9.859 1 86.06 166 CYS B CA 1
ATOM 2891 C C . CYS B 1 166 ? -19.75 -38.5 -11.102 1 86.06 166 CYS B C 1
ATOM 2893 O O . CYS B 1 166 ? -19.156 -39.312 -11.812 1 86.06 166 CYS B O 1
ATOM 2895 N N . ASP B 1 167 ? -20.891 -38 -11.398 1 88.81 167 ASP B N 1
ATOM 2896 C CA . ASP B 1 167 ? -21.625 -38.5 -12.562 1 88.81 167 ASP B CA 1
ATOM 2897 C C . ASP B 1 167 ? -20.906 -38.125 -13.859 1 88.81 167 ASP B C 1
ATOM 2899 O O . ASP B 1 167 ? -21.109 -38.75 -14.891 1 88.81 167 ASP B O 1
ATOM 2903 N N . GLU B 1 168 ? -20.062 -37.188 -13.797 1 89.25 168 GLU B N 1
ATOM 2904 C CA . GLU B 1 168 ? -19.344 -36.688 -14.977 1 89.25 168 GLU B CA 1
ATOM 2905 C C . GLU B 1 168 ? -17.938 -37.281 -15.039 1 89.25 168 GLU B C 1
ATOM 2907 O O . GLU B 1 168 ? -17.172 -36.969 -15.945 1 89.25 168 GLU B O 1
ATOM 2912 N N . PHE B 1 169 ? -17.688 -38.125 -14.148 1 89.75 169 PHE B N 1
ATOM 2913 C CA . PHE B 1 169 ? -16.344 -38.688 -14.055 1 89.75 169 PHE B CA 1
ATOM 2914 C C . PHE B 1 169 ? -15.984 -39.438 -15.32 1 89.75 169 PHE B C 1
ATOM 2916 O O . PHE B 1 169 ? -14.852 -39.406 -15.789 1 89.75 169 PHE B O 1
ATOM 2923 N N . PRO B 1 170 ? -16.891 -40.125 -15.922 1 90.44 170 PRO B N 1
ATOM 2924 C CA . PRO B 1 170 ? -16.547 -40.812 -17.156 1 90.44 170 PRO B CA 1
ATOM 2925 C C . PRO B 1 170 ? -15.977 -39.875 -18.219 1 90.44 170 PRO B C 1
ATOM 2927 O O . PRO B 1 170 ? -15.078 -40.281 -18.969 1 90.44 170 PRO B O 1
ATOM 2930 N N . ASP B 1 171 ? -16.453 -38.719 -18.312 1 91.38 171 ASP B N 1
ATOM 2931 C CA . ASP B 1 171 ? -15.922 -37.719 -19.25 1 91.38 171 ASP B CA 1
ATOM 2932 C C . ASP B 1 171 ? -14.516 -37.25 -18.828 1 91.38 171 ASP B C 1
ATOM 2934 O O . ASP B 1 171 ? -13.648 -37.062 -19.672 1 91.38 171 ASP B O 1
ATOM 2938 N N . LEU B 1 172 ? -14.344 -37.125 -17.562 1 92.62 172 LEU B N 1
ATOM 2939 C CA . LEU B 1 172 ? -13.055 -36.75 -17 1 92.62 172 LEU B CA 1
ATOM 2940 C C . LEU B 1 172 ? -12 -37.812 -17.25 1 92.62 172 LEU B C 1
ATOM 2942 O O . LEU B 1 172 ? -10.852 -37.5 -17.562 1 92.62 172 LEU B O 1
ATOM 2946 N N . GLU B 1 173 ? -12.383 -39 -17.125 1 91.88 173 GLU B N 1
ATOM 2947 C CA . GLU B 1 173 ? -11.5 -40.156 -17.281 1 91.88 173 GLU B CA 1
ATOM 2948 C C . GLU B 1 173 ? -10.938 -40.219 -18.703 1 91.88 173 GLU B C 1
ATOM 2950 O O . GLU B 1 173 ? -9.828 -40.719 -18.906 1 91.88 173 GLU B O 1
ATOM 2955 N N . ARG B 1 174 ? -11.648 -39.688 -19.703 1 92.44 174 ARG B N 1
ATOM 2956 C CA . ARG B 1 174 ? -11.273 -39.812 -21.109 1 92.44 174 ARG B CA 1
ATOM 2957 C C . ARG B 1 174 ? -10.297 -38.688 -21.5 1 92.44 174 ARG B C 1
ATOM 2959 O O . ARG B 1 174 ? -9.711 -38.719 -22.578 1 92.44 174 ARG B O 1
ATOM 2966 N N . THR B 1 175 ? -10.141 -37.812 -20.625 1 92.12 175 THR B N 1
ATOM 2967 C CA . THR B 1 175 ? -9.281 -36.688 -20.938 1 92.12 175 THR B CA 1
ATOM 2968 C C . THR B 1 175 ? -7.809 -37.094 -20.891 1 92.12 175 THR B C 1
ATOM 2970 O O . THR B 1 175 ? -7.449 -38.062 -20.203 1 92.12 175 THR B O 1
ATOM 2973 N N . GLU B 1 176 ? -6.996 -36.375 -21.703 1 93.69 176 GLU B N 1
ATOM 2974 C CA . GLU B 1 176 ? -5.551 -36.594 -21.656 1 93.69 176 GLU B CA 1
ATOM 2975 C C . GLU B 1 176 ? -4.973 -36.25 -20.297 1 93.69 176 GLU B C 1
ATOM 2977 O O . GLU B 1 176 ? -4.004 -36.875 -19.844 1 93.69 176 GLU B O 1
ATOM 2982 N N . GLU B 1 177 ? -5.578 -35.312 -19.641 1 92.75 177 GLU B N 1
ATOM 2983 C CA . GLU B 1 177 ? -5.117 -34.875 -18.328 1 92.75 177 GLU B CA 1
ATOM 2984 C C . GLU B 1 177 ? -5.211 -36.031 -17.312 1 92.75 177 GLU B C 1
ATOM 2986 O O . GLU B 1 177 ? -4.312 -36.219 -16.484 1 92.75 177 GLU B O 1
ATOM 2991 N N . TRP B 1 178 ? -6.246 -36.719 -17.375 1 94.94 178 TRP B N 1
ATOM 2992 C CA . TRP B 1 178 ? -6.414 -37.844 -16.453 1 94.94 178 TRP B CA 1
ATOM 2993 C C . TRP B 1 178 ? -5.391 -38.938 -16.734 1 94.94 178 TRP B C 1
ATOM 2995 O O . TRP B 1 178 ? -4.785 -39.5 -15.812 1 94.94 178 TRP B O 1
ATOM 3005 N N . LYS B 1 179 ? -5.188 -39.188 -17.984 1 94.88 179 LYS B N 1
ATOM 3006 C CA . LYS B 1 179 ? -4.203 -40.219 -18.359 1 94.88 179 LYS B CA 1
ATOM 3007 C C . LYS B 1 179 ? -2.807 -39.812 -17.891 1 94.88 179 LYS B C 1
ATOM 3009 O O . LYS B 1 179 ? -2.059 -40.656 -17.391 1 94.88 179 LYS B O 1
ATOM 3014 N N . ASN B 1 180 ? -2.541 -38.594 -18.062 1 94.25 180 ASN B N 1
ATOM 3015 C CA . ASN B 1 180 ? -1.257 -38.094 -17.594 1 94.25 180 ASN B CA 1
ATOM 3016 C C . ASN B 1 180 ? -1.125 -38.219 -16.078 1 94.25 180 ASN B C 1
ATOM 3018 O O . ASN B 1 180 ? -0.056 -38.531 -15.562 1 94.25 180 ASN B O 1
ATOM 3022 N N . LEU B 1 181 ? -2.203 -37.906 -15.406 1 93.94 181 LEU B N 1
ATOM 3023 C CA . LEU B 1 181 ? -2.215 -38.031 -13.953 1 93.94 181 LEU B CA 1
ATOM 3024 C C . LEU B 1 181 ? -1.962 -39.469 -13.508 1 93.94 181 LEU B C 1
ATOM 3026 O O . LEU B 1 181 ? -1.204 -39.688 -12.562 1 93.94 181 LEU B O 1
ATOM 3030 N N . GLN B 1 182 ? -2.537 -40.375 -14.164 1 93.69 182 GLN B N 1
ATOM 3031 C CA . GLN B 1 182 ? -2.395 -41.781 -13.867 1 93.69 182 GLN B CA 1
ATOM 3032 C C . GLN B 1 182 ? -0.957 -42.25 -14.078 1 93.69 182 GLN B C 1
ATOM 3034 O O . GLN B 1 182 ? -0.479 -43.156 -13.375 1 93.69 182 GLN B O 1
ATOM 3039 N N . LYS B 1 183 ? -0.305 -41.656 -15.023 1 94.81 183 LYS B N 1
ATOM 3040 C CA . LYS B 1 183 ? 1.054 -42.062 -15.367 1 94.81 183 LYS B CA 1
ATOM 3041 C C . LYS B 1 183 ? 2.078 -41.375 -14.469 1 94.81 183 LYS B C 1
ATOM 3043 O O . LYS B 1 183 ? 3.027 -42 -14 1 94.81 183 LYS B O 1
ATOM 3048 N N . GLU B 1 184 ? 1.846 -40.125 -14.211 1 94.56 184 GLU B N 1
ATOM 3049 C CA . GLU B 1 184 ? 2.891 -39.312 -13.594 1 94.56 184 GLU B CA 1
ATOM 3050 C C . GLU B 1 184 ? 2.666 -39.156 -12.094 1 94.56 184 GLU B C 1
ATOM 3052 O O . GLU B 1 184 ? 3.611 -38.906 -11.344 1 94.56 184 GLU B O 1
ATOM 3057 N N . LYS B 1 185 ? 1.385 -39.25 -11.648 1 95.12 185 LYS B N 1
ATOM 3058 C CA . LYS B 1 185 ? 1.026 -39.062 -10.242 1 95.12 185 LYS B CA 1
ATOM 3059 C C . LYS B 1 185 ? 0.05 -40.156 -9.781 1 95.12 185 LYS B C 1
ATOM 3061 O O . LYS B 1 185 ? -1.052 -39.844 -9.32 1 95.12 185 LYS B O 1
ATOM 3066 N N . VAL B 1 186 ? 0.572 -41.312 -9.719 1 93.75 186 VAL B N 1
ATOM 3067 C CA . VAL B 1 186 ? -0.231 -42.531 -9.461 1 93.75 186 VAL B CA 1
ATOM 3068 C C . VAL B 1 186 ? -0.908 -42.406 -8.102 1 93.75 186 VAL B C 1
ATOM 3070 O O . VAL B 1 186 ? -2.119 -42.594 -7.98 1 93.75 186 VAL B O 1
ATOM 3073 N N . PRO B 1 187 ? -0.169 -41.938 -7.113 1 95.75 187 PRO B N 1
ATOM 3074 C CA . PRO B 1 187 ? -0.837 -41.875 -5.812 1 95.75 187 PRO B CA 1
ATOM 3075 C C . PRO B 1 187 ? -2.02 -40.906 -5.816 1 95.75 187 PRO B C 1
ATOM 3077 O O . PRO B 1 187 ? -3.043 -41.156 -5.18 1 95.75 187 PRO B O 1
ATOM 3080 N N . LEU B 1 188 ? -1.893 -39.844 -6.527 1 96.06 188 LEU B N 1
ATOM 3081 C CA . LEU B 1 188 ? -2.963 -38.844 -6.59 1 96.06 188 LEU B CA 1
ATOM 3082 C C . LEU B 1 188 ? -4.172 -39.406 -7.336 1 96.06 188 LEU B C 1
ATOM 3084 O O . LEU B 1 188 ? -5.312 -39.188 -6.922 1 96.06 188 LEU B O 1
ATOM 3088 N N . ALA B 1 189 ? -3.912 -40.062 -8.406 1 95.06 189 ALA B N 1
ATOM 3089 C CA . ALA B 1 189 ? -4.988 -40.719 -9.164 1 95.06 189 ALA B CA 1
ATOM 3090 C C . ALA B 1 189 ? -5.734 -41.719 -8.305 1 95.06 189 ALA B C 1
ATOM 3092 O O . ALA B 1 189 ? -6.969 -41.781 -8.344 1 95.06 189 ALA B O 1
ATOM 3093 N N . PHE B 1 190 ? -4.996 -42.438 -7.566 1 94.75 190 PHE B N 1
ATOM 3094 C CA . PHE B 1 190 ? -5.586 -43.438 -6.68 1 94.75 190 PHE B CA 1
ATOM 3095 C C . PHE B 1 190 ? -6.473 -42.781 -5.633 1 94.75 190 PHE B C 1
ATOM 3097 O O . PHE B 1 190 ? -7.543 -43.281 -5.305 1 94.75 190 PHE B O 1
ATOM 3104 N N . GLU B 1 191 ? -5.996 -41.75 -5.137 1 95.31 191 GLU B N 1
ATOM 3105 C CA . GLU B 1 191 ? -6.766 -41 -4.133 1 95.31 191 GLU B CA 1
ATOM 3106 C C . GLU B 1 191 ? -8.094 -40.531 -4.699 1 95.31 191 GLU B C 1
ATOM 3108 O O . GLU B 1 191 ? -9.125 -40.562 -4.016 1 95.31 191 GLU B O 1
ATOM 3113 N N . VAL B 1 192 ? -8.039 -40 -5.895 1 94.75 192 VAL B N 1
ATOM 3114 C CA . VAL B 1 192 ? -9.25 -39.531 -6.555 1 94.75 192 VAL B CA 1
ATOM 3115 C C . VAL B 1 192 ? -10.25 -40.688 -6.672 1 94.75 192 VAL B C 1
ATOM 3117 O O . VAL B 1 192 ? -11.406 -40.562 -6.277 1 94.75 192 VAL B O 1
ATOM 3120 N N . LEU B 1 193 ? -9.805 -41.781 -7.168 1 93.19 193 LEU B N 1
ATOM 3121 C CA . LEU B 1 193 ? -10.656 -42.969 -7.391 1 93.19 193 LEU B CA 1
ATOM 3122 C C . LEU B 1 193 ? -11.234 -43.469 -6.074 1 93.19 193 LEU B C 1
ATOM 3124 O O . LEU B 1 193 ? -12.422 -43.781 -5.988 1 93.19 193 LEU B O 1
ATOM 3128 N N . THR B 1 194 ? -10.43 -43.531 -5.113 1 93.81 194 THR B N 1
ATOM 3129 C CA . THR B 1 194 ? -10.867 -44 -3.799 1 93.81 194 THR B CA 1
ATOM 3130 C C . THR B 1 194 ? -11.938 -43.062 -3.227 1 93.81 194 THR B C 1
ATOM 3132 O O . THR B 1 194 ? -12.922 -43.531 -2.643 1 93.81 194 THR B O 1
ATOM 3135 N N . SER B 1 195 ? -11.766 -41.812 -3.377 1 92.19 195 SER B N 1
ATOM 3136 C CA . SER B 1 195 ? -12.734 -40.844 -2.877 1 92.19 195 SER B CA 1
ATOM 3137 C C . SER B 1 195 ? -14.055 -40.938 -3.625 1 92.19 195 SER B C 1
ATOM 3139 O O . SER B 1 195 ? -15.125 -40.781 -3.031 1 92.19 195 SER B O 1
ATOM 3141 N N . LEU B 1 196 ? -13.977 -41.156 -4.879 1 90.12 196 LEU B N 1
ATOM 3142 C CA . LEU B 1 196 ? -15.188 -41.312 -5.688 1 90.12 196 LEU B CA 1
ATOM 3143 C C . LEU B 1 196 ? -15.977 -42.531 -5.258 1 90.12 196 LEU B C 1
ATOM 3145 O O . LEU B 1 196 ? -17.203 -42.5 -5.188 1 90.12 196 LEU B O 1
ATOM 3149 N N . VAL B 1 197 ? -15.25 -43.594 -4.973 1 88.5 197 VAL B N 1
ATOM 3150 C CA . VAL B 1 197 ? -15.898 -44.844 -4.539 1 88.5 197 VAL B CA 1
ATOM 3151 C C . VAL B 1 197 ? -16.609 -44.594 -3.211 1 88.5 197 VAL B C 1
ATOM 3153 O O . VAL B 1 197 ? -17.75 -45.031 -3.025 1 88.5 197 VAL B O 1
ATOM 3156 N N . LYS B 1 198 ? -16 -43.875 -2.383 1 87.31 198 LYS B N 1
ATOM 3157 C CA . LYS B 1 198 ? -16.578 -43.625 -1.067 1 87.31 198 LYS B CA 1
ATOM 3158 C C . LYS B 1 198 ? -17.781 -42.688 -1.177 1 87.31 198 LYS B C 1
ATOM 3160 O O . LYS B 1 198 ? -18.719 -42.781 -0.372 1 87.31 198 LYS B O 1
ATOM 3165 N N . SER B 1 199 ? -17.75 -41.812 -2.082 1 84.5 199 SER B N 1
ATOM 3166 C CA . SER B 1 199 ? -18.844 -40.875 -2.262 1 84.5 199 SER B CA 1
ATOM 3167 C C . SER B 1 199 ? -20.062 -41.531 -2.885 1 84.5 199 SER B C 1
ATOM 3169 O O . SER B 1 199 ? -21.203 -41.156 -2.588 1 84.5 199 SER B O 1
ATOM 3171 N N . LYS B 1 200 ? -19.906 -42.438 -3.816 1 77.12 200 LYS B N 1
ATOM 3172 C CA . LYS B 1 200 ? -21 -43.188 -4.453 1 77.12 200 LYS B CA 1
ATOM 3173 C C . LYS B 1 200 ? -21.672 -44.125 -3.467 1 77.12 200 LYS B C 1
ATOM 3175 O O . LYS B 1 200 ? -22.875 -44.375 -3.588 1 77.12 200 LYS B O 1
ATOM 3180 N N . GLY B 1 201 ? -21.031 -44.656 -2.502 1 65.31 201 GLY B N 1
ATOM 3181 C CA . GLY B 1 201 ? -21.641 -45.531 -1.515 1 65.31 201 GLY B CA 1
ATOM 3182 C C . GLY B 1 201 ? -22.5 -44.781 -0.51 1 65.31 201 GLY B C 1
ATOM 3183 O O . GLY B 1 201 ? -23.172 -45.406 0.317 1 65.31 201 GLY B O 1
ATOM 3184 N N . LYS B 1 202 ? -22.641 -43.531 -0.62 1 54.41 202 LYS B N 1
ATOM 3185 C CA . LYS B 1 202 ? -23.531 -42.781 0.28 1 54.41 202 LYS B CA 1
ATOM 3186 C C . LYS B 1 202 ? -24.828 -42.406 -0.426 1 54.41 202 LYS B C 1
ATOM 3188 O O . LYS B 1 202 ? -24.812 -42.125 -1.626 1 54.41 202 LYS B O 1
#

Radius of gyration: 28.19 Å; Cα contacts (8 Å, |Δi|>4): 490; chains: 2; bounding box: 64×87×48 Å

Solvent-accessible surface area (backbone atoms only — not comparable to full-atom values): 22039 Å² total; per-residue (Å²): 127,82,75,65,73,50,69,72,50,53,56,51,51,51,51,50,33,36,48,51,45,24,56,41,39,47,40,50,66,33,84,89,61,42,54,76,64,59,28,26,45,28,33,86,94,43,68,43,66,37,43,60,48,59,44,27,60,58,13,64,49,48,29,50,59,63,66,68,44,53,84,87,71,61,63,54,57,43,82,42,82,89,54,56,64,73,49,46,51,51,52,49,44,27,65,52,30,36,47,84,75,89,77,42,77,71,54,27,55,56,40,31,51,50,19,59,71,38,52,29,63,68,56,29,49,52,29,50,52,50,50,65,70,63,59,42,85,89,46,32,65,61,46,26,53,50,9,67,74,74,32,66,68,48,20,51,50,33,49,50,50,50,46,74,43,48,89,50,40,70,66,48,61,72,34,70,66,42,51,48,35,50,72,76,37,46,72,58,44,50,50,52,54,53,50,40,54,59,55,66,77,100,128,83,74,64,70,49,70,69,48,53,54,50,51,50,51,50,33,36,48,51,44,22,55,43,40,46,39,52,66,34,84,90,60,43,55,76,64,59,28,26,44,28,32,87,93,43,68,44,67,38,44,60,48,59,46,28,60,58,13,64,49,47,30,50,58,63,65,67,44,54,84,87,70,62,62,52,57,45,84,43,82,88,53,55,63,72,50,47,52,52,52,48,43,27,66,52,32,35,47,84,75,88,78,43,76,70,53,27,55,57,38,31,53,49,18,57,71,38,51,27,64,66,56,27,50,52,29,52,52,50,50,64,72,64,58,42,85,90,46,32,65,61,46,26,54,48,10,68,74,74,33,64,67,48,20,51,50,33,49,50,49,51,47,73,43,48,89,51,38,70,64,46,60,71,33,69,65,42,51,49,34,51,71,77,36,46,70,59,42,49,49,53,53,53,48,38,55,60,54,66,75,101

Nearest PDB structures (foldseek):
  4j8z-assembly1_A  TM=8.993E-01  e=2.172E-14  Homo sapiens
  3htm-assembly1_B  TM=9.303E-01  e=3.538E-13  Homo sapiens
  9dtq-assembly1_B  TM=8.570E-01  e=6.585E-10  Homo sapiens
  4hxi-assembly1_A  TM=8.563E-01  e=2.210E-09  Homo sapiens
  8voj-assembly1_B  TM=8.297E-01  e=5.133E-09  Homo sapiens

Organism: Nephila pilipes (NCBI:txid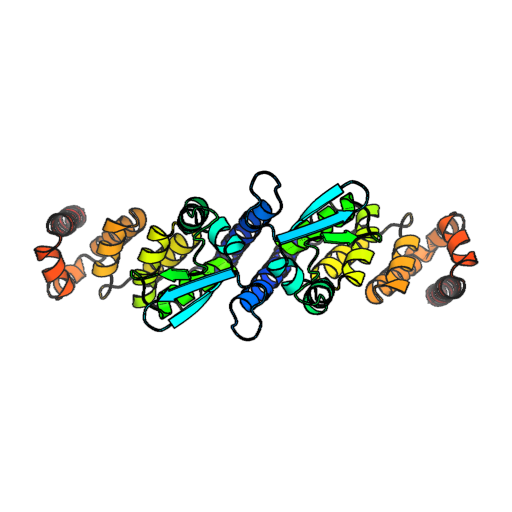299642)